Protein AF-A0A5J5AVW0-F1 (afdb_monomer_lite)

pLDDT: mean 71.67, std 26.51, range [20.08, 98.75]

Organism: NCBI:txid561372

Foldseek 3Di:
DVVVVVVVVVVVVVVVVVPPPDPQFFFAEAAEADDLADADDQLLVVLVVCVVQVHQEYEYQALPLRNLLSNAPSNHAYAHHDALVCLVVLLPDALVVLLCVCVVRHVVRHPLLSYQEHAYYAQCVPFDVVSQVRRVSNQVSNLVSCVVVVNLLRYDYEHEHELVQWPDQPQLLVQAGDPVSCVRVLVRLVVLLVRVHAHEYAAELVVVCVVCVPVDPLCQQLLNAPDWDDDDPFTRSHVRLSSVSSVQSRCVVSVRHPHAYANEEYFAACWFDDCRHVVSRLSRVLVLSVCSRSCQHHRVDGSHHHYYYYPHPDDSPSPDDDDDRTDDDDDDDDDDDDDDDDDNDSVVSVDDDGDDDDDDDDDDDDDDDDDDDDDDDDDDDDDDDDDDDDDDDDDDDPVVVVVVVVVVVVPPDPDDDDDDDDDDDDDDDDDDCPDPPPQVLQLVLCVVPVDDDFDQKDWDWADPDQFLIKIKIKGWAQGALLLLLLVVVDCVPCLQNVQWPFWPDWAWPDCPPQKTWIWTWTWGWDRDDPDTHTDIFTWIWIQGNVQSKIWIWGDDADQFPTKIKMKGKDKDFPVQVQQPPDRDPDPVSSCVSVVNSTHIIIIMMMIITGHGPGQDDPPVSVVVSVVVRVSVSSSVVSSNVVSCVSSPVDDPPPVPPDDDDDDDDPDVVVLSPDSHPVVSVVVVVVVVVVVVVPDDPDDDDDDDD

Secondary structure (DSSP, 8-state):
-HHHHHHHHHHHHHHHHHTPPP------EEEEE----SSPPPHHHHHHHHHHTT--EEEESS--HHHHHHHTTSS-EEEEEEPGGGHHHHHHS-HHHHHHHIIIIIITTS-GGGEEEEEESSSHHHH-GGGGGGHHHHHHHHHHHHHHTT-TTTSEEE-EEEGGGEEE-SSGGG-EE-TTTHHHHHHHHHHHHHHTPPEEEE--HHHHHHH-TTTS-HHHHTT--S--EEETTEEESSHHHHHHHHHHHHHHHTT-TT--EEEEEE---SBSSSS-BHHHHHHHHHHHHHHHHTT-B-SSSBT-PPEEEES-SS--TT----SSS--------------------THHHHT--------------------------------------------PPPHHHHHHHHHHGGGS--------------------------HHHHHHHHHH-----PPPPEEEEE--TTSSEEEEEEEEESS-HHHHHHHHT-TT-TTT-TTEEEEEEEEEEEE-SSEEEEEEEEEEEEEETTEEEEEEEEEEEEEETTTTEEEEEE-S-SSEEEEEEEEEEEEEETTGGGGTT----SHHHHHHHTTT---EEEEEEEEEEEEESSPPPTTHHHHHHHHHHHHHHHHHHHHHHHHHHHHT---SS-TTS--------TTSTTTTT-S-HHHHHHHHHHHHHHHTT------------

Sequence (705 aa):
MRIQHTILSVISFLCLFIHLPHSTGAAPIGICYGRVANNHPPPSDVANLLKSNGITRIRLFNVDPNTLRAFSGEGITLMIGVPNEVLPSLASGTVNFSLEWLQSNIFSNIAADQIQYIAVGNEVFLKDPFYTPFLLPTILNLFQALQTLGLAETVKLSSPHAASILSTSYPPSAGTFDPYLRSVIVPLLQFFHDRGSPLMVNVYPFLSYTNNPNDISLDYALFRSTNVEHDQNLAYNNLFDETIDAFVYAMEREGFVGIPVVASETGWPTTGGEVANSENALAYNGNVVKRALSDVGTPKRPGVGVEVFLFDLFDENEKIICQSRATIAHSKFRRRKIPTSQNLDISFWENFKWCEYSLDSMGDKKVITTSINIQKNESNEHSDMTSPVLPSLFVQLPEKLQKCLKSVLKRSTKDDGTSTAISILRKDKTLSPALEVNLDKQLQAWKENPIWADQSPEIKVSVPKGSLCSLNLNVNVGLPPDAVYNIVTDPDNKRVFKNIKEVISRKVLVDEGSRQVVELDQAALWRFLWWSGTFSVHVLVDQNREDHTMKFKQVKTGFMKKFEGCWKVEPLFVDDKSCSPFEPKTWEGYYSCTGGKGRIGSKVSLEQLIQPALVPPPPFSWYLRGITTRTTETLINDLLAEAARIRGVYDSENSNKDLGMSQGISDKDDVDKLCDIKERWALRRRNVKRCHRRLPLNMGLSSSF

Structure (mmCIF, N/CA/C/O backbone):
data_AF-A0A5J5AVW0-F1
#
_entry.id   AF-A0A5J5AVW0-F1
#
loop_
_atom_site.group_PDB
_atom_site.id
_atom_site.type_symbol
_atom_site.label_atom_id
_atom_site.label_alt_id
_atom_site.label_comp_id
_atom_site.label_asym_id
_atom_site.label_entity_id
_atom_site.label_seq_id
_atom_site.pdbx_PDB_ins_code
_atom_site.Cartn_x
_atom_site.Cartn_y
_atom_site.Cartn_z
_atom_site.occupancy
_atom_site.B_iso_or_equiv
_atom_site.auth_seq_id
_atom_site.auth_comp_id
_atom_site.auth_asym_id
_atom_site.auth_atom_id
_atom_site.pdbx_PDB_model_num
ATOM 1 N N . MET A 1 1 ? 10.953 -17.824 63.228 1.00 52.09 1 MET A N 1
ATOM 2 C CA . MET A 1 1 ? 9.500 -18.127 63.265 1.00 52.09 1 MET A CA 1
ATOM 3 C C . MET A 1 1 ? 8.618 -16.918 62.945 1.00 52.09 1 MET A C 1
ATOM 5 O O . MET A 1 1 ? 8.342 -16.769 61.767 1.00 52.09 1 MET A O 1
ATOM 9 N N . ARG A 1 2 ? 8.182 -16.046 63.883 1.00 51.03 2 ARG A N 1
ATOM 10 C CA . ARG A 1 2 ? 7.120 -15.029 63.603 1.00 51.03 2 ARG A CA 1
ATOM 11 C C . ARG A 1 2 ? 7.295 -14.234 62.291 1.00 51.03 2 ARG A C 1
ATOM 13 O O . ARG A 1 2 ? 6.348 -14.179 61.520 1.00 51.03 2 ARG A O 1
ATOM 20 N N . ILE A 1 3 ? 8.495 -13.721 62.000 1.00 52.50 3 ILE A N 1
ATOM 21 C CA . ILE A 1 3 ? 8.790 -12.951 60.769 1.00 52.50 3 ILE A CA 1
ATOM 22 C C . ILE A 1 3 ? 8.644 -13.791 59.480 1.00 52.50 3 ILE A C 1
ATOM 24 O O . ILE A 1 3 ? 8.197 -13.284 58.457 1.00 52.50 3 ILE A O 1
ATOM 28 N N . GLN A 1 4 ? 8.963 -15.090 59.517 1.00 50.94 4 GLN A N 1
ATOM 29 C CA . GLN A 1 4 ? 8.817 -15.974 58.351 1.00 50.94 4 GLN A CA 1
ATOM 30 C C . GLN A 1 4 ? 7.342 -16.219 58.010 1.00 50.94 4 GLN A C 1
ATOM 32 O O . GLN A 1 4 ? 7.002 -16.285 56.834 1.00 50.94 4 GLN A O 1
ATOM 37 N N . HIS A 1 5 ? 6.453 -16.289 59.009 1.00 53.19 5 HIS A N 1
ATOM 38 C CA . HIS A 1 5 ? 5.015 -16.424 58.754 1.00 53.19 5 HIS A CA 1
ATOM 39 C C . HIS A 1 5 ? 4.417 -15.167 58.111 1.00 53.19 5 HIS A C 1
ATOM 41 O O . HIS A 1 5 ? 3.575 -15.298 57.227 1.00 53.19 5 HIS A O 1
ATOM 47 N N . THR A 1 6 ? 4.872 -13.961 58.476 1.00 56.22 6 THR A N 1
ATOM 48 C CA . THR A 1 6 ? 4.452 -12.733 57.779 1.00 56.22 6 THR A CA 1
ATOM 49 C C . THR A 1 6 ? 4.944 -12.706 56.334 1.00 56.22 6 THR A C 1
ATOM 51 O O . THR A 1 6 ? 4.163 -12.382 55.447 1.00 56.22 6 THR A O 1
ATOM 54 N N . ILE A 1 7 ? 6.196 -13.101 56.075 1.00 57.69 7 ILE A N 1
ATOM 55 C CA . ILE A 1 7 ? 6.755 -13.137 54.713 1.00 57.69 7 ILE A CA 1
ATOM 56 C C . ILE A 1 7 ? 6.027 -14.170 53.836 1.00 57.69 7 ILE A C 1
ATOM 58 O O . ILE A 1 7 ? 5.614 -13.828 52.732 1.00 57.69 7 ILE A O 1
ATOM 62 N N . LEU A 1 8 ? 5.784 -15.393 54.328 1.00 52.88 8 LEU A N 1
ATOM 63 C CA . LEU A 1 8 ? 4.994 -16.389 53.586 1.00 52.88 8 LEU A CA 1
ATOM 64 C C . LEU A 1 8 ? 3.548 -15.925 53.348 1.00 52.88 8 LEU A C 1
ATOM 66 O O . LEU A 1 8 ? 3.008 -16.171 52.274 1.00 52.88 8 LEU A O 1
ATOM 70 N N . SER A 1 9 ? 2.931 -15.235 54.314 1.00 51.72 9 SER A N 1
ATOM 71 C CA . SER A 1 9 ? 1.579 -14.682 54.155 1.00 51.72 9 SER A CA 1
ATOM 72 C C . SER A 1 9 ? 1.526 -13.617 53.053 1.00 51.72 9 SER A C 1
ATOM 74 O O . SER A 1 9 ? 0.671 -13.688 52.175 1.00 51.72 9 SER A O 1
ATOM 76 N N . VAL A 1 10 ? 2.485 -12.681 53.035 1.00 56.50 10 VAL A N 1
ATOM 77 C CA . VAL A 1 10 ? 2.578 -11.638 51.997 1.00 56.50 10 VAL A CA 1
ATOM 78 C C . VAL A 1 10 ? 2.856 -12.238 50.617 1.00 56.50 10 VAL A C 1
ATOM 80 O O . VAL A 1 10 ? 2.212 -11.830 49.657 1.00 56.50 10 VAL A O 1
ATOM 83 N N . ILE A 1 11 ? 3.745 -13.233 50.505 1.00 58.66 11 ILE A N 1
ATOM 84 C CA . ILE A 1 11 ? 4.008 -13.925 49.229 1.00 58.66 11 ILE A CA 1
ATOM 85 C C . ILE A 1 11 ? 2.755 -14.669 48.744 1.00 58.66 11 ILE A C 1
ATOM 87 O O . ILE A 1 11 ? 2.398 -14.546 47.577 1.00 58.66 11 ILE A O 1
ATOM 91 N N . SER A 1 12 ? 2.041 -15.367 49.634 1.00 48.59 12 SER A N 1
ATOM 92 C CA . SER A 1 12 ? 0.773 -16.037 49.308 1.00 48.59 12 SER A CA 1
ATOM 93 C C . SER A 1 12 ? -0.284 -15.047 48.794 1.00 48.59 12 SER A C 1
ATOM 95 O O . SER A 1 12 ? -0.928 -15.294 47.775 1.00 48.59 12 SER A O 1
ATOM 97 N N . PHE A 1 13 ? -0.404 -13.879 49.437 1.00 46.41 13 PHE A N 1
ATOM 98 C CA . PHE A 1 13 ? -1.299 -12.810 48.989 1.00 46.41 13 PHE A CA 1
ATOM 99 C C . PHE A 1 13 ? -0.880 -12.217 47.634 1.00 46.41 13 PHE A C 1
ATOM 101 O O . PHE A 1 13 ? -1.739 -11.945 46.800 1.00 46.41 13 PHE A O 1
ATOM 108 N N . LEU A 1 14 ? 0.426 -12.064 47.379 1.00 46.22 14 LEU A N 1
ATOM 109 C CA . LEU A 1 14 ? 0.945 -11.588 46.092 1.00 46.22 14 LEU A CA 1
ATOM 110 C C . LEU A 1 14 ? 0.659 -12.587 44.959 1.00 46.22 14 LEU A C 1
ATOM 112 O O . LEU A 1 14 ? 0.219 -12.185 43.885 1.00 46.22 14 LEU A O 1
ATOM 116 N N . CYS A 1 15 ? 0.837 -13.887 45.211 1.00 45.00 15 CYS A N 1
ATOM 117 C CA . CYS A 1 15 ? 0.492 -14.945 44.259 1.00 45.00 15 CYS A CA 1
ATOM 118 C C . CYS A 1 15 ? -1.013 -14.990 43.948 1.00 45.00 15 CYS A C 1
ATOM 120 O O . CYS A 1 15 ? -1.383 -15.275 42.810 1.00 45.00 15 CYS A O 1
ATOM 122 N N . LEU A 1 16 ? -1.883 -14.648 44.906 1.00 37.00 16 LEU A N 1
ATOM 123 C CA . LEU A 1 16 ? -3.329 -14.574 44.667 1.00 37.00 16 LEU A CA 1
ATOM 124 C C . LEU A 1 16 ? -3.720 -13.471 43.666 1.00 37.00 16 LEU A C 1
ATOM 126 O O . LEU A 1 16 ? -4.672 -13.653 42.913 1.00 37.00 16 LEU A O 1
ATOM 130 N N . PHE A 1 17 ? -2.967 -12.366 43.598 1.00 38.97 17 PHE A N 1
ATOM 131 C CA . PHE A 1 17 ? -3.187 -11.301 42.606 1.00 38.97 17 PHE A CA 1
ATOM 132 C C . PHE A 1 17 ? -2.614 -11.611 41.212 1.00 38.97 17 PHE A C 1
ATOM 134 O O . PHE A 1 17 ? -3.003 -10.964 40.242 1.00 38.97 17 PHE A O 1
ATOM 141 N N . ILE A 1 18 ? -1.740 -12.616 41.083 1.00 42.56 18 ILE A N 1
ATOM 142 C CA . ILE A 1 18 ? -1.226 -13.090 39.783 1.00 42.56 18 ILE A CA 1
ATOM 143 C C . ILE A 1 18 ? -2.252 -14.003 39.079 1.00 42.56 18 ILE A C 1
ATOM 145 O O . ILE A 1 18 ? -2.222 -14.142 37.859 1.00 42.56 18 ILE A O 1
ATOM 149 N N . HIS A 1 19 ? -3.226 -14.544 39.820 1.00 32.94 19 HIS A N 1
ATOM 150 C CA . HIS A 1 19 ? -4.382 -15.266 39.278 1.00 32.94 19 HIS A CA 1
ATOM 151 C C . HIS A 1 19 ? -5.659 -14.412 39.245 1.00 32.94 19 HIS A C 1
ATOM 153 O O . HIS A 1 19 ? -6.750 -14.876 39.581 1.00 32.94 19 HIS A O 1
ATOM 159 N N . LEU A 1 20 ? -5.541 -13.180 38.739 1.00 33.16 20 LEU A N 1
ATOM 160 C CA . LEU A 1 20 ? -6.652 -12.600 37.984 1.00 33.16 20 LEU A CA 1
ATOM 161 C C . LEU A 1 20 ? -6.985 -13.572 36.836 1.00 33.16 20 LEU A C 1
ATOM 163 O O . LEU A 1 20 ? -6.090 -13.863 36.035 1.00 33.16 20 LEU A O 1
ATOM 167 N N . PRO A 1 21 ? -8.220 -14.097 36.724 1.00 34.66 21 PRO A N 1
ATOM 168 C CA . PRO A 1 21 ? -8.600 -14.817 35.520 1.00 34.66 21 PRO A CA 1
ATOM 169 C C . PRO A 1 21 ? -8.466 -13.845 34.347 1.00 34.66 21 PRO A C 1
ATOM 171 O O . PRO A 1 21 ? -9.017 -12.742 34.399 1.00 34.66 21 PRO A O 1
ATOM 174 N N . HIS A 1 22 ? -7.741 -14.238 33.296 1.00 38.09 22 HIS A N 1
ATOM 175 C CA . HIS A 1 22 ? -7.863 -13.532 32.025 1.00 38.09 22 HIS A CA 1
ATOM 176 C C . HIS A 1 22 ? -9.341 -13.571 31.646 1.00 38.09 22 HIS A C 1
ATOM 178 O O . HIS A 1 22 ? -9.934 -14.645 31.531 1.00 38.09 22 HIS A O 1
ATOM 184 N N . SER A 1 23 ? -9.948 -12.391 31.530 1.00 34.41 23 SER A N 1
ATOM 185 C CA . SER A 1 23 ? -11.300 -12.275 31.007 1.00 34.41 23 SER A CA 1
ATOM 186 C C . SER A 1 23 ? -11.262 -12.828 29.592 1.00 34.41 23 SER A C 1
ATOM 188 O O . SER A 1 23 ? -10.652 -12.202 28.732 1.00 34.41 23 SER A O 1
ATOM 190 N N . THR A 1 24 ? -11.915 -13.968 29.361 1.00 40.75 24 THR A N 1
ATOM 191 C CA . THR A 1 24 ? -12.088 -14.588 28.040 1.00 40.75 24 THR A CA 1
ATOM 192 C C . THR A 1 24 ? -13.040 -13.734 27.200 1.00 40.75 24 THR A C 1
ATOM 194 O O . THR A 1 24 ? -14.198 -14.089 26.968 1.00 40.75 24 THR A O 1
ATOM 197 N N . GLY A 1 25 ? -12.579 -12.538 26.847 1.00 54.47 25 GLY A N 1
ATOM 198 C CA . GLY A 1 25 ? -13.248 -11.594 25.974 1.00 54.47 25 GLY A CA 1
ATOM 199 C C . GLY A 1 25 ? -12.738 -11.800 24.560 1.00 54.47 25 GLY A C 1
ATOM 200 O O . GLY A 1 25 ? -11.533 -11.816 24.341 1.00 54.47 25 GLY A O 1
ATOM 201 N N . ALA A 1 26 ? -13.662 -11.947 23.614 1.00 65.88 26 ALA A N 1
ATOM 202 C CA . ALA A 1 26 ? -13.357 -12.080 22.196 1.00 65.88 26 ALA A CA 1
ATOM 203 C C . ALA A 1 26 ? -12.298 -11.067 21.727 1.00 65.88 26 ALA A C 1
ATOM 205 O O . ALA A 1 26 ? -12.436 -9.862 21.971 1.00 65.88 26 ALA A O 1
ATOM 206 N N . ALA A 1 27 ? -11.293 -11.548 20.991 1.00 78.19 27 ALA A N 1
ATOM 207 C CA . ALA A 1 27 ? -10.341 -10.681 20.314 1.00 78.19 27 ALA A CA 1
ATOM 208 C C . ALA A 1 27 ? -11.116 -9.754 19.355 1.00 78.19 27 ALA A C 1
ATOM 210 O O . ALA A 1 27 ? -11.989 -10.240 18.625 1.00 78.19 27 ALA A O 1
ATOM 211 N N . PRO A 1 28 ? -10.856 -8.434 19.344 1.00 83.69 28 PRO A N 1
ATOM 212 C CA . PRO A 1 28 ? -11.684 -7.515 18.577 1.00 83.69 28 PRO A CA 1
ATOM 213 C C . PRO A 1 28 ? -11.655 -7.790 17.072 1.00 83.69 28 PRO A C 1
ATOM 215 O O . PRO A 1 28 ? -10.601 -8.030 16.480 1.00 83.69 28 PRO A O 1
ATOM 218 N N . ILE A 1 29 ? -12.830 -7.693 16.451 1.00 89.00 29 ILE A N 1
ATOM 219 C CA . ILE A 1 29 ? -13.012 -7.822 15.006 1.00 89.00 29 ILE A CA 1
ATOM 220 C C . ILE A 1 29 ? -13.531 -6.495 14.469 1.00 89.00 29 ILE A C 1
ATOM 222 O O . ILE A 1 29 ? -14.538 -5.965 14.944 1.00 89.00 29 ILE A O 1
ATOM 226 N N . GLY A 1 30 ? -12.854 -5.982 13.451 1.00 93.69 30 GLY A N 1
ATOM 227 C CA . GLY A 1 30 ? -13.335 -4.903 12.609 1.00 93.69 30 GLY A CA 1
ATOM 228 C C . GLY A 1 30 ? -13.444 -5.319 11.151 1.00 93.69 30 GLY A C 1
ATOM 229 O O . GLY A 1 30 ? -13.112 -6.439 10.757 1.00 93.69 30 GLY A O 1
ATOM 230 N N . ILE A 1 31 ? -13.883 -4.377 10.326 1.00 93.50 31 ILE A N 1
ATOM 231 C CA . ILE A 1 31 ? -13.891 -4.530 8.873 1.00 93.50 31 ILE A CA 1
ATOM 232 C C . ILE A 1 31 ? -13.258 -3.308 8.211 1.00 93.50 31 ILE A C 1
ATOM 234 O O . ILE A 1 31 ? -13.384 -2.176 8.685 1.00 93.50 31 ILE A O 1
ATOM 238 N N . CYS A 1 32 ? -12.528 -3.528 7.131 1.00 92.69 32 CYS A N 1
ATOM 239 C CA . CYS A 1 32 ? -12.070 -2.468 6.255 1.00 92.69 32 CYS A CA 1
ATOM 240 C C . CYS A 1 32 ? -13.267 -1.896 5.483 1.00 92.69 32 CYS A C 1
ATOM 242 O O . CYS A 1 32 ? -14.182 -2.629 5.112 1.00 92.69 32 CYS A O 1
ATOM 244 N N . TYR A 1 33 ? -13.273 -0.579 5.275 1.00 90.88 33 TYR A N 1
ATOM 245 C CA . TYR A 1 33 ? -14.214 0.096 4.384 1.00 90.88 33 TYR A CA 1
ATOM 246 C C . TYR A 1 33 ? -13.425 0.888 3.345 1.00 90.88 33 TYR A C 1
ATOM 248 O O . TYR A 1 33 ? -13.183 2.097 3.464 1.00 90.88 33 TYR A O 1
ATOM 256 N N . GLY A 1 34 ? -12.988 0.166 2.321 1.00 75.00 34 GLY A N 1
ATOM 257 C CA . GLY A 1 34 ? -12.473 0.729 1.091 1.00 75.00 34 GLY A CA 1
ATOM 258 C C . GLY A 1 34 ? -13.567 1.466 0.313 1.00 75.00 34 GLY A C 1
ATOM 259 O O . GLY A 1 34 ? -14.771 1.277 0.506 1.00 75.00 34 GLY A O 1
ATOM 260 N N . ARG A 1 35 ? -13.148 2.414 -0.530 1.00 69.50 35 ARG A N 1
ATOM 261 C CA . ARG A 1 35 ? -14.043 3.350 -1.236 1.00 69.50 35 ARG A CA 1
ATOM 262 C C . ARG A 1 35 ? -13.674 3.573 -2.708 1.00 69.50 35 ARG A C 1
ATOM 264 O O . ARG A 1 35 ? -14.082 4.568 -3.299 1.00 69.50 35 ARG A O 1
ATOM 271 N N . VAL A 1 36 ? -12.928 2.648 -3.306 1.00 58.25 36 VAL A N 1
ATOM 272 C CA . VAL A 1 36 ? -12.536 2.632 -4.724 1.00 58.25 36 VAL A CA 1
ATOM 273 C C . VAL A 1 36 ? -13.638 1.957 -5.557 1.00 58.25 36 VAL A C 1
ATOM 275 O O . VAL A 1 36 ? -13.442 0.902 -6.161 1.00 58.25 36 VAL A O 1
ATOM 278 N N . ALA A 1 37 ? -14.833 2.553 -5.543 1.00 57.22 37 ALA A N 1
ATOM 279 C CA . ALA A 1 37 ? -16.001 2.073 -6.278 1.00 57.22 37 ALA A CA 1
ATOM 280 C C . ALA A 1 37 ? -16.997 3.199 -6.585 1.00 57.22 37 ALA A C 1
ATOM 282 O O . ALA A 1 37 ? -17.144 4.145 -5.808 1.00 57.22 37 ALA A O 1
ATOM 283 N N . ASN A 1 38 ? -17.761 3.045 -7.667 1.00 60.16 38 ASN A N 1
ATOM 284 C CA . ASN A 1 38 ? -18.783 4.011 -8.098 1.00 60.16 38 ASN A CA 1
ATOM 285 C C . ASN A 1 38 ? -20.223 3.669 -7.658 1.00 60.16 38 ASN A C 1
ATOM 287 O O . ASN A 1 38 ? -21.139 4.455 -7.896 1.00 60.16 38 ASN A O 1
ATOM 291 N N . ASN A 1 39 ? -20.434 2.520 -7.010 1.00 67.06 39 ASN A N 1
ATOM 292 C CA . ASN A 1 39 ? -21.750 1.970 -6.652 1.00 67.06 39 ASN A CA 1
ATOM 293 C C . ASN A 1 39 ? -22.011 1.872 -5.132 1.00 67.06 39 ASN A C 1
ATOM 295 O O . ASN A 1 39 ? -23.013 1.279 -4.727 1.00 67.06 39 ASN A O 1
ATOM 299 N N . HIS A 1 40 ? -21.128 2.416 -4.288 1.00 73.75 40 HIS A N 1
ATOM 300 C CA . HIS A 1 40 ? -21.236 2.292 -2.831 1.00 73.75 40 HIS A CA 1
ATOM 301 C C . HIS A 1 40 ? -22.459 3.013 -2.229 1.00 73.75 40 HIS A C 1
ATOM 303 O O . HIS A 1 40 ? -22.826 4.099 -2.691 1.00 73.75 40 HIS A O 1
ATOM 309 N N . PRO A 1 41 ? -23.057 2.471 -1.145 1.00 80.25 41 PRO A N 1
ATOM 310 C CA . PRO A 1 41 ? -24.045 3.195 -0.350 1.00 80.25 41 PRO A CA 1
ATOM 311 C C . PRO A 1 41 ? -23.468 4.494 0.248 1.00 80.25 41 PRO A C 1
ATOM 313 O O . PRO A 1 41 ? -22.255 4.583 0.477 1.00 80.25 41 PRO A O 1
ATOM 316 N N . PRO A 1 42 ? -24.316 5.492 0.571 1.00 88.38 42 PRO A N 1
ATOM 317 C CA . PRO A 1 42 ? -23.901 6.650 1.360 1.00 88.38 42 PRO A CA 1
ATOM 318 C C . PRO A 1 42 ? -23.250 6.207 2.682 1.00 88.38 42 PRO A C 1
ATOM 320 O O . PRO A 1 42 ? -23.771 5.282 3.306 1.00 88.38 42 PRO A O 1
ATOM 323 N N . PRO A 1 43 ? -22.178 6.862 3.173 1.00 92.12 43 PRO A N 1
ATOM 324 C CA . PRO A 1 43 ? -21.509 6.451 4.411 1.00 92.12 43 PRO A CA 1
ATOM 325 C C . PRO A 1 43 ? -22.430 6.335 5.640 1.00 92.12 43 PRO A C 1
ATOM 327 O O . PRO A 1 43 ? -22.183 5.500 6.501 1.00 92.12 43 PRO A O 1
ATOM 330 N N . SER A 1 44 ? -23.536 7.088 5.692 1.00 92.00 44 SER A N 1
ATOM 331 C CA . SER A 1 44 ? -24.582 6.945 6.717 1.00 92.00 44 SER A CA 1
ATOM 332 C C . SER A 1 44 ? -25.344 5.617 6.630 1.00 92.00 44 SER A C 1
ATOM 334 O O . SER A 1 44 ? -25.649 5.009 7.653 1.00 92.00 44 SER A O 1
ATOM 336 N N . ASP A 1 45 ? -25.653 5.137 5.423 1.00 91.12 45 ASP A N 1
ATOM 337 C CA . ASP A 1 45 ? -26.294 3.832 5.219 1.00 91.12 45 ASP A CA 1
ATOM 338 C C . ASP A 1 45 ? -25.297 2.711 5.589 1.00 91.12 45 ASP A C 1
ATOM 340 O O . ASP A 1 45 ? -25.705 1.689 6.138 1.00 91.12 45 ASP A O 1
ATOM 344 N N . VAL A 1 46 ? -23.988 2.933 5.385 1.00 92.12 46 VAL A N 1
ATOM 345 C CA . VAL A 1 46 ? -22.907 2.019 5.806 1.00 92.12 46 VAL A CA 1
ATOM 346 C C . VAL A 1 46 ? -22.752 1.968 7.331 1.00 92.12 46 VAL A C 1
ATOM 348 O O . VAL A 1 46 ? -22.708 0.878 7.894 1.00 92.12 46 VAL A O 1
ATOM 351 N N . ALA A 1 47 ? -22.740 3.107 8.029 1.00 92.44 47 ALA A N 1
ATOM 352 C CA . ALA A 1 47 ? -22.697 3.132 9.495 1.00 92.44 47 ALA A CA 1
ATOM 353 C C . ALA A 1 47 ? -23.916 2.428 10.118 1.00 92.44 47 ALA A C 1
ATOM 355 O O . ALA A 1 47 ? -23.782 1.650 11.064 1.00 92.44 47 ALA A O 1
ATOM 356 N N . ASN A 1 48 ? -25.107 2.619 9.540 1.00 90.00 48 ASN A N 1
ATOM 357 C CA . ASN A 1 48 ? -26.308 1.894 9.958 1.00 90.00 48 ASN A CA 1
ATOM 358 C C . ASN A 1 48 ? -26.232 0.385 9.671 1.00 90.00 48 ASN A C 1
ATOM 360 O O . ASN A 1 48 ? -26.637 -0.395 10.532 1.00 90.00 48 ASN A O 1
ATOM 364 N N . LEU A 1 49 ? -25.667 -0.030 8.531 1.00 89.25 49 LEU A N 1
ATOM 365 C CA . LEU A 1 49 ? -25.421 -1.440 8.204 1.00 89.25 49 LEU A CA 1
ATOM 366 C C . LEU A 1 49 ? -24.464 -2.109 9.205 1.00 89.25 49 LEU A C 1
ATOM 368 O O . LEU A 1 49 ? -24.714 -3.234 9.637 1.00 89.25 49 LEU A O 1
ATOM 372 N N . LEU A 1 50 ? -23.383 -1.432 9.593 1.00 91.19 50 LEU A N 1
ATOM 373 C CA . LEU A 1 50 ? -22.391 -1.979 10.523 1.00 91.19 50 LEU A CA 1
ATOM 374 C C . LEU A 1 50 ? -22.980 -2.150 11.930 1.00 91.19 50 LEU A C 1
ATOM 376 O O . LEU A 1 50 ? -22.944 -3.258 12.468 1.00 91.19 50 LEU A O 1
ATOM 380 N N . LYS A 1 51 ? -23.658 -1.116 12.456 1.00 89.44 51 LYS A N 1
ATOM 381 C CA . LYS A 1 51 ? -24.432 -1.207 13.709 1.00 89.44 51 LYS A CA 1
ATOM 382 C C . LYS A 1 51 ? -25.462 -2.343 13.674 1.00 89.44 51 LYS A C 1
ATOM 384 O O . LYS A 1 51 ? -25.563 -3.092 14.641 1.00 89.44 51 LYS A O 1
ATOM 389 N N . SER A 1 52 ? -26.218 -2.500 12.578 1.00 88.25 52 SER A N 1
ATOM 390 C CA . SER A 1 52 ? -27.276 -3.522 12.499 1.00 88.25 52 SER A CA 1
ATOM 391 C C . SER A 1 52 ? -26.762 -4.963 12.502 1.00 88.25 52 SER A C 1
ATOM 393 O O . SER A 1 52 ? -27.532 -5.862 12.818 1.00 88.25 52 SER A O 1
ATOM 395 N N . ASN A 1 53 ? -25.482 -5.175 12.182 1.00 81.88 53 ASN A N 1
ATOM 396 C CA . ASN A 1 53 ? -24.829 -6.487 12.193 1.00 81.88 53 ASN A CA 1
ATOM 397 C C . ASN A 1 53 ? -23.800 -6.626 13.335 1.00 81.88 53 ASN A C 1
ATOM 399 O O . ASN A 1 53 ? -22.969 -7.528 13.313 1.00 81.88 53 ASN A O 1
ATOM 403 N N . GLY A 1 54 ? -23.834 -5.730 14.331 1.00 84.81 54 GLY A N 1
ATOM 404 C CA . GLY A 1 54 ? -22.977 -5.799 15.520 1.00 84.81 54 GLY A CA 1
ATOM 405 C C . GLY A 1 54 ? -21.493 -5.488 15.287 1.00 84.81 54 GLY A C 1
ATOM 406 O O . GLY A 1 54 ? -20.681 -5.753 16.170 1.00 84.81 54 GLY A O 1
ATOM 407 N N . ILE A 1 55 ? -21.117 -4.928 14.131 1.00 87.00 55 ILE A N 1
ATOM 408 C CA . ILE A 1 55 ? -19.719 -4.613 13.811 1.00 87.00 55 ILE A CA 1
ATOM 409 C C . ILE A 1 55 ? -19.350 -3.275 14.459 1.00 87.00 55 ILE A C 1
ATOM 411 O O . ILE A 1 55 ? -19.795 -2.212 14.025 1.00 87.00 55 ILE A O 1
ATOM 415 N N . THR A 1 56 ? -18.527 -3.336 15.507 1.00 91.62 56 THR A N 1
ATOM 416 C CA . THR A 1 56 ? -18.154 -2.187 16.350 1.00 91.62 56 THR A CA 1
ATOM 417 C C . THR A 1 56 ? -16.823 -1.537 15.976 1.00 91.62 56 THR A C 1
ATOM 419 O O . THR A 1 56 ? -16.494 -0.494 16.538 1.00 91.62 56 THR A O 1
ATOM 422 N N . ARG A 1 57 ? -16.049 -2.100 15.035 1.00 96.12 57 ARG A N 1
ATOM 423 C CA . ARG A 1 57 ? -14.758 -1.541 14.595 1.00 96.12 57 ARG A CA 1
ATOM 424 C C . ARG A 1 57 ? -14.648 -1.422 13.080 1.00 96.12 57 ARG A C 1
ATOM 426 O O . ARG A 1 57 ? -15.084 -2.308 12.345 1.00 96.12 57 ARG A O 1
ATOM 433 N N . ILE A 1 58 ? -14.024 -0.342 12.611 1.00 96.88 58 ILE A N 1
ATOM 434 C CA . ILE A 1 58 ? -13.836 -0.072 11.180 1.00 96.88 58 ILE A CA 1
ATOM 435 C C . ILE A 1 58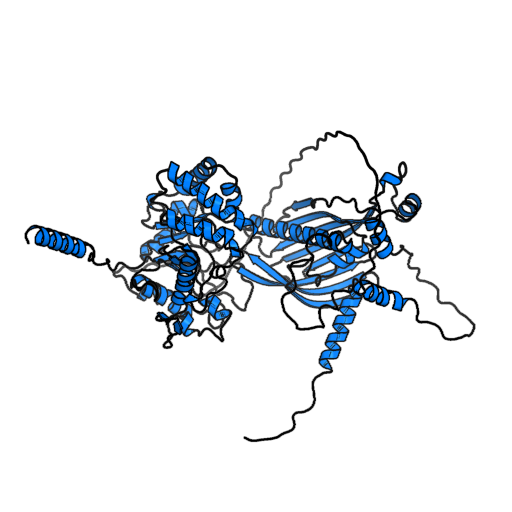 ? -12.433 0.466 10.869 1.00 96.88 58 ILE A C 1
ATOM 437 O O . ILE A 1 58 ? -11.906 1.307 11.600 1.00 96.88 58 ILE A O 1
ATOM 441 N N . ARG A 1 59 ? -11.834 0.011 9.762 1.00 97.56 59 ARG A N 1
ATOM 442 C CA . ARG A 1 59 ? -10.616 0.602 9.183 1.00 97.56 59 ARG A CA 1
ATOM 443 C C . ARG A 1 59 ? -10.979 1.468 7.980 1.00 97.56 59 ARG A C 1
ATOM 445 O O . ARG A 1 59 ? -11.487 0.969 6.978 1.00 97.56 59 ARG A O 1
ATOM 452 N N . LEU A 1 60 ? -10.661 2.757 8.066 1.00 95.06 60 LEU A N 1
ATOM 453 C CA . LEU A 1 60 ? -10.735 3.717 6.967 1.00 95.06 60 LEU A CA 1
ATOM 454 C C . LEU A 1 60 ? -9.344 3.932 6.364 1.00 95.06 60 LEU A C 1
ATOM 456 O O . LEU A 1 60 ? -8.362 4.054 7.089 1.00 95.06 60 LEU A O 1
ATOM 460 N N . PHE A 1 61 ? -9.250 4.038 5.038 1.00 87.94 61 PHE A N 1
ATOM 461 C CA . PHE A 1 61 ? -7.968 4.226 4.337 1.00 87.94 61 PHE A CA 1
ATOM 462 C C . PHE A 1 61 ? -7.564 5.692 4.122 1.00 87.94 61 PHE A C 1
ATOM 464 O O . PHE A 1 61 ? -6.470 5.959 3.628 1.00 87.94 61 PHE A O 1
ATOM 471 N N . ASN A 1 62 ? -8.446 6.641 4.438 1.00 86.12 62 ASN A N 1
ATOM 472 C CA . ASN A 1 62 ? -8.205 8.072 4.290 1.00 86.12 62 ASN A CA 1
ATOM 473 C C . ASN A 1 62 ? -9.084 8.888 5.252 1.00 86.12 62 ASN A C 1
ATOM 475 O O . ASN A 1 62 ? -9.951 8.355 5.943 1.00 86.12 62 ASN A O 1
ATOM 479 N N . VAL A 1 63 ? -8.859 10.201 5.244 1.00 87.56 63 VAL A N 1
ATOM 480 C CA . VAL A 1 63 ? -9.521 11.201 6.090 1.00 87.56 63 VAL A CA 1
ATOM 481 C C . VAL A 1 63 ? -10.688 11.915 5.383 1.00 87.56 63 VAL A C 1
ATOM 483 O O . VAL A 1 63 ? -10.846 13.121 5.544 1.00 87.56 63 VAL A O 1
ATOM 486 N N . ASP A 1 64 ? -11.496 11.223 4.561 1.00 87.00 64 ASP A N 1
ATOM 487 C CA . ASP A 1 64 ? -12.659 11.862 3.910 1.00 87.00 64 ASP A CA 1
ATOM 488 C C . ASP A 1 64 ? -13.647 12.431 4.952 1.00 87.00 64 ASP A C 1
ATOM 490 O O . ASP A 1 64 ? -14.266 11.655 5.692 1.00 87.00 64 ASP A O 1
ATOM 494 N N . PRO A 1 65 ? -13.884 13.759 4.974 1.00 88.81 65 PRO A N 1
ATOM 495 C CA . PRO A 1 65 ? -14.754 14.389 5.963 1.00 88.81 65 PRO A CA 1
ATOM 496 C C . PRO A 1 65 ? -16.197 13.871 5.946 1.00 88.81 65 PRO A C 1
ATOM 498 O O . PRO A 1 65 ? -16.873 13.904 6.971 1.00 88.81 65 PRO A O 1
ATOM 501 N N . ASN A 1 66 ? -16.695 13.393 4.798 1.00 90.25 66 ASN A N 1
ATOM 502 C CA . ASN A 1 66 ? -18.064 12.881 4.695 1.00 90.25 66 ASN A CA 1
ATOM 503 C C . ASN A 1 66 ? -18.204 11.479 5.294 1.00 90.25 66 ASN A C 1
ATOM 505 O O . ASN A 1 66 ? -19.186 11.219 5.985 1.00 90.25 66 ASN A O 1
ATOM 509 N N . THR A 1 67 ? -17.221 10.600 5.087 1.00 91.50 67 THR A N 1
ATOM 510 C CA . THR A 1 67 ? -17.145 9.326 5.809 1.00 91.50 67 THR A CA 1
ATOM 511 C C . THR A 1 67 ? -16.940 9.543 7.305 1.00 91.50 67 THR A C 1
ATOM 513 O O . THR A 1 67 ? -17.705 8.980 8.078 1.00 91.50 67 THR A O 1
ATOM 516 N N . LEU A 1 68 ? -15.981 10.375 7.729 1.00 94.75 68 LEU A N 1
ATOM 517 C CA . LEU A 1 68 ? -15.704 10.588 9.158 1.00 94.75 68 LEU A CA 1
ATOM 518 C C . LEU A 1 68 ? -16.939 11.098 9.919 1.00 94.75 68 LEU A C 1
ATOM 520 O O . LEU A 1 68 ? -17.331 10.498 10.918 1.00 94.75 68 LEU A O 1
ATOM 524 N N . ARG A 1 69 ? -17.628 12.124 9.398 1.00 95.88 69 ARG A N 1
ATOM 525 C CA . ARG A 1 69 ? -18.866 12.635 10.016 1.00 95.88 69 ARG A CA 1
ATOM 526 C C . ARG A 1 69 ? -19.992 11.603 10.073 1.00 95.88 69 ARG A C 1
ATOM 528 O O . ARG A 1 69 ? -20.795 11.654 10.996 1.00 95.88 69 ARG A O 1
ATOM 535 N N . ALA A 1 70 ? -20.056 10.669 9.124 1.00 95.00 70 ALA A N 1
ATOM 536 C CA . ALA A 1 70 ? -21.076 9.620 9.101 1.00 95.00 70 ALA A CA 1
ATOM 537 C C . ALA A 1 70 ? -20.834 8.480 10.108 1.00 95.00 70 ALA A C 1
ATOM 539 O O . ALA A 1 70 ? -21.733 7.671 10.304 1.00 95.00 70 ALA A O 1
ATOM 540 N N . PHE A 1 71 ? -19.658 8.424 10.744 1.00 95.56 71 PHE A N 1
ATOM 541 C CA . PHE A 1 71 ? -19.359 7.530 11.871 1.00 95.56 71 PHE A CA 1
ATOM 542 C C . PHE A 1 71 ? -19.347 8.254 13.229 1.00 95.56 71 PHE A C 1
ATOM 544 O O . PHE A 1 71 ? -19.209 7.612 14.273 1.00 95.56 71 PHE A O 1
ATOM 551 N N . SER A 1 72 ? -19.508 9.579 13.238 1.00 94.62 72 SER A N 1
ATOM 552 C CA . SER A 1 72 ? -19.498 10.391 14.456 1.00 94.62 72 SER A CA 1
ATOM 553 C C . SER A 1 72 ? -20.727 10.104 15.327 1.00 94.62 72 SER A C 1
ATOM 555 O O . SER A 1 72 ? -21.861 10.170 14.855 1.00 94.62 72 SER A O 1
ATOM 557 N N . GLY A 1 73 ? -20.503 9.747 16.593 1.00 91.19 73 GLY A N 1
ATOM 558 C CA . GLY A 1 73 ? -21.542 9.360 17.554 1.00 91.19 73 GLY A CA 1
ATOM 559 C C . GLY A 1 73 ? -22.138 7.956 17.369 1.00 91.19 73 GLY A C 1
ATOM 560 O O . GLY A 1 73 ? -22.973 7.550 18.171 1.00 91.19 73 GLY A O 1
ATOM 561 N N . GLU A 1 74 ? -21.713 7.186 16.361 1.00 90.44 74 GLU A N 1
ATOM 562 C CA . GLU A 1 74 ? -22.371 5.923 15.973 1.00 90.44 74 GLU A CA 1
ATOM 563 C C . GLU A 1 74 ? -21.956 4.687 16.798 1.00 90.44 74 GLU A C 1
ATOM 565 O O . GLU A 1 74 ? -22.319 3.562 16.459 1.00 90.44 74 GLU A O 1
ATOM 570 N N . GLY A 1 75 ? -21.181 4.866 17.874 1.00 90.62 75 GLY A N 1
ATOM 571 C CA . GLY A 1 75 ? -20.711 3.769 18.738 1.00 90.62 75 GLY A CA 1
ATOM 572 C C . GLY A 1 75 ? -19.690 2.824 18.087 1.00 90.62 75 GLY A C 1
ATOM 573 O O . GLY A 1 75 ? -19.332 1.808 18.677 1.00 90.62 75 GLY A O 1
ATOM 574 N N . ILE A 1 76 ? -19.219 3.157 16.882 1.00 94.50 76 ILE A N 1
ATOM 575 C CA . ILE A 1 76 ? -18.174 2.436 16.151 1.00 94.50 76 ILE A CA 1
ATOM 576 C C . ILE A 1 76 ? -16.818 3.084 16.463 1.00 94.50 76 ILE A C 1
ATOM 578 O O . ILE A 1 76 ? -16.688 4.312 16.431 1.00 94.50 76 ILE A O 1
ATOM 582 N N . THR A 1 77 ? -15.815 2.253 16.750 1.00 96.81 77 THR A N 1
ATOM 583 C CA . THR A 1 77 ? -14.412 2.633 16.964 1.00 96.81 77 THR A CA 1
ATOM 584 C C . THR A 1 77 ? -13.630 2.580 15.649 1.00 96.81 77 THR A C 1
ATOM 586 O O . THR A 1 77 ? -13.827 1.675 14.834 1.00 96.81 77 THR A O 1
ATOM 589 N N . LEU A 1 78 ? -12.725 3.536 15.431 1.00 98.00 78 LEU A N 1
ATOM 590 C CA . LEU A 1 78 ? -12.040 3.723 14.153 1.00 98.00 78 LEU A CA 1
ATOM 591 C C . LEU A 1 78 ? -10.526 3.483 14.223 1.00 98.00 78 LEU A C 1
ATOM 593 O O . LEU A 1 78 ? -9.830 3.969 15.120 1.00 98.00 78 LEU A O 1
ATOM 597 N N . MET A 1 79 ? -10.025 2.828 13.175 1.00 98.50 79 MET A N 1
ATOM 598 C CA . MET A 1 79 ? -8.666 2.981 12.664 1.00 98.50 79 MET A CA 1
ATOM 599 C C . MET A 1 79 ? -8.706 3.922 11.453 1.00 98.50 79 MET A C 1
ATOM 601 O O . MET A 1 79 ? -9.411 3.644 10.482 1.00 98.50 79 MET A O 1
ATOM 605 N N . ILE A 1 80 ? -7.951 5.024 11.487 1.00 98.19 80 ILE A N 1
ATOM 606 C CA . ILE A 1 80 ? -7.937 6.041 10.422 1.00 98.19 80 ILE A CA 1
ATOM 607 C C . ILE A 1 80 ? -6.581 6.053 9.709 1.00 98.19 80 ILE A C 1
ATOM 609 O O . ILE A 1 80 ? -5.547 6.314 10.321 1.00 98.19 80 ILE A O 1
ATOM 613 N N . GLY A 1 81 ? -6.592 5.793 8.402 1.00 96.38 81 GLY A N 1
ATOM 614 C CA . GLY A 1 81 ? -5.415 5.821 7.538 1.00 96.38 81 GLY A CA 1
ATOM 615 C C . GLY A 1 81 ? -4.960 7.232 7.157 1.00 96.38 81 GLY A C 1
ATOM 616 O O . GLY A 1 81 ? -5.741 8.029 6.633 1.00 96.38 81 GLY A O 1
ATOM 617 N N . VAL A 1 82 ? -3.669 7.513 7.344 1.00 94.31 82 VAL A N 1
ATOM 618 C CA . VAL A 1 82 ? -2.960 8.641 6.721 1.00 94.31 82 VAL A CA 1
ATOM 619 C C . VAL A 1 82 ? -2.469 8.175 5.343 1.00 94.31 82 VAL A C 1
ATOM 621 O O . VAL A 1 82 ? -1.677 7.233 5.293 1.00 94.31 82 VAL A O 1
ATOM 624 N N . PRO A 1 83 ? -2.894 8.782 4.219 1.00 87.56 83 PRO A N 1
ATOM 625 C CA . PRO A 1 83 ? -2.451 8.347 2.893 1.00 87.56 83 PRO A CA 1
ATOM 626 C C . PRO A 1 83 ? -0.939 8.526 2.688 1.00 87.56 83 PRO A C 1
ATOM 628 O O . PRO A 1 83 ? -0.362 9.517 3.144 1.00 87.56 83 PRO A O 1
ATOM 631 N N . ASN A 1 84 ? -0.307 7.601 1.953 1.00 86.12 84 ASN A N 1
ATOM 632 C CA . ASN A 1 84 ? 1.138 7.620 1.668 1.00 86.12 84 ASN A CA 1
ATOM 633 C C . ASN A 1 84 ? 1.581 8.970 1.075 1.00 86.12 84 ASN A C 1
ATOM 635 O O . ASN A 1 84 ? 2.635 9.502 1.409 1.00 86.12 84 ASN A O 1
ATOM 639 N N . GLU A 1 85 ? 0.730 9.559 0.239 1.00 83.75 85 GLU A N 1
ATOM 640 C CA . GLU A 1 85 ? 0.941 10.815 -0.476 1.00 83.75 85 GLU A CA 1
ATOM 641 C C . GLU A 1 85 ? 1.146 12.023 0.455 1.00 83.75 85 GLU A C 1
ATOM 643 O O . GLU A 1 85 ? 1.751 13.007 0.034 1.00 83.75 85 GLU A O 1
ATOM 648 N N . VAL A 1 86 ? 0.673 11.944 1.704 1.00 82.56 86 VAL A N 1
ATOM 649 C CA . VAL A 1 86 ? 0.739 13.019 2.710 1.00 82.56 86 VAL A CA 1
ATOM 650 C C . VAL A 1 86 ? 2.011 12.930 3.568 1.00 82.56 86 VAL A C 1
ATOM 652 O O . VAL A 1 86 ? 2.454 13.941 4.117 1.00 82.56 86 VAL A O 1
ATOM 655 N N . LEU A 1 87 ? 2.642 11.749 3.648 1.00 91.00 87 LEU A N 1
ATOM 656 C CA . LEU A 1 87 ? 3.814 11.503 4.500 1.00 91.00 87 LEU A CA 1
ATOM 657 C C . LEU A 1 87 ? 4.971 12.497 4.267 1.00 91.00 87 LEU A C 1
ATOM 659 O O . LEU A 1 87 ? 5.488 13.008 5.256 1.00 91.00 87 LEU A O 1
ATOM 663 N N . PRO A 1 88 ? 5.369 12.869 3.028 1.00 90.44 88 PRO A N 1
ATOM 664 C CA . PRO A 1 88 ? 6.468 13.820 2.836 1.00 90.44 88 PRO A CA 1
ATOM 665 C C . PRO A 1 88 ? 6.189 15.195 3.462 1.00 90.44 88 PRO A C 1
ATOM 667 O O . PRO A 1 88 ? 7.079 15.802 4.053 1.00 90.44 88 PRO A O 1
ATOM 670 N N . SER A 1 89 ? 4.942 15.672 3.390 1.00 87.50 89 SER A N 1
ATOM 671 C CA . SER A 1 89 ? 4.546 16.967 3.954 1.00 87.50 89 SER A CA 1
ATOM 672 C C . SER A 1 89 ? 4.494 16.954 5.482 1.00 87.50 89 SER A C 1
ATOM 674 O O . SER A 1 89 ? 4.877 17.940 6.102 1.00 87.50 89 SER A O 1
ATOM 676 N N . LEU A 1 90 ? 4.054 15.853 6.101 1.00 90.81 90 LEU A N 1
ATOM 677 C CA . LEU A 1 90 ? 4.048 15.718 7.564 1.00 90.81 90 LEU A CA 1
ATOM 678 C C . LEU A 1 90 ? 5.452 15.459 8.132 1.00 90.81 90 LEU A C 1
ATOM 680 O O . LEU A 1 90 ? 5.784 15.978 9.194 1.00 90.81 90 LEU A O 1
ATOM 684 N N . ALA A 1 91 ? 6.292 14.711 7.413 1.00 97.19 91 ALA A N 1
ATOM 685 C CA . ALA A 1 91 ? 7.680 14.434 7.776 1.00 97.19 91 ALA A CA 1
ATOM 686 C C . ALA A 1 91 ? 8.579 15.678 7.730 1.00 97.19 91 ALA A C 1
ATOM 688 O O . ALA A 1 91 ? 9.381 15.885 8.637 1.00 97.19 91 ALA A O 1
ATOM 689 N N . SER A 1 92 ? 8.459 16.498 6.680 1.00 93.44 92 SER A N 1
ATOM 690 C CA . SER A 1 92 ? 9.230 17.743 6.527 1.00 93.44 92 SER A CA 1
ATOM 691 C C . SER A 1 92 ? 8.558 18.969 7.161 1.00 93.44 92 SER A C 1
ATOM 693 O O . SER A 1 92 ? 9.169 20.035 7.222 1.00 93.44 92 SER A O 1
ATOM 695 N N . GLY A 1 93 ? 7.310 18.838 7.615 1.00 91.69 93 GLY A N 1
ATOM 696 C CA . GLY A 1 93 ? 6.591 19.869 8.357 1.00 91.69 93 GLY A CA 1
ATOM 697 C C . GLY A 1 93 ? 7.015 19.955 9.826 1.00 91.69 93 GLY A C 1
ATOM 698 O O . GLY A 1 93 ? 7.741 19.113 10.350 1.00 91.69 93 GLY A O 1
ATOM 699 N N . THR A 1 94 ? 6.531 20.984 10.520 1.00 96.06 94 THR A N 1
ATOM 700 C CA . THR A 1 94 ? 6.702 21.112 11.974 1.00 96.06 94 THR A CA 1
ATOM 701 C C . THR A 1 94 ? 5.680 20.255 12.733 1.00 96.06 94 THR A C 1
ATOM 703 O O . THR A 1 94 ? 4.652 19.842 12.189 1.00 96.06 94 THR A O 1
ATOM 706 N N . VAL A 1 95 ? 5.901 20.056 14.037 1.00 97.75 95 VAL A N 1
ATOM 707 C CA . VAL A 1 95 ? 4.884 19.470 14.933 1.00 97.75 95 VAL A CA 1
ATOM 708 C C . VAL A 1 95 ? 3.580 20.282 14.893 1.00 97.75 95 VAL A C 1
ATOM 710 O O . VAL A 1 95 ? 2.503 19.696 14.868 1.00 97.75 95 VAL A O 1
ATOM 713 N N . ASN A 1 96 ? 3.657 21.616 14.786 1.00 97.56 96 ASN A N 1
ATOM 714 C CA . ASN A 1 96 ? 2.475 22.472 14.641 1.00 97.56 96 ASN A CA 1
ATOM 715 C C . ASN A 1 96 ? 1.719 22.218 13.322 1.00 97.56 96 ASN A C 1
ATOM 717 O O . ASN A 1 96 ? 0.498 22.134 13.332 1.00 97.56 96 ASN A O 1
ATOM 721 N N . PHE A 1 97 ? 2.418 22.003 12.203 1.00 96.88 97 PHE A N 1
ATOM 722 C CA . PHE A 1 97 ? 1.770 21.600 10.946 1.00 96.88 97 PHE A CA 1
ATOM 723 C C . PHE A 1 97 ? 1.058 20.239 11.078 1.00 96.88 97 PHE A C 1
ATOM 725 O O . PHE A 1 97 ? -0.036 20.047 10.553 1.00 96.88 97 PHE A O 1
ATOM 732 N N . SER A 1 98 ? 1.638 19.301 11.835 1.00 97.88 98 SER A N 1
ATOM 733 C CA . SER A 1 98 ? 0.998 18.008 12.131 1.00 97.88 98 SER A CA 1
ATOM 734 C C . SER A 1 98 ? -0.213 18.144 13.066 1.00 97.88 98 SER A C 1
ATOM 736 O O . SER A 1 98 ? -1.207 17.442 12.887 1.00 97.88 98 SER A O 1
ATOM 738 N N . LEU A 1 99 ? -0.169 19.080 14.019 1.00 98.06 99 LEU A N 1
ATOM 739 C CA . LEU A 1 99 ? -1.284 19.454 14.896 1.00 98.06 99 LEU A CA 1
ATOM 740 C C . LEU A 1 99 ? -2.451 20.058 14.101 1.00 98.06 99 LEU A C 1
ATOM 742 O O . LEU A 1 99 ? -3.580 19.582 14.215 1.00 98.06 99 LEU A O 1
ATOM 746 N N . GLU A 1 100 ? -2.172 21.040 13.243 1.00 96.94 100 GLU A N 1
ATOM 747 C CA . GLU A 1 100 ? -3.147 21.660 12.338 1.00 96.94 100 GLU A CA 1
ATOM 748 C C . GLU A 1 100 ? -3.750 20.637 11.365 1.00 96.94 100 GLU A C 1
ATOM 750 O O . GLU A 1 100 ? -4.958 20.659 11.113 1.00 96.94 100 GLU A O 1
ATOM 755 N N . TRP A 1 101 ? -2.939 19.701 10.853 1.00 97.06 101 TRP A N 1
ATOM 756 C CA . TRP A 1 101 ? -3.408 18.621 9.985 1.00 97.06 101 TRP A CA 1
ATOM 757 C C . TRP A 1 101 ? -4.363 17.672 10.718 1.00 97.06 101 TRP A C 1
ATOM 759 O O . TRP A 1 101 ? -5.452 17.395 10.208 1.00 97.06 101 TRP A O 1
ATOM 769 N N . LEU A 1 102 ? -3.998 17.217 11.922 1.00 97.94 102 LEU A N 1
ATOM 770 C CA . LEU A 1 102 ? -4.843 16.365 12.763 1.00 97.94 102 LEU A CA 1
ATOM 771 C C . LEU A 1 102 ? -6.174 17.048 13.105 1.00 97.94 102 LEU A C 1
ATOM 773 O O . LEU A 1 102 ? -7.238 16.450 12.936 1.00 97.94 102 LEU A O 1
ATOM 777 N N . GLN A 1 103 ? -6.125 18.311 13.536 1.00 96.38 103 GLN A N 1
ATOM 778 C CA . GLN A 1 103 ? -7.316 19.100 13.850 1.00 96.38 103 GLN A CA 1
ATOM 779 C C . GLN A 1 103 ? -8.212 19.290 12.621 1.00 96.38 103 GLN A C 1
ATOM 781 O O . GLN A 1 103 ? -9.409 19.021 12.688 1.00 96.38 103 GLN A O 1
ATOM 786 N N . SER A 1 104 ? -7.645 19.707 11.486 1.00 93.19 104 SER A N 1
ATOM 787 C CA . SER A 1 104 ? -8.424 20.085 10.299 1.00 93.19 104 SER A CA 1
ATOM 788 C C . SER A 1 104 ? -9.030 18.895 9.560 1.00 93.19 104 SER A C 1
ATOM 790 O O . SER A 1 104 ? -10.137 19.014 9.036 1.00 93.19 104 SER A O 1
ATOM 792 N N . ASN A 1 105 ? -8.332 17.756 9.511 1.00 93.94 105 ASN A N 1
ATOM 793 C CA . ASN A 1 105 ? -8.765 16.593 8.732 1.00 93.94 105 ASN A CA 1
ATOM 794 C C . ASN A 1 105 ? -9.532 15.565 9.576 1.00 93.94 105 ASN A C 1
ATOM 796 O O . ASN A 1 105 ? -10.528 15.016 9.104 1.00 93.94 105 ASN A O 1
ATOM 800 N N . ILE A 1 106 ? -9.094 15.313 10.815 1.00 96.50 106 ILE A N 1
ATOM 801 C CA . ILE A 1 106 ? -9.654 14.261 11.673 1.00 96.50 106 ILE A CA 1
ATOM 802 C C . ILE A 1 106 ? -10.595 14.858 12.725 1.00 96.50 106 ILE A C 1
ATOM 804 O O . ILE A 1 106 ? -11.807 14.656 12.643 1.00 96.50 106 ILE A O 1
ATOM 808 N N . PHE A 1 107 ? -10.065 15.620 13.686 1.00 96.06 107 PHE A N 1
ATOM 809 C CA . PHE A 1 107 ? -10.821 16.012 14.886 1.00 96.06 107 PHE A CA 1
ATOM 810 C C . PHE A 1 107 ? -11.919 17.066 14.635 1.00 96.06 107 PHE A C 1
ATOM 812 O O . PHE A 1 107 ? -12.802 17.252 15.466 1.00 96.06 107 PHE A O 1
ATOM 819 N N . SER A 1 108 ? -11.920 17.717 13.468 1.00 95.50 108 SER A N 1
ATOM 820 C CA . SER A 1 108 ? -13.025 18.556 12.976 1.00 95.50 108 SER A CA 1
ATOM 821 C C . SER A 1 108 ? -14.268 17.761 12.547 1.00 95.50 108 SER A C 1
ATOM 823 O O . SER A 1 108 ? -15.345 18.339 12.397 1.00 95.50 108 SER A O 1
ATOM 825 N N . ASN A 1 109 ? -14.124 16.452 12.311 1.00 95.81 109 ASN A N 1
ATOM 826 C CA . ASN A 1 109 ? -15.150 15.595 11.711 1.00 95.81 109 ASN A CA 1
ATOM 827 C C . ASN A 1 109 ? -15.621 14.458 12.626 1.00 95.81 109 ASN A C 1
ATOM 829 O O . ASN A 1 109 ? -16.727 13.955 12.427 1.00 95.81 109 ASN A O 1
ATOM 833 N N . ILE A 1 110 ? -14.803 14.046 13.597 1.00 95.69 110 ILE A N 1
ATOM 834 C CA . ILE A 1 110 ? -15.117 12.968 14.538 1.00 95.69 110 ILE A CA 1
ATOM 835 C C . ILE A 1 110 ? -14.418 13.189 15.886 1.00 95.69 110 ILE A C 1
ATOM 837 O O . ILE A 1 110 ? -13.340 13.782 15.947 1.00 95.69 110 ILE A O 1
ATOM 841 N N . ALA A 1 111 ? -15.043 12.723 16.968 1.00 94.81 111 ALA A N 1
ATOM 842 C CA . ALA A 1 111 ? -14.503 12.848 18.317 1.00 94.81 111 ALA A CA 1
ATOM 843 C C . ALA A 1 111 ? -13.293 11.916 18.538 1.00 94.81 111 ALA A C 1
ATOM 845 O O . ALA A 1 111 ? -13.204 10.829 17.963 1.00 94.81 111 ALA A O 1
ATOM 846 N N . ALA A 1 112 ? -12.332 12.362 19.352 1.00 93.06 112 ALA A N 1
ATOM 847 C CA . ALA A 1 112 ? -11.051 11.674 19.529 1.00 93.06 112 ALA A CA 1
ATOM 848 C C . ALA A 1 112 ? -11.153 10.353 20.314 1.00 93.06 112 ALA A C 1
ATOM 850 O O . ALA A 1 112 ? -10.333 9.463 20.119 1.00 93.06 112 ALA A O 1
ATOM 851 N N . ASP A 1 113 ? -12.165 10.216 21.168 1.00 92.25 113 ASP A N 1
ATOM 852 C CA . ASP A 1 113 ? -12.491 9.010 21.939 1.00 92.25 113 ASP A CA 1
ATOM 853 C C . ASP A 1 113 ? -13.048 7.866 21.073 1.00 92.25 113 ASP A C 1
ATOM 855 O O . ASP A 1 113 ? -12.938 6.700 21.447 1.00 92.25 113 ASP A O 1
ATOM 859 N N . GLN A 1 114 ? -13.574 8.168 19.882 1.00 95.69 114 GLN A N 1
ATOM 860 C CA . GLN A 1 114 ? -13.934 7.151 18.889 1.00 95.69 114 GLN A CA 1
ATOM 861 C C . GLN A 1 114 ? -12.726 6.576 18.129 1.00 95.69 114 GLN A C 1
ATOM 863 O O . GLN A 1 114 ? -12.881 5.593 17.401 1.00 95.69 114 GLN A O 1
ATOM 868 N N . ILE A 1 115 ? -11.532 7.164 18.250 1.00 97.56 115 ILE A N 1
ATOM 869 C CA . ILE A 1 115 ? -10.347 6.759 17.485 1.00 97.56 115 ILE A CA 1
ATOM 870 C C . ILE A 1 115 ? -9.418 5.943 18.381 1.00 97.56 115 ILE A C 1
ATOM 872 O O . ILE A 1 115 ? -8.811 6.465 19.308 1.00 97.56 115 ILE A O 1
ATOM 876 N N . GLN A 1 116 ? -9.245 4.667 18.048 1.00 97.00 116 GLN A N 1
ATOM 877 C CA . GLN A 1 116 ? -8.262 3.797 18.702 1.00 97.00 116 GLN A CA 1
ATOM 878 C C . GLN A 1 116 ? -6.897 3.896 18.013 1.00 97.00 116 GLN A C 1
ATOM 880 O O . GLN A 1 116 ? -5.856 3.888 18.673 1.00 97.00 116 GLN A O 1
ATOM 885 N N . TYR A 1 117 ? -6.898 4.011 16.680 1.00 98.56 117 TYR A N 1
ATOM 886 C CA . TYR A 1 117 ? -5.682 3.956 15.876 1.00 98.56 117 TYR A CA 1
ATOM 887 C C . TYR A 1 117 ? -5.614 5.026 14.789 1.00 98.56 117 TYR A C 1
ATOM 889 O O . TYR A 1 117 ? -6.567 5.237 14.035 1.00 98.56 117 TYR A O 1
ATOM 897 N N . ILE A 1 118 ? -4.425 5.603 14.620 1.00 98.69 118 ILE A N 1
ATOM 898 C CA . ILE A 1 118 ? -4.028 6.287 13.388 1.00 98.69 118 ILE A CA 1
ATOM 899 C C . ILE A 1 118 ? -2.977 5.418 12.687 1.00 98.69 118 ILE A C 1
ATOM 901 O O . ILE A 1 118 ? -1.887 5.174 13.209 1.00 98.69 118 ILE A O 1
ATOM 905 N N . ALA A 1 119 ? -3.341 4.926 11.505 1.00 98.62 119 ALA A N 1
ATOM 906 C CA . ALA A 1 119 ? -2.529 4.067 10.655 1.00 98.62 119 ALA A CA 1
ATOM 907 C C . ALA A 1 119 ? -1.746 4.941 9.665 1.00 98.62 119 ALA A C 1
ATOM 909 O O . ALA A 1 119 ? -2.298 5.453 8.692 1.00 98.62 119 ALA A O 1
ATOM 910 N N . VAL A 1 120 ? -0.467 5.176 9.942 1.00 98.69 120 VAL A N 1
ATOM 911 C CA . VAL A 1 120 ? 0.379 6.081 9.165 1.00 98.69 120 VAL A CA 1
ATOM 912 C C . VAL A 1 120 ? 0.909 5.364 7.926 1.00 98.69 120 VAL A C 1
ATOM 914 O O . VAL A 1 120 ? 1.800 4.524 8.014 1.00 98.69 120 VAL A O 1
ATOM 917 N N . GLY A 1 121 ? 0.362 5.712 6.762 1.00 95.56 121 GLY A N 1
ATOM 918 C CA . GLY A 1 121 ? 0.623 5.021 5.504 1.00 95.56 121 GLY A CA 1
ATOM 919 C C . GLY A 1 121 ? -0.118 3.684 5.375 1.00 95.56 121 GLY A C 1
ATOM 920 O O . GLY A 1 121 ? -0.887 3.267 6.240 1.00 95.56 121 GLY A O 1
ATOM 921 N N . ASN A 1 122 ? 0.105 2.999 4.254 1.00 92.12 122 ASN A N 1
ATOM 922 C CA . ASN A 1 122 ? -0.304 1.612 4.041 1.00 92.12 122 ASN A CA 1
ATOM 923 C C . ASN A 1 122 ? 0.707 0.905 3.123 1.00 92.12 122 ASN A C 1
ATOM 925 O O . ASN A 1 122 ? 0.838 1.268 1.952 1.00 92.12 122 ASN A O 1
ATOM 929 N N . GLU A 1 123 ? 1.393 -0.120 3.628 1.00 89.56 123 GLU A N 1
ATOM 930 C CA . GLU A 1 123 ? 2.408 -0.945 2.941 1.00 89.56 123 GLU A CA 1
ATOM 931 C C . GLU A 1 123 ? 3.520 -0.124 2.261 1.00 89.56 123 GLU A C 1
ATOM 933 O O . GLU A 1 123 ? 3.964 -0.437 1.155 1.00 89.56 123 GLU A O 1
ATOM 938 N N . VAL A 1 124 ? 3.963 0.946 2.928 1.00 90.19 124 VAL A N 1
ATOM 939 C CA . VAL A 1 124 ? 4.940 1.934 2.430 1.00 90.19 124 VAL A CA 1
ATOM 940 C C . VAL A 1 124 ? 6.133 1.283 1.717 1.00 90.19 124 VAL A C 1
ATOM 942 O O . VAL A 1 124 ? 6.448 1.649 0.587 1.00 90.19 124 VAL A O 1
ATOM 945 N N . PHE A 1 125 ? 6.741 0.271 2.344 1.00 84.38 125 PHE A N 1
ATOM 946 C CA . PHE A 1 125 ? 7.946 -0.403 1.850 1.00 84.38 125 PHE A CA 1
ATOM 947 C C . PHE A 1 125 ? 7.728 -1.251 0.582 1.00 84.38 125 PHE A C 1
ATOM 949 O O . PHE A 1 125 ? 8.676 -1.469 -0.166 1.00 84.38 125 PHE A O 1
ATOM 956 N N . LEU A 1 126 ? 6.496 -1.705 0.317 1.00 73.75 126 LEU A N 1
ATOM 957 C CA . LEU A 1 126 ? 6.143 -2.491 -0.873 1.00 73.75 126 LEU A CA 1
ATOM 958 C C . LEU A 1 126 ? 5.738 -1.593 -2.053 1.00 73.75 126 LEU A C 1
ATOM 960 O O . LEU A 1 126 ? 6.085 -1.866 -3.204 1.00 73.75 126 LEU A O 1
ATOM 964 N N . LYS A 1 127 ? 4.966 -0.533 -1.779 1.00 62.75 127 LYS A N 1
ATOM 965 C CA . LYS A 1 127 ? 4.254 0.220 -2.823 1.00 62.75 127 LYS A CA 1
ATOM 966 C C . LYS A 1 127 ? 5.149 1.169 -3.614 1.00 62.75 127 LYS A C 1
ATOM 968 O O . LYS A 1 127 ? 5.087 1.173 -4.841 1.00 62.75 127 LYS A O 1
ATOM 973 N N . ASP A 1 128 ? 5.950 1.987 -2.937 1.00 69.00 128 ASP A N 1
ATOM 974 C CA . ASP A 1 128 ? 6.877 2.922 -3.583 1.00 69.00 128 ASP A CA 1
ATOM 975 C C . ASP A 1 128 ? 7.971 3.366 -2.587 1.00 69.00 128 ASP A C 1
ATOM 977 O O . ASP A 1 128 ? 7.662 4.110 -1.649 1.00 69.00 128 ASP A O 1
ATOM 981 N N . PRO A 1 129 ? 9.245 2.952 -2.780 1.00 76.12 129 PRO A N 1
ATOM 982 C CA . PRO A 1 129 ? 10.359 3.285 -1.887 1.00 76.12 129 PRO A CA 1
ATOM 983 C C . PRO A 1 129 ? 10.579 4.783 -1.641 1.00 76.12 129 PRO A C 1
ATOM 985 O O . PRO A 1 129 ? 11.209 5.139 -0.647 1.00 76.12 129 PRO A O 1
ATOM 988 N N . PHE A 1 130 ? 10.033 5.663 -2.491 1.00 83.06 130 PHE A N 1
ATOM 989 C CA . PHE A 1 130 ? 10.003 7.108 -2.249 1.00 83.06 130 PHE A CA 1
ATOM 990 C C . PHE A 1 130 ? 9.396 7.478 -0.882 1.00 83.06 130 PHE A C 1
ATOM 992 O O . PHE A 1 130 ? 9.844 8.435 -0.258 1.00 83.06 130 PHE A O 1
ATOM 999 N N . TYR A 1 131 ? 8.400 6.731 -0.390 1.00 84.69 131 TYR A N 1
ATOM 1000 C CA . TYR A 1 131 ? 7.715 7.055 0.869 1.00 84.69 131 TYR A CA 1
ATOM 1001 C C . TYR A 1 131 ? 8.424 6.522 2.126 1.00 84.69 131 TYR A C 1
ATOM 1003 O O . TYR A 1 131 ? 8.203 7.049 3.218 1.00 84.69 131 TYR A O 1
ATOM 1011 N N . THR A 1 132 ? 9.312 5.532 1.983 1.00 89.94 132 THR A N 1
ATOM 1012 C CA . THR A 1 132 ? 10.075 4.897 3.074 1.00 89.94 132 THR A CA 1
ATOM 1013 C C . THR A 1 132 ? 10.757 5.881 4.042 1.00 89.94 132 THR A C 1
ATOM 1015 O O . THR A 1 132 ? 10.514 5.754 5.244 1.00 89.94 132 THR A O 1
ATOM 1018 N N . PRO A 1 133 ? 11.558 6.878 3.600 1.00 93.44 133 PRO A N 1
ATOM 1019 C CA . PRO A 1 133 ? 12.245 7.795 4.520 1.00 93.44 133 PRO A CA 1
ATOM 1020 C C . PRO A 1 133 ? 11.307 8.742 5.287 1.00 93.44 133 PRO A C 1
ATOM 1022 O O . PRO A 1 133 ? 11.710 9.303 6.303 1.00 93.44 133 PRO A O 1
ATOM 1025 N N . PHE A 1 134 ? 10.060 8.924 4.839 1.00 95.94 134 PHE A N 1
ATOM 1026 C CA . PHE A 1 134 ? 9.107 9.856 5.451 1.00 95.94 134 PHE A CA 1
ATOM 1027 C C . PHE A 1 134 ? 8.213 9.210 6.523 1.00 95.94 134 PHE A C 1
ATOM 1029 O O . PHE A 1 134 ? 7.565 9.926 7.288 1.00 95.94 134 PHE A O 1
ATOM 1036 N N . LEU A 1 135 ? 8.181 7.875 6.616 1.00 97.81 135 LEU A N 1
ATOM 1037 C CA . LEU A 1 135 ? 7.269 7.150 7.508 1.00 97.81 135 LEU A CA 1
ATOM 1038 C C . LEU A 1 135 ? 7.528 7.438 8.997 1.00 97.81 135 LEU A C 1
ATOM 1040 O O . LEU A 1 135 ? 6.648 7.955 9.686 1.00 97.81 135 LEU A O 1
ATOM 1044 N N . LEU A 1 136 ? 8.735 7.143 9.491 1.00 98.00 136 LEU A N 1
ATOM 1045 C CA . LEU A 1 136 ? 9.077 7.348 10.903 1.00 98.00 136 LEU A CA 1
ATOM 1046 C C . LEU A 1 136 ? 9.014 8.835 11.319 1.00 98.00 136 LEU A C 1
ATOM 1048 O O . LEU A 1 136 ? 8.387 9.109 12.342 1.00 98.00 136 LEU A O 1
ATOM 1052 N N . PRO A 1 137 ? 9.554 9.812 10.557 1.00 98.44 137 PRO A N 1
ATOM 1053 C CA . PRO A 1 137 ? 9.384 11.228 10.890 1.00 98.44 137 PRO A CA 1
ATOM 1054 C C . PRO A 1 137 ? 7.914 11.666 10.955 1.00 98.44 137 PRO A C 1
ATOM 1056 O O . PRO A 1 137 ? 7.546 12.416 11.855 1.00 98.44 137 PRO A O 1
ATOM 1059 N N . THR A 1 138 ? 7.047 11.149 10.072 1.00 98.75 138 THR A N 1
ATOM 1060 C CA . THR A 1 138 ? 5.599 11.420 10.147 1.00 98.75 138 THR A CA 1
ATOM 1061 C C . THR A 1 138 ? 4.994 10.881 11.442 1.00 98.75 138 THR A C 1
ATOM 1063 O O . THR A 1 138 ? 4.263 11.603 12.116 1.00 98.75 138 THR A O 1
ATOM 1066 N N . ILE A 1 139 ? 5.320 9.642 11.826 1.00 98.75 139 ILE A N 1
ATOM 1067 C CA . ILE A 1 139 ? 4.860 9.039 13.088 1.00 98.75 139 ILE A CA 1
ATOM 1068 C C . ILE A 1 139 ? 5.320 9.876 14.291 1.00 98.75 139 ILE A C 1
ATOM 1070 O O . ILE A 1 139 ? 4.512 10.175 15.166 1.00 98.75 139 ILE A O 1
ATOM 1074 N N . LEU A 1 140 ? 6.582 10.314 14.318 1.00 98.56 140 LEU A N 1
ATOM 1075 C CA . LEU A 1 140 ? 7.132 11.124 15.410 1.00 98.56 140 LEU A CA 1
ATOM 1076 C C . LEU A 1 140 ? 6.508 12.529 15.489 1.00 98.56 140 LEU A C 1
ATOM 1078 O O . LEU A 1 140 ? 6.252 13.018 16.591 1.00 98.56 140 LEU A O 1
ATOM 1082 N N . ASN A 1 141 ? 6.228 13.175 14.354 1.00 98.75 141 ASN A N 1
ATOM 1083 C CA . ASN A 1 141 ? 5.586 14.493 14.323 1.00 98.75 141 ASN A CA 1
ATOM 1084 C C . ASN A 1 141 ? 4.097 14.419 14.709 1.00 98.75 141 ASN A C 1
ATOM 1086 O O . ASN A 1 141 ? 3.631 15.236 15.507 1.00 98.75 141 ASN A O 1
ATOM 1090 N N . LEU A 1 142 ? 3.365 13.409 14.220 1.00 98.75 142 LEU A N 1
ATOM 1091 C CA . LEU A 1 142 ? 1.983 13.140 14.634 1.00 98.75 142 LEU A CA 1
ATOM 1092 C C . LEU A 1 142 ? 1.902 12.770 16.122 1.00 98.75 142 LEU A C 1
ATOM 1094 O O . LEU A 1 142 ? 0.999 13.238 16.810 1.00 98.75 142 LEU A O 1
ATOM 1098 N N . PHE A 1 143 ? 2.852 11.989 16.645 1.00 98.62 143 PHE A N 1
ATOM 1099 C CA . PHE A 1 143 ? 2.894 11.624 18.062 1.00 98.62 143 PHE A CA 1
ATOM 1100 C C . PHE A 1 143 ? 3.061 12.852 18.965 1.00 98.62 143 PHE A C 1
ATOM 1102 O O . PHE A 1 143 ? 2.278 13.037 19.893 1.00 98.62 143 PHE A O 1
ATOM 1109 N N . GLN A 1 144 ? 4.013 13.740 18.661 1.00 98.62 144 GLN A N 1
ATOM 1110 C CA . GLN A 1 144 ? 4.208 14.984 19.420 1.00 98.62 144 GLN A CA 1
ATOM 1111 C C . GLN A 1 144 ? 2.979 15.912 19.346 1.00 98.62 144 GLN A C 1
ATOM 1113 O O . GLN A 1 144 ? 2.607 16.549 20.336 1.00 98.62 144 GLN A O 1
ATOM 1118 N N . ALA A 1 145 ? 2.291 15.951 18.201 1.00 98.56 145 ALA A N 1
ATOM 1119 C CA . ALA A 1 145 ? 1.037 16.684 18.063 1.00 98.56 145 ALA A CA 1
ATOM 1120 C C . ALA A 1 145 ? -0.099 16.066 18.909 1.00 98.56 145 ALA A C 1
ATOM 1122 O O . ALA A 1 145 ? -0.816 16.797 19.592 1.00 98.56 145 ALA A O 1
ATOM 1123 N N . LEU A 1 146 ? -0.216 14.732 18.962 1.00 98.44 146 LEU A N 1
ATOM 1124 C CA . LEU A 1 146 ? -1.133 14.042 19.881 1.00 98.44 146 LEU A CA 1
ATOM 1125 C C . LEU A 1 146 ? -0.762 14.275 21.355 1.00 98.44 146 LEU A C 1
ATOM 1127 O O . LEU A 1 146 ? -1.664 14.385 22.181 1.00 98.44 146 LEU A O 1
ATOM 1131 N N . GLN A 1 147 ? 0.524 14.413 21.703 1.00 98.19 147 GLN A N 1
ATOM 1132 C CA . GLN A 1 147 ? 0.939 14.807 23.058 1.00 98.19 147 GLN A CA 1
ATOM 1133 C C . GLN A 1 147 ? 0.475 16.230 23.398 1.00 98.19 147 GLN A C 1
ATOM 1135 O O . GLN A 1 147 ? -0.035 16.452 24.492 1.00 98.19 147 GLN A O 1
ATOM 1140 N N . THR A 1 148 ? 0.561 17.173 22.453 1.00 97.94 148 THR A N 1
ATOM 1141 C CA . THR A 1 148 ? 0.056 18.552 22.637 1.00 97.94 148 THR A CA 1
ATOM 1142 C C . THR A 1 148 ? -1.466 18.587 22.829 1.00 97.94 148 THR A C 1
ATOM 1144 O O . THR A 1 148 ? -1.978 19.440 23.549 1.00 97.94 148 THR A O 1
ATOM 1147 N N . LEU A 1 149 ? -2.192 17.634 22.236 1.00 96.75 149 LEU A N 1
ATOM 1148 C CA . LEU A 1 149 ? -3.639 17.458 22.418 1.00 96.75 149 LEU A CA 1
ATOM 1149 C C . LEU A 1 149 ? -4.028 16.638 23.665 1.00 96.75 149 LEU A C 1
ATOM 1151 O O . LEU A 1 149 ? -5.216 16.517 23.950 1.00 96.75 149 LEU A O 1
ATOM 1155 N N . GLY A 1 150 ? -3.072 16.039 24.387 1.00 97.38 150 GLY A N 1
ATOM 1156 C CA . GLY A 1 150 ? -3.355 15.105 25.488 1.00 97.38 150 GLY A CA 1
ATOM 1157 C C . GLY A 1 150 ? -3.897 13.733 25.048 1.00 97.38 150 GLY A C 1
ATOM 1158 O O . GLY A 1 150 ? -4.415 12.987 25.872 1.00 97.38 150 GLY A O 1
ATOM 1159 N N . LEU A 1 151 ? -3.777 13.387 23.761 1.00 97.44 151 LEU A N 1
ATOM 1160 C CA . LEU A 1 151 ? -4.362 12.193 23.130 1.00 97.44 151 LEU A CA 1
ATOM 1161 C C . LEU A 1 151 ? -3.368 11.042 22.897 1.00 97.44 151 LEU A C 1
ATOM 1163 O O . LEU A 1 151 ? -3.770 9.967 22.465 1.00 97.44 151 LEU A O 1
ATOM 1167 N N . ALA A 1 152 ? -2.075 11.238 23.169 1.00 95.12 152 ALA A N 1
ATOM 1168 C CA . ALA A 1 152 ? -1.023 10.252 22.877 1.00 95.12 152 ALA A CA 1
ATOM 1169 C C . ALA A 1 152 ? -1.163 8.901 23.619 1.00 95.12 152 ALA A C 1
ATOM 1171 O O . ALA A 1 152 ? -0.587 7.896 23.191 1.00 95.12 152 ALA A O 1
ATOM 1172 N N . GLU A 1 153 ? -1.933 8.859 24.711 1.00 92.88 153 GLU A N 1
ATOM 1173 C CA . GLU A 1 153 ? -2.219 7.612 25.431 1.00 92.88 153 GLU A CA 1
ATOM 1174 C C . GLU A 1 153 ? -3.508 6.910 24.997 1.00 92.88 153 GLU A C 1
ATOM 1176 O O . GLU A 1 153 ? -3.605 5.695 25.155 1.00 92.88 153 GLU A O 1
ATOM 1181 N N . THR A 1 154 ? -4.464 7.627 24.402 1.00 93.75 154 THR A N 1
ATOM 1182 C CA . THR A 1 154 ? -5.730 7.054 23.917 1.00 93.75 154 THR A CA 1
ATOM 1183 C C . THR A 1 154 ? -5.670 6.680 22.438 1.00 93.75 154 THR A C 1
ATOM 1185 O O . THR A 1 154 ? -6.125 5.603 22.061 1.00 93.75 154 THR A O 1
ATOM 1188 N N . VAL A 1 155 ? -5.063 7.530 21.605 1.00 97.62 155 VAL A N 1
ATOM 1189 C CA . VAL A 1 155 ? -4.932 7.337 20.156 1.00 97.62 155 VAL A CA 1
ATOM 1190 C C . VAL A 1 155 ? -3.543 6.781 19.845 1.00 97.62 155 VAL A C 1
ATOM 1192 O O . VAL A 1 155 ? -2.546 7.505 19.896 1.00 97.62 155 VAL A O 1
ATOM 1195 N N . LYS A 1 156 ? -3.453 5.492 19.499 1.00 98.06 156 LYS A N 1
ATOM 1196 C CA . LYS A 1 156 ? -2.166 4.837 19.218 1.00 98.06 156 LYS A CA 1
ATOM 1197 C C . LYS A 1 156 ? -1.779 4.943 17.737 1.00 98.06 156 LYS A C 1
ATOM 1199 O O . LYS A 1 156 ? -2.608 4.812 16.838 1.00 98.06 156 LYS A O 1
ATOM 1204 N N . LEU A 1 157 ? -0.493 5.191 17.483 1.00 98.62 157 LEU A N 1
ATOM 1205 C CA . LEU A 1 157 ? 0.086 5.333 16.142 1.00 98.62 157 LEU A CA 1
ATOM 1206 C C . LEU A 1 157 ? 0.806 4.049 15.726 1.00 98.62 157 LEU A C 1
ATOM 1208 O O . LEU A 1 157 ? 1.641 3.545 16.478 1.00 98.62 157 LEU A O 1
ATOM 1212 N N . SER A 1 158 ? 0.508 3.554 14.525 1.00 98.56 158 SER A N 1
ATOM 1213 C CA . SER A 1 158 ? 1.178 2.405 13.898 1.00 98.56 158 SER A CA 1
ATOM 1214 C C . SER A 1 158 ? 1.215 2.568 12.370 1.00 98.56 158 SER A C 1
ATOM 1216 O O . SER A 1 158 ? 0.761 3.583 11.848 1.00 98.56 158 SER A O 1
ATOM 1218 N N . SER A 1 159 ? 1.760 1.593 11.646 1.00 98.31 159 SER A N 1
ATOM 1219 C CA . SER A 1 159 ? 1.839 1.548 10.183 1.00 98.31 159 SER A CA 1
ATOM 1220 C C . SER A 1 159 ? 1.484 0.140 9.693 1.00 98.31 159 SER A C 1
ATOM 1222 O O . SER A 1 159 ? 2.197 -0.799 10.033 1.00 98.31 159 SER A O 1
ATOM 1224 N N . PRO A 1 160 ? 0.425 -0.041 8.887 1.00 97.88 160 PRO A N 1
ATOM 1225 C CA . PRO A 1 160 ? 0.147 -1.299 8.197 1.00 97.88 160 PRO A CA 1
ATOM 1226 C C . PRO A 1 160 ? 1.254 -1.685 7.208 1.00 97.88 160 PRO A C 1
ATOM 1228 O O . PRO A 1 160 ? 1.592 -0.920 6.300 1.00 97.88 160 PRO A O 1
ATOM 1231 N N . HIS A 1 161 ? 1.799 -2.891 7.355 1.00 94.88 161 HIS A N 1
ATOM 1232 C CA . HIS A 1 161 ? 2.842 -3.451 6.495 1.00 94.88 161 HIS A CA 1
ATOM 1233 C C . HIS A 1 161 ? 2.365 -4.721 5.777 1.00 94.88 161 HIS A C 1
ATOM 1235 O O . HIS A 1 161 ? 1.654 -5.534 6.356 1.00 94.88 161 HIS A O 1
ATOM 1241 N N . ALA A 1 162 ? 2.789 -4.931 4.530 1.00 86.38 162 ALA A N 1
ATOM 1242 C CA . ALA A 1 162 ? 2.542 -6.189 3.824 1.00 86.38 162 ALA A CA 1
ATOM 1243 C C . ALA A 1 162 ? 3.393 -7.326 4.415 1.00 86.38 162 ALA A C 1
ATOM 1245 O O . ALA A 1 162 ? 4.504 -7.078 4.886 1.00 86.38 162 ALA A O 1
ATOM 1246 N N . ALA A 1 163 ? 2.937 -8.577 4.298 1.00 79.94 163 ALA A N 1
ATOM 1247 C CA . ALA A 1 163 ? 3.714 -9.764 4.686 1.00 79.94 163 ALA A CA 1
ATOM 1248 C C . ALA A 1 163 ? 5.145 -9.795 4.093 1.00 79.94 163 ALA A C 1
ATOM 1250 O O . ALA A 1 163 ? 6.077 -10.283 4.727 1.00 79.94 163 ALA A O 1
ATOM 1251 N N . SER A 1 164 ? 5.343 -9.192 2.915 1.00 78.94 164 SER A N 1
ATOM 1252 C CA . SER A 1 164 ? 6.621 -9.113 2.192 1.00 78.94 164 SER A CA 1
ATOM 1253 C C . SER A 1 164 ? 7.702 -8.223 2.828 1.00 78.94 164 SER A C 1
ATOM 1255 O O . SER A 1 164 ? 8.703 -7.953 2.172 1.00 78.94 164 SER A O 1
ATOM 1257 N N . ILE A 1 165 ? 7.512 -7.707 4.050 1.00 88.31 165 ILE A N 1
ATOM 1258 C CA . ILE A 1 165 ? 8.598 -7.049 4.805 1.00 88.31 165 ILE A CA 1
ATOM 1259 C C . ILE A 1 165 ? 9.463 -8.058 5.582 1.00 88.31 165 ILE A C 1
ATOM 1261 O O . ILE A 1 165 ? 10.463 -7.670 6.189 1.00 88.31 165 ILE A O 1
ATOM 1265 N N . LEU A 1 166 ? 9.081 -9.340 5.562 1.00 83.94 166 LEU A N 1
ATOM 1266 C CA . LEU A 1 166 ? 9.897 -10.470 5.993 1.00 83.94 166 LEU A CA 1
ATOM 1267 C C . LEU A 1 166 ? 10.741 -10.993 4.818 1.00 83.94 166 LEU A C 1
ATOM 1269 O O . LEU A 1 166 ? 10.222 -11.214 3.727 1.00 83.94 166 LEU A O 1
ATOM 1273 N N . SER A 1 167 ? 12.034 -11.222 5.058 1.00 81.62 167 SER A N 1
ATOM 1274 C CA . SER A 1 167 ? 12.951 -11.917 4.136 1.00 81.62 167 SER A CA 1
ATOM 1275 C C . SER A 1 167 ? 12.871 -13.439 4.268 1.00 81.62 167 SER A C 1
ATOM 1277 O O . SER A 1 167 ? 13.068 -14.157 3.291 1.00 81.62 167 SER A O 1
ATOM 1279 N N . THR A 1 168 ? 12.558 -13.915 5.473 1.00 83.38 168 THR A N 1
ATOM 1280 C CA . THR A 1 168 ? 12.300 -15.322 5.790 1.00 83.38 168 THR A CA 1
ATOM 1281 C C . THR A 1 168 ? 11.030 -15.376 6.624 1.00 83.38 168 THR A C 1
ATOM 1283 O O . THR A 1 168 ? 10.894 -14.596 7.566 1.00 83.38 168 THR A O 1
ATOM 1286 N N . SER A 1 169 ? 10.110 -16.282 6.295 1.00 86.56 169 SER A N 1
ATOM 1287 C CA . SER A 1 169 ? 8.871 -16.506 7.058 1.00 86.56 169 SER A CA 1
ATOM 1288 C C . SER A 1 169 ? 8.569 -17.980 7.339 1.00 86.56 169 SER A C 1
ATOM 1290 O O . SER A 1 169 ? 7.701 -18.259 8.157 1.00 86.56 169 SER A O 1
ATOM 1292 N N . TYR A 1 170 ? 9.272 -18.911 6.683 1.00 83.69 170 TYR A N 1
ATOM 1293 C CA . TYR A 1 170 ? 9.092 -20.350 6.859 1.00 83.69 170 TYR A CA 1
ATOM 1294 C C . TYR A 1 170 ? 10.420 -21.033 7.246 1.00 83.69 170 TYR A C 1
ATOM 1296 O O . TYR A 1 170 ? 11.429 -20.800 6.571 1.00 83.69 170 TYR A O 1
ATOM 1304 N N . PRO A 1 171 ? 10.436 -21.891 8.285 1.00 93.44 171 PRO A N 1
ATOM 1305 C CA . PRO A 1 171 ? 9.384 -22.018 9.301 1.00 93.44 171 PRO A CA 1
ATOM 1306 C C . PRO A 1 171 ? 9.254 -20.714 10.128 1.00 93.44 171 PRO A C 1
ATOM 1308 O O . PRO A 1 171 ? 10.191 -19.909 10.112 1.00 93.44 171 PRO A O 1
ATOM 1311 N N . PRO A 1 172 ? 8.151 -20.480 10.869 1.00 95.50 172 PRO A N 1
ATOM 1312 C CA . PRO A 1 172 ? 7.936 -19.252 11.648 1.00 95.50 172 PRO A CA 1
ATOM 1313 C C . PRO A 1 172 ? 9.113 -18.850 12.530 1.00 95.50 172 PRO A C 1
ATOM 1315 O O . PRO A 1 172 ? 9.471 -17.675 12.593 1.00 95.50 172 PRO A O 1
ATOM 1318 N N . SER A 1 173 ? 9.774 -19.818 13.166 1.00 97.38 173 SER A N 1
ATOM 1319 C CA . SER A 1 173 ? 10.923 -19.570 14.030 1.00 97.38 173 SER A CA 1
ATOM 1320 C C . SER A 1 173 ? 12.150 -19.031 13.302 1.00 97.38 173 SER A C 1
ATOM 1322 O O . SER A 1 173 ? 12.973 -18.348 13.919 1.00 97.38 173 SER A O 1
ATOM 1324 N N . ALA A 1 174 ? 12.263 -19.252 11.990 1.00 94.19 174 ALA A N 1
ATOM 1325 C CA . ALA A 1 174 ? 13.254 -18.623 11.121 1.00 94.19 174 ALA A CA 1
ATOM 1326 C C . ALA A 1 174 ? 12.855 -17.201 10.672 1.00 94.19 174 ALA A C 1
ATOM 1328 O O . ALA A 1 174 ? 13.635 -16.558 9.974 1.00 94.19 174 ALA A O 1
ATOM 1329 N N . GLY A 1 175 ? 11.687 -16.700 11.092 1.00 94.81 175 GLY A N 1
ATOM 1330 C CA . GLY A 1 175 ? 11.137 -15.391 10.743 1.00 94.81 175 GLY A CA 1
ATOM 1331 C C . GLY A 1 175 ? 12.131 -14.239 10.911 1.00 94.81 175 GLY A C 1
ATOM 1332 O O . GLY A 1 175 ? 12.631 -14.009 12.011 1.00 94.81 175 GLY A O 1
ATOM 1333 N N . THR A 1 176 ? 12.410 -13.493 9.839 1.00 94.50 176 THR A N 1
ATOM 1334 C CA . THR A 1 176 ? 13.306 -12.321 9.843 1.00 94.50 176 THR A CA 1
ATOM 1335 C C . THR A 1 176 ? 12.770 -11.212 8.953 1.00 94.50 176 THR A C 1
ATOM 1337 O O . THR A 1 176 ? 12.327 -11.474 7.837 1.00 94.50 176 THR A O 1
ATOM 1340 N N . PHE A 1 177 ? 12.884 -9.957 9.395 1.00 93.25 177 PHE A N 1
ATOM 1341 C CA . PHE A 1 177 ? 12.651 -8.792 8.537 1.00 93.25 177 PHE A CA 1
ATOM 1342 C C . PHE A 1 177 ? 13.671 -8.719 7.392 1.00 93.25 177 PHE A C 1
ATOM 1344 O O . PHE A 1 177 ? 14.757 -9.296 7.467 1.00 93.25 177 PHE A O 1
ATOM 1351 N N . ASP A 1 178 ? 13.330 -8.019 6.314 1.00 88.06 178 ASP A N 1
ATOM 1352 C CA . ASP A 1 178 ? 14.267 -7.724 5.229 1.00 88.06 178 ASP A CA 1
ATOM 1353 C C . ASP A 1 178 ? 15.471 -6.898 5.747 1.00 88.06 178 ASP A C 1
ATOM 1355 O O . ASP A 1 178 ? 15.271 -5.790 6.264 1.00 88.06 178 ASP A O 1
ATOM 1359 N N . PRO A 1 179 ? 16.726 -7.383 5.600 1.00 87.50 179 PRO A N 1
ATOM 1360 C CA . PRO A 1 179 ? 17.927 -6.639 5.973 1.00 87.50 179 PRO A CA 1
ATOM 1361 C C . PRO A 1 179 ? 18.031 -5.238 5.350 1.00 87.50 179 PRO A C 1
ATOM 1363 O O . PRO A 1 179 ? 18.599 -4.347 5.982 1.00 87.50 179 PRO A O 1
ATOM 1366 N N . TYR A 1 180 ? 17.468 -5.012 4.157 1.00 87.56 180 TYR A N 1
ATOM 1367 C CA . TYR A 1 180 ? 17.429 -3.695 3.511 1.00 87.56 180 TYR A CA 1
ATOM 1368 C C . TYR A 1 180 ? 16.444 -2.726 4.187 1.00 87.56 180 TYR A C 1
ATOM 1370 O O . TYR A 1 180 ? 16.653 -1.514 4.143 1.00 87.56 180 TYR A O 1
ATOM 1378 N N . LEU A 1 181 ? 15.398 -3.240 4.844 1.00 89.19 181 LEU A N 1
ATOM 1379 C CA . LEU A 1 181 ? 14.411 -2.446 5.587 1.00 89.19 181 LEU A CA 1
ATOM 1380 C C . LEU A 1 181 ? 14.786 -2.250 7.065 1.00 89.19 181 LEU A C 1
ATOM 1382 O O . LEU A 1 181 ? 14.223 -1.378 7.731 1.00 89.19 181 LEU A O 1
ATOM 1386 N N . ARG A 1 182 ? 15.746 -3.026 7.587 1.00 91.81 182 ARG A N 1
ATOM 1387 C CA . ARG A 1 182 ? 16.149 -3.050 9.006 1.00 91.81 182 ARG A CA 1
ATOM 1388 C C . ARG A 1 182 ? 16.476 -1.669 9.588 1.00 91.81 182 ARG A C 1
ATOM 1390 O O . ARG A 1 182 ? 16.128 -1.395 10.734 1.00 91.81 182 ARG A O 1
ATOM 1397 N N . SER A 1 183 ? 17.083 -0.784 8.795 1.00 93.00 183 SER A N 1
ATOM 1398 C CA . SER A 1 183 ? 17.422 0.599 9.177 1.00 93.00 183 SER A CA 1
ATOM 1399 C C . SER A 1 183 ? 16.210 1.489 9.484 1.00 93.00 183 SER A C 1
ATOM 1401 O O . SER A 1 183 ? 16.365 2.500 10.165 1.00 93.00 183 SER A O 1
ATOM 1403 N N . VAL A 1 184 ? 15.016 1.116 9.013 1.00 93.69 184 VAL A N 1
ATOM 1404 C CA . VAL A 1 184 ? 13.748 1.824 9.257 1.00 93.69 184 VAL A CA 1
ATOM 1405 C C . VAL A 1 184 ? 12.830 1.010 10.174 1.00 93.69 184 VAL A C 1
ATOM 1407 O O . VAL A 1 184 ? 12.179 1.583 11.045 1.00 93.69 184 VAL A O 1
ATOM 1410 N N . ILE A 1 185 ? 12.814 -0.321 10.037 1.00 96.31 185 ILE A N 1
ATOM 1411 C CA . ILE A 1 185 ? 11.989 -1.212 10.867 1.00 96.31 185 ILE A CA 1
ATOM 1412 C C . ILE A 1 185 ? 12.433 -1.198 12.333 1.00 96.31 185 ILE A C 1
ATOM 1414 O O . ILE A 1 185 ? 11.581 -1.030 13.197 1.00 96.31 185 ILE A O 1
ATOM 1418 N N . VAL A 1 186 ? 13.728 -1.314 12.647 1.00 98.12 186 VAL A N 1
ATOM 1419 C CA . VAL A 1 186 ? 14.188 -1.363 14.052 1.00 98.12 186 VAL A CA 1
ATOM 1420 C C . VAL A 1 186 ? 13.802 -0.090 14.836 1.00 98.12 186 VAL A C 1
ATOM 1422 O O . VAL A 1 186 ? 13.218 -0.220 15.912 1.00 98.12 186 VAL A O 1
ATOM 1425 N N . PRO A 1 187 ? 13.990 1.137 14.304 1.00 98.44 187 PRO A N 1
ATOM 1426 C CA . PRO A 1 187 ? 13.451 2.352 14.924 1.00 98.44 187 PRO A CA 1
ATOM 1427 C C . PRO A 1 187 ? 11.916 2.409 15.048 1.00 98.44 187 PRO A C 1
ATOM 1429 O O . PRO A 1 187 ? 11.409 2.985 16.011 1.00 98.44 187 PRO A O 1
ATOM 1432 N N . LEU A 1 188 ? 11.161 1.820 14.109 1.00 98.25 188 LEU A N 1
ATOM 1433 C CA . LEU A 1 188 ? 9.697 1.726 14.214 1.00 98.25 188 LEU A CA 1
ATOM 1434 C C . LEU A 1 188 ? 9.268 0.763 15.327 1.00 98.25 188 LEU A C 1
ATOM 1436 O O . LEU A 1 188 ? 8.383 1.104 16.106 1.00 98.25 188 LEU A O 1
ATOM 1440 N N . LEU A 1 189 ? 9.924 -0.395 15.454 1.00 98.62 189 LEU A N 1
ATOM 1441 C CA . LEU A 1 189 ? 9.678 -1.343 16.544 1.00 98.62 189 LEU A CA 1
ATOM 1442 C C . LEU A 1 189 ? 9.999 -0.726 17.911 1.00 98.62 189 LEU A C 1
ATOM 1444 O O . LEU A 1 189 ? 9.214 -0.898 18.840 1.00 98.62 189 LEU A O 1
ATOM 1448 N N . GLN A 1 190 ? 11.073 0.067 18.020 1.00 98.62 190 GLN A N 1
ATOM 1449 C CA . GLN A 1 190 ? 11.363 0.837 19.235 1.00 98.62 190 GLN A CA 1
ATOM 1450 C C . GLN A 1 190 ? 10.221 1.804 19.572 1.00 98.62 190 GLN A C 1
ATOM 1452 O O . GLN A 1 190 ? 9.741 1.806 20.701 1.00 98.62 190 GLN A O 1
ATOM 1457 N N . PHE A 1 191 ? 9.722 2.573 18.597 1.00 98.50 191 PHE A N 1
ATOM 1458 C CA . PHE A 1 191 ? 8.574 3.456 18.819 1.00 98.50 191 PHE A CA 1
ATOM 1459 C C . PHE A 1 191 ? 7.307 2.678 19.223 1.00 98.50 191 PHE A C 1
ATOM 1461 O O . PHE A 1 191 ? 6.583 3.113 20.118 1.00 98.50 191 PHE A O 1
ATOM 1468 N N . PHE A 1 192 ? 7.034 1.523 18.607 1.00 98.44 192 PHE A N 1
ATOM 1469 C CA . PHE A 1 192 ? 5.877 0.695 18.958 1.00 98.44 192 PHE A CA 1
ATOM 1470 C C . PHE A 1 192 ? 5.984 0.139 20.387 1.00 98.44 192 PHE A C 1
ATOM 1472 O O . PHE A 1 192 ? 5.016 0.229 21.145 1.00 98.44 192 PHE A O 1
ATOM 1479 N N . HIS A 1 193 ? 7.167 -0.335 20.786 1.00 98.12 193 HIS A N 1
ATOM 1480 C CA . HIS A 1 193 ? 7.467 -0.780 22.148 1.00 98.12 193 HIS A CA 1
ATOM 1481 C C . HIS A 1 193 ? 7.309 0.361 23.171 1.00 98.12 193 HIS A C 1
ATOM 1483 O O . HIS A 1 193 ? 6.505 0.250 24.096 1.00 98.12 193 HIS A O 1
ATOM 1489 N N . ASP A 1 194 ? 7.987 1.495 22.958 1.00 97.19 194 ASP A N 1
ATOM 1490 C CA . ASP A 1 194 ? 8.021 2.650 23.873 1.00 97.19 194 ASP A CA 1
ATOM 1491 C C . ASP A 1 194 ? 6.652 3.314 24.110 1.00 97.19 194 ASP A C 1
ATOM 1493 O O . ASP A 1 194 ? 6.493 4.095 25.056 1.00 97.19 194 ASP A O 1
ATOM 1497 N N . ARG A 1 195 ? 5.680 3.081 23.216 1.00 96.69 195 ARG A N 1
ATOM 1498 C CA . ARG A 1 195 ? 4.348 3.716 23.228 1.00 96.69 195 ARG A CA 1
ATOM 1499 C C . ARG A 1 195 ? 3.187 2.742 23.412 1.00 96.69 195 ARG A C 1
ATOM 1501 O O . ARG A 1 195 ? 2.039 3.191 23.453 1.00 96.69 195 ARG A O 1
ATOM 1508 N N . GLY A 1 196 ? 3.465 1.443 23.542 1.00 96.06 196 GLY A N 1
ATOM 1509 C CA . GLY A 1 196 ? 2.435 0.406 23.633 1.00 96.06 196 GLY A CA 1
ATOM 1510 C C . GLY A 1 196 ? 1.551 0.329 22.383 1.00 96.06 196 GLY A C 1
ATOM 1511 O O . GLY A 1 196 ? 0.359 0.045 22.486 1.00 96.06 196 GLY A O 1
ATOM 1512 N N . SER A 1 197 ? 2.110 0.633 21.209 1.00 97.81 197 SER A N 1
ATOM 1513 C CA . SER A 1 197 ? 1.415 0.520 19.924 1.00 97.81 197 SER A CA 1
ATOM 1514 C C . SER A 1 197 ? 1.640 -0.868 19.305 1.00 97.81 197 SER A C 1
ATOM 1516 O O . SER A 1 197 ? 2.703 -1.458 19.496 1.00 97.81 197 SER A O 1
ATOM 1518 N N . PRO A 1 198 ? 0.681 -1.403 18.530 1.00 97.81 198 PRO A N 1
ATOM 1519 C CA . PRO A 1 198 ? 0.858 -2.675 17.836 1.00 97.81 198 PRO A CA 1
ATOM 1520 C C . PRO A 1 198 ? 1.747 -2.534 16.595 1.00 97.81 198 PRO A C 1
ATOM 1522 O O . PRO A 1 198 ? 1.792 -1.470 15.975 1.00 97.81 198 PRO A O 1
ATOM 1525 N N . LEU A 1 199 ? 2.342 -3.641 16.150 1.00 98.25 199 LEU A N 1
ATOM 1526 C CA . LEU A 1 199 ? 2.722 -3.820 14.749 1.00 98.25 199 LEU A CA 1
ATOM 1527 C C . LEU A 1 199 ? 1.456 -4.159 13.942 1.00 98.25 199 LEU A C 1
ATOM 1529 O O . LEU A 1 199 ? 0.730 -5.093 14.285 1.00 98.25 199 LEU A O 1
ATOM 1533 N N . MET A 1 200 ? 1.188 -3.413 12.869 1.00 98.62 200 MET A N 1
ATOM 1534 C CA . MET A 1 200 ? 0.067 -3.679 11.962 1.00 98.62 200 MET A CA 1
ATOM 1535 C C . MET A 1 200 ? 0.546 -4.427 10.717 1.00 98.62 200 MET A C 1
ATOM 1537 O O . MET A 1 200 ? 1.464 -3.975 10.029 1.00 98.62 200 MET A O 1
ATOM 1541 N N . VAL A 1 201 ? -0.081 -5.564 10.418 1.00 97.06 201 VAL A N 1
ATOM 1542 C CA . VAL A 1 201 ? 0.278 -6.432 9.289 1.00 97.06 201 VAL A CA 1
ATOM 1543 C C . VAL A 1 201 ? -0.934 -6.793 8.437 1.00 97.06 201 VAL A C 1
ATOM 1545 O O . VAL A 1 201 ? -1.980 -7.199 8.936 1.00 97.06 201 VAL A O 1
ATOM 1548 N N . ASN A 1 202 ? -0.777 -6.672 7.124 1.00 93.19 202 ASN A N 1
ATOM 1549 C CA . ASN A 1 202 ? -1.732 -7.121 6.125 1.00 93.19 202 ASN A CA 1
ATOM 1550 C C . ASN A 1 202 ? -1.402 -8.581 5.764 1.00 93.19 202 ASN A C 1
ATOM 1552 O O . ASN A 1 202 ? -0.351 -8.867 5.180 1.00 93.19 202 ASN A O 1
ATOM 1556 N N . VAL A 1 203 ? -2.280 -9.509 6.151 1.00 89.56 203 VAL A N 1
ATOM 1557 C CA . VAL A 1 203 ? -2.032 -10.960 6.154 1.00 89.56 203 VAL A CA 1
ATOM 1558 C C . VAL A 1 203 ? -2.996 -11.640 5.191 1.00 89.56 203 VAL A C 1
ATOM 1560 O O . VAL A 1 203 ? -4.194 -11.712 5.448 1.00 89.56 203 VAL A O 1
ATOM 1563 N N . TYR A 1 204 ? -2.481 -12.166 4.079 1.00 87.88 204 TYR A N 1
ATOM 1564 C CA . TYR A 1 204 ? -3.296 -12.750 3.009 1.00 87.88 204 TYR A CA 1
ATOM 1565 C C . TYR A 1 204 ? -2.838 -14.177 2.642 1.00 87.88 204 TYR A C 1
ATOM 1567 O O . TYR A 1 204 ? -2.135 -14.352 1.643 1.00 87.88 204 TYR A O 1
ATOM 1575 N N . PRO A 1 205 ? -3.277 -15.217 3.381 1.00 89.81 205 PRO A N 1
ATOM 1576 C CA . PRO A 1 205 ? -3.035 -16.627 3.053 1.00 89.81 205 PRO A CA 1
ATOM 1577 C C . PRO A 1 205 ? -3.459 -17.009 1.629 1.00 89.81 205 PRO A C 1
ATOM 1579 O O . PRO A 1 205 ? -2.804 -17.835 1.001 1.00 89.81 205 PRO A O 1
ATOM 1582 N N . PHE A 1 206 ? -4.483 -16.343 1.078 1.00 83.25 206 PHE A N 1
ATOM 1583 C CA . PHE A 1 206 ? -4.851 -16.417 -0.341 1.00 83.25 206 PHE A CA 1
ATOM 1584 C C . PHE A 1 206 ? -3.667 -16.124 -1.281 1.00 83.25 206 PHE A C 1
ATOM 1586 O O . PHE A 1 206 ? -3.395 -16.893 -2.203 1.00 83.25 206 PHE A O 1
ATOM 1593 N N . LEU A 1 207 ? -2.935 -15.027 -1.052 1.00 77.06 207 LEU A N 1
ATOM 1594 C CA . LEU A 1 207 ? -1.796 -14.646 -1.892 1.00 77.06 207 LEU A CA 1
ATOM 1595 C C . LEU A 1 207 ? -0.641 -15.637 -1.725 1.00 77.06 207 LEU A C 1
ATOM 1597 O O . LEU A 1 207 ? -0.074 -16.082 -2.720 1.00 77.06 207 LEU A O 1
ATOM 1601 N N . SER A 1 208 ? -0.334 -16.039 -0.490 1.00 78.31 208 SER A N 1
ATOM 1602 C CA . SER A 1 208 ? 0.688 -17.054 -0.211 1.00 78.31 208 SER A CA 1
ATOM 1603 C C . SER A 1 208 ? 0.389 -18.376 -0.930 1.00 78.31 208 SER A C 1
ATOM 1605 O O . SER A 1 208 ? 1.261 -18.889 -1.632 1.00 78.31 208 SER A O 1
ATOM 1607 N N . TYR A 1 209 ? -0.853 -18.869 -0.840 1.00 82.75 209 TYR A N 1
ATOM 1608 C CA . TYR A 1 209 ? -1.323 -20.062 -1.549 1.00 82.75 209 TYR A CA 1
ATOM 1609 C C . TYR A 1 209 ? -1.232 -19.908 -3.074 1.00 82.75 209 TYR A C 1
ATOM 1611 O O . TYR A 1 209 ? -0.615 -20.734 -3.736 1.00 82.75 209 TYR A O 1
ATOM 1619 N N . THR A 1 210 ? -1.801 -18.844 -3.653 1.00 77.00 210 THR A N 1
ATOM 1620 C CA . THR A 1 210 ? -1.822 -18.673 -5.123 1.00 77.00 210 THR A CA 1
ATOM 1621 C C . THR A 1 210 ? -0.436 -18.510 -5.751 1.00 77.00 210 THR A C 1
ATOM 1623 O O . THR A 1 210 ? -0.271 -18.838 -6.926 1.00 77.00 210 THR A O 1
ATOM 1626 N N . ASN A 1 211 ? 0.558 -18.050 -4.986 1.00 72.06 211 ASN A N 1
ATOM 1627 C CA . ASN A 1 211 ? 1.950 -17.977 -5.428 1.00 72.06 211 ASN A CA 1
ATOM 1628 C C . ASN A 1 211 ? 2.709 -19.310 -5.271 1.00 72.06 211 ASN A C 1
ATOM 1630 O O . ASN A 1 211 ? 3.604 -19.573 -6.071 1.00 72.06 211 ASN A O 1
ATOM 1634 N N . ASN A 1 212 ? 2.355 -20.149 -4.286 1.00 76.00 212 ASN A N 1
ATOM 1635 C CA . ASN A 1 212 ? 3.067 -21.395 -3.952 1.00 76.00 212 ASN A CA 1
ATOM 1636 C C . ASN A 1 212 ? 2.110 -22.608 -3.789 1.00 76.00 212 ASN A C 1
ATOM 1638 O O . ASN A 1 212 ? 2.142 -23.285 -2.760 1.00 76.00 212 ASN A O 1
ATOM 1642 N N . PRO A 1 213 ? 1.235 -22.918 -4.770 1.00 79.44 213 PRO A N 1
ATOM 1643 C CA . PRO A 1 213 ? 0.143 -23.888 -4.596 1.00 79.44 213 PRO A CA 1
ATOM 1644 C C . PRO A 1 213 ? 0.590 -25.362 -4.571 1.00 79.44 213 PRO A C 1
ATOM 1646 O O . PRO A 1 213 ? -0.248 -26.245 -4.398 1.00 79.44 213 PRO A O 1
ATOM 1649 N N . ASN A 1 214 ? 1.883 -25.635 -4.782 1.00 84.56 214 ASN A N 1
ATOM 1650 C CA . ASN A 1 214 ? 2.476 -26.969 -4.638 1.00 84.56 214 ASN A CA 1
ATOM 1651 C C . ASN A 1 214 ? 2.941 -27.235 -3.198 1.00 84.56 214 ASN A C 1
ATOM 1653 O O . ASN A 1 214 ? 2.950 -28.382 -2.759 1.00 84.56 214 ASN A O 1
ATOM 1657 N N . ASP A 1 215 ? 3.347 -26.175 -2.497 1.00 83.12 215 ASP A N 1
ATOM 1658 C CA . ASP A 1 215 ? 4.009 -26.219 -1.191 1.00 83.12 215 ASP A CA 1
ATOM 1659 C C . ASP A 1 215 ? 3.023 -25.880 -0.061 1.00 83.12 215 ASP A C 1
ATOM 1661 O O . ASP A 1 215 ? 3.129 -26.394 1.048 1.00 83.12 215 ASP A O 1
ATOM 1665 N N . ILE A 1 216 ? 2.020 -25.047 -0.360 1.00 85.75 216 ILE A N 1
ATOM 1666 C CA . ILE A 1 216 ? 0.946 -24.651 0.553 1.00 85.75 216 ILE A CA 1
ATOM 1667 C C . ILE A 1 216 ? -0.353 -25.320 0.098 1.00 85.75 216 ILE A C 1
ATOM 1669 O O . ILE A 1 216 ? -0.831 -25.074 -1.010 1.00 85.75 216 ILE A O 1
ATOM 1673 N N . SER A 1 217 ? -0.973 -26.127 0.963 1.00 94.69 217 SER A N 1
ATOM 1674 C CA . SER A 1 217 ? -2.279 -26.722 0.658 1.00 94.69 217 SER A CA 1
ATOM 1675 C C . SER A 1 217 ? -3.420 -25.707 0.812 1.00 94.69 217 SER A C 1
ATOM 1677 O O . SER A 1 217 ? -3.396 -24.827 1.678 1.00 94.69 217 SER A O 1
ATOM 1679 N N . LEU A 1 218 ? -4.459 -25.847 -0.017 1.00 94.88 218 LEU A N 1
ATOM 1680 C CA . LEU A 1 218 ? -5.637 -24.973 0.026 1.00 94.88 218 LEU A CA 1
ATOM 1681 C C . LEU A 1 218 ? -6.346 -25.047 1.389 1.00 94.88 218 LEU A C 1
ATOM 1683 O O . LEU A 1 218 ? -6.786 -24.030 1.916 1.00 94.88 218 LEU A O 1
ATOM 1687 N N . ASP A 1 219 ? -6.416 -26.237 1.986 1.00 96.31 219 ASP A N 1
ATOM 1688 C CA . ASP A 1 219 ? -7.057 -26.445 3.284 1.00 96.31 219 ASP A CA 1
ATOM 1689 C C . ASP A 1 219 ? -6.260 -25.831 4.444 1.00 96.31 219 ASP A C 1
ATOM 1691 O O . ASP A 1 219 ? -6.859 -25.311 5.384 1.00 96.31 219 ASP A O 1
ATOM 1695 N N . TYR A 1 220 ? -4.928 -25.790 4.360 1.00 94.88 220 TYR A N 1
ATOM 1696 C CA . TYR A 1 220 ? -4.083 -25.088 5.334 1.00 94.88 220 TYR A CA 1
ATOM 1697 C C . TYR A 1 220 ? -4.233 -23.562 5.242 1.00 94.88 220 TYR A C 1
ATOM 1699 O O . TYR A 1 220 ? -4.290 -22.865 6.257 1.00 94.88 220 TYR A O 1
ATOM 1707 N N . ALA A 1 221 ? -4.413 -23.034 4.030 1.00 93.75 221 ALA A N 1
ATOM 1708 C CA . ALA A 1 221 ? -4.744 -21.627 3.805 1.00 93.75 221 ALA A CA 1
ATOM 1709 C C . ALA A 1 221 ? -6.178 -21.240 4.250 1.00 93.75 221 ALA A C 1
ATOM 1711 O O . ALA A 1 221 ? -6.448 -20.055 4.438 1.00 93.75 221 ALA A O 1
ATOM 1712 N N . LEU A 1 222 ? -7.083 -22.213 4.439 1.00 95.38 222 LEU A N 1
ATOM 1713 C CA . LEU A 1 222 ? -8.507 -22.012 4.765 1.00 95.38 222 LEU A CA 1
ATOM 1714 C C . LEU A 1 222 ? -8.925 -22.477 6.176 1.00 95.38 222 LEU A C 1
ATOM 1716 O O . LEU A 1 222 ? -10.121 -22.508 6.478 1.00 95.38 222 LEU A O 1
ATOM 1720 N N . PHE A 1 223 ? -7.970 -22.817 7.051 1.00 95.19 223 PHE A N 1
ATOM 1721 C CA . PHE A 1 223 ? -8.213 -23.401 8.386 1.00 95.19 223 PHE A CA 1
ATOM 1722 C C . PHE A 1 223 ? -9.008 -24.731 8.354 1.00 95.19 223 PHE A C 1
ATOM 1724 O O . PHE A 1 223 ? -9.723 -25.062 9.300 1.00 95.19 223 PHE A O 1
ATOM 1731 N N . ARG A 1 224 ? -8.911 -25.494 7.257 1.00 93.88 224 ARG A N 1
ATOM 1732 C CA . ARG A 1 224 ? -9.561 -26.807 7.062 1.00 93.88 224 ARG A CA 1
ATOM 1733 C C . ARG A 1 224 ? -8.590 -27.993 7.178 1.00 93.88 224 ARG A C 1
ATOM 1735 O O . ARG A 1 224 ? -9.032 -29.136 7.118 1.00 93.88 224 ARG A O 1
ATOM 1742 N N . SER A 1 225 ? -7.285 -27.740 7.312 1.00 90.75 225 SER A N 1
ATOM 1743 C CA . SER A 1 225 ? -6.256 -28.788 7.327 1.00 90.75 225 SER A CA 1
ATOM 1744 C C . SER A 1 225 ? -6.393 -29.738 8.519 1.00 90.75 225 SER A C 1
ATOM 1746 O O . SER A 1 225 ? -6.429 -29.313 9.672 1.00 90.75 225 SER A O 1
ATOM 1748 N N . THR A 1 226 ? -6.383 -31.042 8.236 1.00 88.56 226 THR A N 1
ATOM 1749 C CA . THR A 1 226 ? -6.139 -32.098 9.234 1.00 88.56 226 THR A CA 1
ATOM 1750 C C . THR A 1 226 ? -4.651 -32.342 9.478 1.00 88.56 226 THR A C 1
ATOM 1752 O O . THR A 1 226 ? -4.291 -32.968 10.472 1.00 88.56 226 THR A O 1
ATOM 1755 N N . ASN A 1 227 ? -3.791 -31.874 8.570 1.00 87.38 227 ASN A N 1
ATOM 1756 C CA . ASN A 1 227 ? -2.342 -31.945 8.709 1.00 87.38 227 ASN A CA 1
ATOM 1757 C C . ASN A 1 227 ? -1.866 -30.780 9.582 1.00 87.38 227 ASN A C 1
ATOM 1759 O O . ASN A 1 227 ? -2.374 -29.660 9.461 1.00 87.38 227 ASN A O 1
ATOM 1763 N N . VAL A 1 228 ? -0.895 -31.065 10.444 1.00 90.88 228 VAL A N 1
ATOM 1764 C CA . VAL A 1 228 ? -0.292 -30.109 11.372 1.00 90.88 228 VAL A CA 1
ATOM 1765 C C . VAL A 1 228 ? 1.172 -29.954 10.995 1.00 90.88 228 VAL A C 1
ATOM 1767 O O . VAL A 1 228 ? 1.926 -30.925 11.046 1.00 90.88 228 VAL A O 1
ATOM 1770 N N . GLU A 1 229 ? 1.561 -28.737 10.636 1.00 90.69 229 GLU A N 1
ATOM 1771 C CA . GLU A 1 229 ? 2.956 -28.383 10.414 1.00 90.69 229 GLU A CA 1
ATOM 1772 C C . GLU A 1 229 ? 3.636 -28.107 11.758 1.00 90.69 229 GLU A C 1
ATOM 1774 O O . GLU A 1 229 ? 3.048 -27.531 12.682 1.00 90.69 229 GLU A O 1
ATOM 1779 N N . HIS A 1 230 ? 4.886 -28.546 11.884 1.00 94.69 230 HIS A N 1
ATOM 1780 C CA . HIS A 1 230 ? 5.630 -28.510 13.138 1.00 94.69 230 HIS A CA 1
ATOM 1781 C C . HIS A 1 230 ? 6.902 -27.675 13.016 1.00 94.69 230 HIS A C 1
ATOM 1783 O O . HIS A 1 230 ? 7.785 -27.963 12.211 1.00 94.69 230 HIS A O 1
ATOM 1789 N N . ASP A 1 231 ? 7.016 -26.677 13.889 1.00 96.50 231 ASP A N 1
ATOM 1790 C CA . ASP A 1 231 ? 8.186 -25.814 14.019 1.00 96.50 231 ASP A CA 1
ATOM 1791 C C . ASP A 1 231 ? 8.592 -25.747 15.494 1.00 96.50 231 ASP A C 1
ATOM 1793 O O . ASP A 1 231 ? 7.794 -25.395 16.363 1.00 96.50 231 ASP A O 1
ATOM 1797 N N . GLN A 1 232 ? 9.836 -26.131 15.785 1.00 93.50 232 GLN A N 1
ATOM 1798 C CA . GLN A 1 232 ? 10.351 -26.322 17.145 1.00 93.50 232 GLN A CA 1
ATOM 1799 C C . GLN A 1 232 ? 9.454 -27.265 17.974 1.00 93.50 232 GLN A C 1
ATOM 1801 O O . GLN A 1 232 ? 9.401 -28.463 17.707 1.00 93.50 232 GLN A O 1
ATOM 1806 N N . ASN A 1 233 ? 8.771 -26.736 18.990 1.00 94.06 233 ASN A N 1
ATOM 1807 C CA . ASN A 1 233 ? 7.801 -27.435 19.836 1.00 94.06 233 ASN A CA 1
ATOM 1808 C C . ASN A 1 233 ? 6.358 -26.935 19.619 1.00 94.06 233 ASN A C 1
ATOM 1810 O O . ASN A 1 233 ? 5.485 -27.218 20.441 1.00 94.06 233 ASN A O 1
ATOM 1814 N N . LEU A 1 234 ? 6.125 -26.159 18.559 1.00 97.25 234 LEU A N 1
ATOM 1815 C CA . LEU A 1 234 ? 4.834 -25.588 18.193 1.00 97.25 234 LEU A CA 1
ATOM 1816 C C . LEU A 1 234 ? 4.162 -26.414 17.085 1.00 97.25 234 LEU A C 1
ATOM 1818 O O . LEU A 1 234 ? 4.780 -27.246 16.413 1.00 97.25 234 LEU A O 1
ATOM 1822 N N . ALA A 1 235 ? 2.858 -26.204 16.942 1.00 96.00 235 ALA A N 1
ATOM 1823 C CA . ALA A 1 235 ? 1.978 -26.956 16.062 1.00 96.00 235 ALA A CA 1
ATOM 1824 C C . ALA A 1 235 ? 1.033 -25.977 15.360 1.00 96.00 235 ALA A C 1
ATOM 1826 O O . ALA A 1 235 ? 0.223 -25.325 16.019 1.00 96.00 235 ALA A O 1
ATOM 1827 N N . TYR A 1 236 ? 1.141 -25.880 14.038 1.00 96.00 236 TYR A N 1
ATOM 1828 C CA . TYR A 1 236 ? 0.347 -24.982 13.206 1.00 96.00 236 TYR A CA 1
ATOM 1829 C C . TYR A 1 236 ? -0.602 -25.813 12.340 1.00 96.00 236 TYR A C 1
ATOM 1831 O O . TYR A 1 236 ? -0.194 -26.758 11.674 1.00 96.00 236 TYR A O 1
ATOM 1839 N N . ASN A 1 237 ? -1.893 -25.481 12.355 1.00 94.06 237 ASN A N 1
ATOM 1840 C CA . ASN A 1 237 ? -2.920 -26.124 11.519 1.00 94.06 237 ASN A CA 1
ATOM 1841 C C . ASN A 1 237 ? -3.511 -25.164 10.469 1.00 94.06 237 ASN A C 1
ATOM 1843 O O . ASN A 1 237 ? -4.451 -25.519 9.754 1.00 94.06 237 ASN A O 1
ATOM 1847 N N . ASN A 1 238 ? -2.980 -23.941 10.394 1.00 95.31 238 ASN A N 1
ATOM 1848 C CA . ASN A 1 238 ? -3.382 -22.927 9.436 1.00 95.31 238 ASN A CA 1
ATOM 1849 C C . ASN A 1 238 ? -2.253 -21.922 9.158 1.00 95.31 238 ASN A C 1
ATOM 1851 O O . ASN A 1 238 ? -1.463 -21.579 10.039 1.00 95.31 238 ASN A O 1
ATOM 1855 N N . LEU A 1 239 ? -2.248 -21.386 7.938 1.00 94.75 239 LEU A N 1
ATOM 1856 C CA . LEU A 1 239 ? -1.229 -20.450 7.458 1.00 94.75 239 LEU A CA 1
ATOM 1857 C C . LEU A 1 239 ? -1.326 -19.037 8.072 1.00 94.75 239 LEU A C 1
ATOM 1859 O O . LEU A 1 239 ? -0.365 -18.268 8.013 1.00 94.75 239 LEU A O 1
ATOM 1863 N N . PHE A 1 240 ? -2.473 -18.658 8.642 1.00 95.81 240 PHE A N 1
ATOM 1864 C CA . PHE A 1 240 ? -2.644 -17.339 9.261 1.00 95.81 240 PHE A CA 1
ATOM 1865 C C . PHE A 1 240 ? -1.819 -17.233 10.549 1.00 95.81 240 PHE A C 1
ATOM 1867 O O . PHE A 1 240 ? -1.038 -16.295 10.692 1.00 95.81 240 PHE A O 1
ATOM 1874 N N . ASP A 1 241 ? -1.933 -18.220 11.440 1.00 95.56 241 ASP A N 1
ATOM 1875 C CA . ASP A 1 241 ? -1.147 -18.292 12.674 1.00 95.56 241 ASP A CA 1
ATOM 1876 C C . ASP A 1 241 ? 0.352 -18.424 12.388 1.00 95.56 241 ASP A C 1
ATOM 1878 O O . ASP A 1 241 ? 1.153 -17.731 13.013 1.00 95.56 241 ASP A O 1
ATOM 1882 N N . GLU A 1 242 ? 0.721 -19.228 11.386 1.00 94.75 242 GLU A N 1
ATOM 1883 C CA . GLU A 1 242 ? 2.098 -19.343 10.892 1.00 94.75 242 GLU A CA 1
ATOM 1884 C C . GLU A 1 242 ? 2.661 -17.974 10.459 1.00 94.75 242 GLU A C 1
ATOM 1886 O O . GLU A 1 242 ? 3.751 -17.575 10.874 1.00 94.75 242 GLU A O 1
ATOM 1891 N N . THR A 1 243 ? 1.882 -17.206 9.685 1.00 94.56 243 THR A N 1
ATOM 1892 C CA . THR A 1 243 ? 2.287 -15.875 9.204 1.00 94.56 243 THR A CA 1
ATOM 1893 C C . THR A 1 243 ? 2.402 -14.859 10.346 1.00 94.56 243 THR A C 1
ATOM 1895 O O . THR A 1 243 ? 3.335 -14.056 10.354 1.00 94.56 243 THR A O 1
ATOM 1898 N N . ILE A 1 244 ? 1.481 -14.875 11.319 1.00 97.19 244 ILE A N 1
ATOM 1899 C CA . ILE A 1 244 ? 1.550 -13.985 12.490 1.00 97.19 244 ILE A CA 1
ATOM 1900 C C . ILE A 1 244 ? 2.776 -14.324 13.348 1.00 97.19 244 ILE A C 1
ATOM 1902 O O . ILE A 1 244 ? 3.517 -13.417 13.732 1.00 97.19 244 ILE A O 1
ATOM 1906 N N . ASP A 1 245 ? 3.042 -15.602 13.620 1.00 97.75 245 ASP A N 1
ATOM 1907 C CA . ASP A 1 245 ? 4.165 -15.987 14.477 1.00 97.75 245 ASP A CA 1
ATOM 1908 C C . ASP A 1 245 ? 5.527 -15.770 13.810 1.00 97.75 245 ASP A C 1
ATOM 1910 O O . ASP A 1 245 ? 6.478 -15.408 14.506 1.00 97.75 245 ASP A O 1
ATOM 1914 N N . ALA A 1 246 ? 5.622 -15.839 12.477 1.00 97.75 246 ALA A N 1
ATOM 1915 C CA . ALA A 1 246 ? 6.811 -15.398 11.743 1.00 97.75 246 ALA A CA 1
ATOM 1916 C C . ALA A 1 246 ? 7.150 -13.915 12.013 1.00 97.75 246 ALA A C 1
ATOM 1918 O O . ALA A 1 246 ? 8.316 -13.570 12.225 1.00 97.75 246 ALA A O 1
ATOM 1919 N N . PHE A 1 247 ? 6.139 -13.038 12.096 1.00 98.06 247 PHE A N 1
ATOM 1920 C CA . PHE A 1 247 ? 6.323 -11.645 12.523 1.00 98.06 247 PHE A CA 1
ATOM 1921 C C . PHE A 1 247 ? 6.728 -11.524 13.994 1.00 98.06 247 PHE A C 1
ATOM 1923 O O . PHE A 1 247 ? 7.579 -10.699 14.330 1.00 98.06 247 PHE A O 1
ATOM 1930 N N . VAL A 1 248 ? 6.155 -12.344 14.879 1.00 98.19 248 VAL A N 1
ATOM 1931 C CA . VAL A 1 248 ? 6.520 -12.347 16.302 1.00 98.19 248 VAL A CA 1
ATOM 1932 C C . VAL A 1 248 ? 7.987 -12.751 16.492 1.00 98.19 248 VAL A C 1
ATOM 1934 O O . VAL A 1 248 ? 8.726 -12.041 17.174 1.00 98.19 248 VAL A O 1
ATOM 1937 N N . TYR A 1 249 ? 8.436 -13.844 15.867 1.00 98.38 249 TYR A N 1
ATOM 1938 C CA . TYR A 1 249 ? 9.838 -14.270 15.907 1.00 98.38 249 TYR A CA 1
ATOM 1939 C C . TYR A 1 249 ? 10.780 -13.221 15.288 1.00 98.38 249 TYR A C 1
ATOM 1941 O O . TYR A 1 249 ? 11.857 -12.984 15.838 1.00 98.38 249 TYR A O 1
ATOM 1949 N N . ALA A 1 250 ? 10.376 -12.543 14.207 1.00 98.31 250 ALA A N 1
ATOM 1950 C CA . ALA A 1 250 ? 11.164 -11.465 13.608 1.00 98.31 250 ALA A CA 1
ATOM 1951 C C . ALA A 1 250 ? 11.351 -10.267 14.561 1.00 98.31 250 ALA A C 1
ATOM 1953 O O . ALA A 1 250 ? 12.458 -9.738 14.665 1.00 98.31 250 ALA A O 1
ATOM 1954 N N . MET A 1 251 ? 10.309 -9.865 15.302 1.00 98.44 251 MET A N 1
ATOM 1955 C CA . MET A 1 251 ? 10.414 -8.816 16.329 1.00 98.44 251 MET A CA 1
ATOM 1956 C C . MET A 1 251 ? 11.311 -9.239 17.496 1.00 98.44 251 MET A C 1
ATOM 1958 O O . MET A 1 251 ? 12.189 -8.479 17.899 1.00 98.44 251 MET A O 1
ATOM 1962 N N . GLU A 1 252 ? 11.146 -10.463 18.005 1.00 98.00 252 GLU A N 1
ATOM 1963 C CA . GLU A 1 252 ? 11.963 -10.994 19.105 1.00 98.00 252 GLU A CA 1
ATOM 1964 C C . GLU A 1 252 ? 13.453 -11.090 18.737 1.00 98.00 252 GLU A C 1
ATOM 1966 O O . GLU A 1 252 ? 14.308 -10.793 19.571 1.00 98.00 252 GLU A O 1
ATOM 1971 N N . ARG A 1 253 ? 13.783 -11.425 17.481 1.00 97.25 253 ARG A N 1
ATOM 1972 C CA . ARG A 1 253 ? 15.168 -11.450 16.968 1.00 97.25 253 ARG A CA 1
ATOM 1973 C C . ARG A 1 253 ? 15.824 -10.071 16.892 1.00 97.25 253 ARG A C 1
ATOM 1975 O O . ARG A 1 253 ? 17.040 -9.986 17.040 1.00 97.25 253 ARG A O 1
ATOM 1982 N N . GLU A 1 254 ? 15.043 -9.012 16.699 1.00 97.88 254 GLU A N 1
ATOM 1983 C CA . GLU A 1 254 ? 15.510 -7.620 16.797 1.00 97.88 254 GLU A CA 1
ATOM 1984 C C . GLU A 1 254 ? 15.495 -7.086 18.248 1.00 97.88 254 GLU A C 1
ATOM 1986 O O . GLU A 1 254 ? 15.838 -5.930 18.483 1.00 97.88 254 GLU A O 1
ATOM 1991 N N . GLY A 1 255 ? 15.131 -7.923 19.230 1.00 97.81 255 GLY A N 1
ATOM 1992 C CA . GLY A 1 255 ? 15.098 -7.603 20.663 1.00 97.81 255 GLY A CA 1
ATOM 1993 C C . GLY A 1 255 ? 13.726 -7.186 21.207 1.00 97.81 255 GLY A C 1
ATOM 1994 O O . GLY A 1 255 ? 13.577 -6.990 22.413 1.00 97.81 255 GLY A O 1
ATOM 1995 N N . PHE A 1 256 ? 12.703 -7.084 20.357 1.00 98.00 256 PHE A N 1
ATOM 1996 C CA . PHE A 1 256 ? 11.400 -6.513 20.702 1.00 98.00 256 PHE A CA 1
ATOM 1997 C C . PHE A 1 256 ? 10.371 -7.569 21.115 1.00 98.00 256 PHE A C 1
ATOM 1999 O O . PHE A 1 256 ? 9.431 -7.900 20.388 1.00 98.00 256 PHE A O 1
ATOM 2006 N N . VAL A 1 257 ? 10.529 -8.082 22.333 1.00 95.56 257 VAL A N 1
ATOM 2007 C CA . VAL A 1 257 ? 9.529 -8.952 22.967 1.00 95.56 257 VAL A CA 1
ATOM 2008 C C . VAL A 1 257 ? 8.264 -8.144 23.307 1.00 95.56 257 VAL A C 1
ATOM 2010 O O . VAL A 1 257 ? 8.332 -6.978 23.695 1.00 95.56 257 VAL A O 1
ATOM 2013 N N . GLY A 1 258 ? 7.091 -8.770 23.180 1.00 91.94 258 GLY A N 1
ATOM 2014 C CA . GLY A 1 258 ? 5.829 -8.248 23.723 1.00 91.94 258 GLY A CA 1
ATOM 2015 C C . GLY A 1 258 ? 5.069 -7.210 22.885 1.00 91.94 258 GLY A C 1
ATOM 2016 O O . GLY A 1 258 ? 3.924 -6.931 23.225 1.00 91.94 258 GLY A O 1
ATOM 2017 N N . ILE A 1 259 ? 5.618 -6.686 21.778 1.00 97.19 259 ILE A N 1
ATOM 2018 C CA . ILE A 1 259 ? 4.850 -5.809 20.864 1.00 97.19 259 ILE A CA 1
ATOM 2019 C C . ILE A 1 259 ? 3.607 -6.573 20.353 1.00 97.19 259 ILE A C 1
ATOM 2021 O O . ILE A 1 259 ? 3.779 -7.671 19.803 1.00 97.19 259 ILE A O 1
ATOM 2025 N N . PRO A 1 260 ? 2.369 -6.055 20.518 1.00 95.94 260 PRO A N 1
ATOM 2026 C CA . PRO A 1 260 ? 1.155 -6.695 20.004 1.00 95.94 260 PRO A CA 1
ATOM 2027 C C . PRO A 1 260 ? 1.114 -6.716 18.471 1.00 95.94 260 PRO A C 1
ATOM 2029 O O . PRO A 1 260 ? 1.700 -5.852 17.823 1.00 95.94 260 PRO A O 1
ATOM 2032 N N . VAL A 1 261 ? 0.385 -7.667 17.882 1.00 96.75 261 VAL A N 1
ATOM 2033 C CA . VAL A 1 261 ? 0.193 -7.752 16.424 1.00 96.75 261 VAL A CA 1
ATOM 2034 C C . VAL A 1 261 ? -1.286 -7.570 16.096 1.00 96.75 261 VAL A C 1
ATOM 2036 O O . VAL A 1 261 ? -2.136 -8.231 16.688 1.00 96.75 261 VAL A O 1
ATOM 2039 N N . VAL A 1 262 ? -1.581 -6.685 15.144 1.00 97.50 262 VAL A N 1
ATOM 2040 C CA . VAL A 1 262 ? -2.921 -6.470 14.581 1.00 97.50 262 VAL A CA 1
ATOM 2041 C C . VAL A 1 262 ? -2.903 -6.914 13.123 1.00 97.50 262 VAL A C 1
ATOM 2043 O O . VAL A 1 262 ? -2.114 -6.395 12.330 1.00 97.50 262 VAL A O 1
ATOM 2046 N N . ALA A 1 263 ? -3.792 -7.836 12.753 1.00 96.81 263 ALA A N 1
ATOM 2047 C CA . ALA A 1 263 ? -4.024 -8.210 11.362 1.00 96.81 263 ALA A CA 1
ATOM 2048 C C . ALA A 1 263 ? -4.879 -7.116 10.698 1.00 96.81 263 ALA A C 1
ATOM 2050 O O . ALA A 1 263 ? -6.108 -7.179 10.680 1.00 96.81 263 ALA A O 1
ATOM 2051 N N . SER A 1 264 ? -4.222 -6.054 10.232 1.00 96.88 264 SER A N 1
ATOM 2052 C CA . SER A 1 264 ? -4.845 -4.792 9.819 1.00 96.88 264 SER A CA 1
ATOM 2053 C C . SER A 1 264 ? -5.590 -4.863 8.485 1.00 96.88 264 SER A C 1
ATOM 2055 O O . SER A 1 264 ? -6.400 -3.981 8.205 1.00 96.88 264 SER A O 1
ATOM 2057 N N . GLU A 1 265 ? -5.317 -5.880 7.674 1.00 94.38 265 GLU A N 1
ATOM 2058 C CA . GLU A 1 265 ? -6.145 -6.361 6.562 1.00 94.38 265 GLU A CA 1
ATOM 2059 C C . GLU A 1 265 ? -6.004 -7.891 6.513 1.00 94.38 265 GLU A C 1
ATOM 2061 O O . GLU A 1 265 ? -4.886 -8.408 6.592 1.00 94.38 265 GLU A O 1
ATOM 2066 N N . THR A 1 266 ? -7.101 -8.626 6.333 1.00 93.06 266 THR A N 1
ATOM 2067 C CA . THR A 1 266 ? -7.069 -10.039 5.918 1.00 93.06 266 THR A CA 1
ATOM 2068 C C . THR A 1 266 ? -8.364 -10.431 5.216 1.00 93.06 266 THR A C 1
ATOM 2070 O O . THR A 1 266 ? -9.430 -9.947 5.581 1.00 93.06 266 THR A O 1
ATOM 2073 N N . GLY A 1 267 ? -8.315 -11.307 4.216 1.00 89.56 267 GLY A N 1
ATOM 2074 C CA . GLY A 1 267 ? -9.524 -11.736 3.513 1.00 89.56 267 GLY A CA 1
ATOM 2075 C C . GLY A 1 267 ? -9.253 -12.684 2.353 1.00 89.56 267 GLY A C 1
ATOM 2076 O O . GLY A 1 267 ? -8.102 -12.971 2.014 1.00 89.56 267 GLY A O 1
ATOM 2077 N N . TRP A 1 268 ? -10.336 -13.153 1.734 1.00 86.75 268 TRP A N 1
ATOM 2078 C CA . TRP A 1 268 ? -10.310 -14.091 0.613 1.00 86.75 268 TRP A CA 1
ATOM 2079 C C . TRP A 1 268 ? -11.359 -13.704 -0.446 1.00 86.75 268 TRP A C 1
ATOM 2081 O O . TRP A 1 268 ? -12.512 -13.450 -0.088 1.00 86.75 268 TRP A O 1
ATOM 2091 N N . PRO A 1 269 ? -11.003 -13.639 -1.743 1.00 79.25 269 PRO A N 1
ATOM 2092 C CA . PRO A 1 269 ? -11.901 -13.142 -2.785 1.00 79.25 269 PRO A CA 1
ATOM 2093 C C . PRO A 1 269 ? -13.032 -14.121 -3.134 1.00 79.25 269 PRO A C 1
ATOM 2095 O O . PRO A 1 269 ? -12.813 -15.313 -3.350 1.00 79.25 269 PRO A O 1
ATOM 2098 N N . THR A 1 270 ? -14.244 -13.577 -3.262 1.00 77.38 270 THR A N 1
ATOM 2099 C CA . THR A 1 270 ? -15.495 -14.285 -3.599 1.00 77.38 270 THR A CA 1
ATOM 2100 C C . THR A 1 270 ? -15.613 -14.675 -5.072 1.00 77.38 270 THR A C 1
ATOM 2102 O O . THR A 1 270 ? -16.389 -15.569 -5.405 1.00 77.38 270 THR A O 1
ATOM 2105 N N . THR A 1 271 ? -14.870 -14.007 -5.955 1.00 71.19 271 THR A N 1
ATOM 2106 C CA . THR A 1 271 ? -14.750 -14.329 -7.381 1.00 71.19 271 THR A CA 1
ATOM 2107 C C . THR A 1 271 ? -13.323 -14.063 -7.847 1.00 71.19 271 THR A C 1
ATOM 2109 O O . THR A 1 271 ? -12.677 -13.127 -7.375 1.00 71.19 271 THR A O 1
ATOM 2112 N N . GLY A 1 272 ? -12.839 -14.841 -8.816 1.00 61.78 272 GLY A N 1
ATOM 2113 C CA . GLY A 1 272 ? -11.630 -14.483 -9.557 1.00 61.78 272 GLY A CA 1
ATOM 2114 C C . GLY A 1 272 ? -10.645 -15.613 -9.847 1.00 61.78 272 GLY A C 1
ATOM 2115 O O . GLY A 1 272 ? -9.441 -15.404 -9.766 1.00 61.78 272 GLY A O 1
ATOM 2116 N N . GLY A 1 273 ? -11.132 -16.810 -10.151 1.00 64.31 273 GLY A N 1
ATOM 2117 C CA . GLY A 1 273 ? -10.302 -17.993 -10.361 1.00 64.31 273 GLY A CA 1
ATOM 2118 C C . GLY A 1 273 ? -10.948 -19.210 -9.715 1.00 64.31 273 GLY A C 1
ATOM 2119 O O . GLY A 1 273 ? -12.042 -19.118 -9.169 1.00 64.31 273 GLY A O 1
ATOM 2120 N N . GLU A 1 274 ? -10.269 -20.349 -9.770 1.00 75.38 274 GLU A N 1
ATOM 2121 C CA . GLU A 1 274 ? -10.794 -21.622 -9.263 1.00 75.38 274 GLU A CA 1
ATOM 2122 C C . GLU A 1 274 ? -10.986 -21.603 -7.737 1.00 75.38 274 GLU A C 1
ATOM 2124 O O . GLU A 1 274 ? -12.064 -21.907 -7.230 1.00 75.38 274 GLU A O 1
ATOM 2129 N N . VAL A 1 275 ? -9.971 -21.138 -7.000 1.00 82.12 275 VAL A N 1
ATOM 2130 C CA . VAL A 1 275 ? -10.009 -21.042 -5.529 1.00 82.12 275 VAL A CA 1
ATOM 2131 C C . VAL A 1 275 ? -10.612 -19.736 -4.998 1.00 82.12 275 VAL A C 1
ATOM 2133 O O . VAL A 1 275 ? -10.949 -19.655 -3.817 1.00 82.12 275 VAL A O 1
ATOM 2136 N N . ALA A 1 276 ? -10.759 -18.723 -5.855 1.00 79.75 276 ALA A N 1
ATOM 2137 C CA . ALA A 1 276 ? -11.366 -17.430 -5.547 1.00 79.75 276 ALA A CA 1
ATOM 2138 C C . ALA A 1 276 ? -12.876 -17.502 -5.820 1.00 79.75 276 ALA A C 1
ATOM 2140 O O . ALA A 1 276 ? -13.358 -17.105 -6.883 1.00 79.75 276 ALA A O 1
ATOM 2141 N N . ASN A 1 277 ? -13.600 -18.095 -4.873 1.00 81.69 277 ASN A N 1
ATOM 2142 C CA . ASN A 1 277 ? -15.022 -18.409 -4.963 1.00 81.69 277 ASN A CA 1
ATOM 2143 C C . ASN A 1 277 ? -15.719 -18.149 -3.610 1.00 81.69 277 ASN A C 1
ATOM 2145 O O . ASN A 1 277 ? -15.065 -18.074 -2.567 1.00 81.69 277 ASN A O 1
ATOM 2149 N N . SER A 1 278 ? -17.050 -18.020 -3.612 1.00 83.56 278 SER A N 1
ATOM 2150 C CA . SER A 1 278 ? -17.838 -17.706 -2.408 1.00 83.56 278 SER A CA 1
ATOM 2151 C C . SER A 1 278 ? -17.699 -18.726 -1.272 1.00 83.56 278 SER A C 1
ATOM 2153 O O . SER A 1 278 ? -17.813 -18.342 -0.114 1.00 83.56 278 SER A O 1
ATOM 2155 N N . GLU A 1 279 ? -17.455 -20.002 -1.576 1.00 88.88 279 GLU A N 1
ATOM 2156 C CA . GLU A 1 279 ? -17.358 -21.075 -0.578 1.00 88.88 279 GLU A CA 1
ATOM 2157 C C . GLU A 1 279 ? -16.042 -20.995 0.205 1.00 88.88 279 GLU A C 1
ATOM 2159 O O . GLU A 1 279 ? -16.047 -20.966 1.435 1.00 88.88 279 GLU A O 1
ATOM 2164 N N . ASN A 1 280 ? -14.915 -20.857 -0.497 1.00 91.00 280 ASN A N 1
ATOM 2165 C CA . ASN A 1 280 ? -13.614 -20.630 0.127 1.00 91.00 280 ASN A CA 1
ATOM 2166 C C . ASN A 1 280 ? -13.556 -19.263 0.829 1.00 91.00 280 ASN A C 1
ATOM 2168 O O . ASN A 1 280 ? -12.973 -19.162 1.905 1.00 91.00 280 ASN A O 1
ATOM 2172 N N . ALA A 1 281 ? -14.201 -18.229 0.273 1.00 84.38 281 ALA A N 1
ATOM 2173 C CA . ALA A 1 281 ? -14.286 -16.917 0.916 1.00 84.38 281 ALA A CA 1
ATOM 2174 C C . ALA A 1 281 ? -15.076 -16.956 2.237 1.00 84.38 281 ALA A C 1
ATOM 2176 O O . ALA A 1 281 ? -14.637 -16.382 3.236 1.00 84.38 281 ALA A O 1
ATOM 2177 N N . LEU A 1 282 ? -16.202 -17.678 2.261 1.00 82.94 282 LEU A N 1
ATOM 2178 C CA . LEU A 1 282 ? -16.978 -17.941 3.473 1.00 82.94 282 LEU A CA 1
ATOM 2179 C C . LEU A 1 282 ? -16.165 -18.750 4.492 1.00 82.94 282 LEU A C 1
ATOM 2181 O O . LEU A 1 282 ? -16.089 -18.355 5.654 1.00 82.94 282 LEU A O 1
ATOM 2185 N N . ALA A 1 283 ? -15.518 -19.837 4.059 1.00 90.56 283 ALA A N 1
ATOM 2186 C CA . ALA A 1 283 ? -14.687 -20.667 4.927 1.00 90.56 283 ALA A CA 1
ATOM 2187 C C . ALA A 1 283 ? -13.545 -19.861 5.569 1.00 90.56 283 ALA A C 1
ATOM 2189 O O . ALA A 1 283 ? -13.370 -19.918 6.784 1.00 90.56 283 ALA A O 1
ATOM 2190 N N . TYR A 1 284 ? -12.814 -19.064 4.781 1.00 94.19 284 TYR A N 1
ATOM 2191 C CA . TYR A 1 284 ? -11.724 -18.231 5.287 1.00 94.19 284 TYR A CA 1
ATOM 2192 C C . TYR A 1 284 ? -12.221 -17.193 6.301 1.00 94.19 284 TYR A C 1
ATOM 2194 O O . TYR A 1 284 ? -11.814 -17.214 7.462 1.00 94.19 284 TYR A O 1
ATOM 2202 N N . ASN A 1 285 ? -13.133 -16.309 5.881 1.00 90.12 285 ASN A N 1
ATOM 2203 C CA . ASN A 1 285 ? -13.591 -15.197 6.714 1.00 90.12 285 ASN A CA 1
ATOM 2204 C C . ASN A 1 285 ? -14.313 -15.706 7.974 1.00 90.12 285 ASN A C 1
ATOM 2206 O O . ASN A 1 285 ? -14.072 -15.198 9.068 1.00 90.12 285 ASN A O 1
ATOM 2210 N N . GLY A 1 286 ? -15.140 -16.750 7.848 1.00 87.19 286 GLY A N 1
ATOM 2211 C CA . GLY A 1 286 ? -15.837 -17.376 8.972 1.00 87.19 286 GLY A CA 1
ATOM 2212 C C . GLY A 1 286 ? -14.890 -18.025 9.985 1.00 87.19 286 GLY A C 1
ATOM 2213 O O . GLY A 1 286 ? -15.081 -17.856 11.190 1.00 87.19 286 GLY A O 1
ATOM 2214 N N . ASN A 1 287 ? -13.831 -18.705 9.531 1.00 93.62 287 ASN A N 1
ATOM 2215 C CA . ASN A 1 287 ? -12.834 -19.294 10.429 1.00 93.62 287 ASN A CA 1
ATOM 2216 C C . ASN A 1 287 ? -11.964 -18.229 11.118 1.00 93.62 287 ASN A C 1
ATOM 2218 O O . ASN A 1 287 ? -11.718 -18.347 12.320 1.00 93.62 287 ASN A O 1
ATOM 2222 N N . VAL A 1 288 ? -11.583 -17.151 10.419 1.00 91.06 288 VAL A N 1
ATOM 2223 C CA . VAL A 1 288 ? -10.909 -15.982 11.022 1.00 91.06 288 VAL A CA 1
ATOM 2224 C C . VAL A 1 288 ? -11.771 -15.358 12.126 1.00 91.06 288 VAL A C 1
ATOM 2226 O O . VAL A 1 288 ? -11.291 -15.166 13.245 1.00 91.06 288 VAL A O 1
ATOM 2229 N N . VAL A 1 289 ? -13.056 -15.103 11.846 1.00 88.31 289 VAL A N 1
ATOM 2230 C CA . VAL A 1 289 ? -14.019 -14.568 12.825 1.00 88.31 289 VAL A CA 1
ATOM 2231 C C . VAL A 1 289 ? -14.144 -15.500 14.027 1.00 88.31 289 VAL A C 1
ATOM 2233 O O . VAL A 1 289 ? -13.981 -15.066 15.165 1.00 88.31 289 VAL A O 1
ATOM 2236 N N . LYS A 1 290 ? -14.366 -16.797 13.792 1.00 88.56 290 LYS A N 1
ATOM 2237 C CA . LYS A 1 290 ? -14.493 -17.808 14.848 1.00 88.56 290 LYS A CA 1
ATOM 2238 C C . LYS A 1 290 ? -13.248 -17.875 15.738 1.00 88.56 290 LYS A C 1
ATOM 2240 O O . LYS A 1 290 ? -13.386 -17.952 16.958 1.00 88.56 290 LYS A O 1
ATOM 2245 N N . ARG A 1 291 ? -12.045 -17.817 15.155 1.00 88.69 291 ARG A N 1
ATOM 2246 C CA . ARG A 1 291 ? -10.767 -17.823 15.885 1.00 88.69 291 ARG A CA 1
ATOM 2247 C C . ARG A 1 291 ? -10.612 -16.580 16.766 1.00 88.69 291 ARG A C 1
ATOM 2249 O O . ARG A 1 291 ? -10.236 -16.718 17.925 1.00 88.69 291 ARG A O 1
ATOM 2256 N N . ALA A 1 292 ? -10.915 -15.391 16.242 1.00 83.88 292 ALA A N 1
ATOM 2257 C CA . ALA A 1 292 ? -10.853 -14.147 17.010 1.00 83.88 292 ALA A CA 1
ATOM 2258 C C . ALA A 1 292 ? -11.894 -14.123 18.148 1.00 83.88 292 ALA A C 1
ATOM 2260 O O . ALA A 1 292 ? -11.537 -13.882 19.300 1.00 83.88 292 ALA A O 1
ATOM 2261 N N . LEU A 1 293 ? -13.151 -14.500 17.874 1.00 82.69 293 LEU A N 1
ATOM 2262 C CA . LEU A 1 293 ? -14.198 -14.602 18.902 1.00 82.69 293 LEU A CA 1
ATOM 2263 C C . LEU A 1 293 ? -13.888 -15.624 20.010 1.00 82.69 293 LEU A C 1
ATOM 2265 O O . LEU A 1 293 ? -14.398 -15.478 21.118 1.00 82.69 293 LEU A O 1
ATOM 2269 N N . SER A 1 294 ? -13.060 -16.634 19.725 1.00 83.88 294 SER A N 1
ATOM 2270 C CA . SER A 1 294 ? -12.668 -17.680 20.684 1.00 83.88 294 SER A CA 1
ATOM 2271 C C . SER A 1 294 ? -11.373 -17.370 21.455 1.00 83.88 294 SER A C 1
ATOM 2273 O O . SER A 1 294 ? -10.914 -18.232 22.197 1.00 83.88 294 SER A O 1
ATOM 2275 N N . ASP A 1 295 ? -10.770 -16.190 21.250 1.00 78.94 295 ASP A N 1
ATOM 2276 C CA . ASP A 1 295 ? -9.543 -15.705 21.917 1.00 78.94 295 ASP A CA 1
ATOM 2277 C C . ASP A 1 295 ? -8.373 -16.718 21.946 1.00 78.94 295 ASP A C 1
ATOM 2279 O O . ASP A 1 295 ? -7.628 -16.848 22.914 1.00 78.94 295 ASP A O 1
ATOM 2283 N N . VAL A 1 296 ? -8.207 -17.476 20.854 1.00 81.69 296 VAL A N 1
ATOM 2284 C CA . VAL A 1 296 ? -7.230 -18.585 20.771 1.00 81.69 296 VAL A CA 1
ATOM 2285 C C . VAL A 1 296 ? -5.782 -18.099 20.932 1.00 81.69 296 VAL A C 1
ATOM 2287 O O . VAL A 1 296 ? -4.931 -18.805 21.477 1.00 81.69 296 VAL A O 1
ATOM 2290 N N . GLY A 1 297 ? -5.494 -16.888 20.449 1.00 90.12 297 GLY A N 1
ATOM 2291 C CA . GLY A 1 297 ? -4.132 -16.448 20.160 1.00 90.12 297 GLY A CA 1
ATOM 2292 C C . GLY A 1 297 ? -3.492 -17.265 19.034 1.00 90.12 297 GLY A C 1
ATOM 2293 O O . GLY A 1 297 ? -4.195 -17.821 18.190 1.00 90.12 297 GLY A O 1
ATOM 2294 N N . THR A 1 298 ? -2.163 -17.311 19.007 1.00 94.81 298 THR A N 1
ATOM 2295 C CA . THR A 1 298 ? -1.360 -18.135 18.082 1.00 94.81 298 THR A CA 1
ATOM 2296 C C . THR A 1 298 ? -0.620 -19.243 18.849 1.00 94.81 298 THR A C 1
ATOM 2298 O O . THR A 1 298 ? -0.523 -19.154 20.075 1.00 94.81 298 THR A O 1
ATOM 2301 N N . PRO A 1 299 ? -0.043 -20.271 18.196 1.00 96.12 299 PRO A N 1
ATOM 2302 C CA . PRO A 1 299 ? 0.766 -21.284 18.879 1.00 96.12 299 PRO A CA 1
ATOM 2303 C C . PRO A 1 299 ? 1.915 -20.712 19.725 1.00 96.12 299 PRO A C 1
ATOM 2305 O O . PRO A 1 299 ? 2.177 -21.226 20.813 1.00 96.12 299 PRO A O 1
ATOM 2308 N N . LYS A 1 300 ? 2.575 -19.631 19.284 1.00 95.94 300 LYS A N 1
ATOM 2309 C CA . LYS A 1 300 ? 3.627 -18.946 20.057 1.00 95.94 300 LYS A CA 1
ATOM 2310 C C . LYS A 1 300 ? 3.084 -17.994 21.126 1.00 95.94 300 LYS A C 1
ATOM 2312 O O . LYS A 1 300 ? 3.757 -17.770 22.133 1.00 95.94 300 LYS A O 1
ATOM 2317 N N . ARG A 1 301 ? 1.900 -17.410 20.917 1.00 94.06 301 ARG A N 1
ATOM 2318 C CA . ARG A 1 301 ? 1.223 -16.496 21.855 1.00 94.06 301 ARG A CA 1
ATOM 2319 C C . ARG A 1 301 ? -0.202 -16.991 22.171 1.00 94.06 301 ARG A C 1
ATOM 2321 O O . ARG A 1 301 ? -1.175 -16.337 21.780 1.00 94.06 301 ARG A O 1
ATOM 2328 N N . PRO A 1 302 ? -0.348 -18.143 22.852 1.00 91.94 302 PRO A N 1
ATOM 2329 C CA . PRO A 1 302 ? -1.653 -18.729 23.145 1.00 91.94 302 PRO A CA 1
ATOM 2330 C C . PRO A 1 302 ? -2.411 -17.880 24.169 1.00 91.94 302 PRO A C 1
ATOM 2332 O O . PRO A 1 302 ? -1.816 -17.380 25.123 1.00 91.94 302 PRO A O 1
ATOM 2335 N N . GLY A 1 303 ? -3.723 -17.715 23.978 1.00 84.69 303 GLY A N 1
ATOM 2336 C CA . GLY A 1 303 ? -4.557 -16.874 24.848 1.00 84.69 303 GLY A CA 1
ATOM 2337 C C . GLY A 1 303 ? -4.247 -15.373 24.773 1.00 84.69 303 GLY A C 1
ATOM 2338 O O . GLY A 1 303 ? -4.588 -14.630 25.689 1.00 84.69 303 GLY A O 1
ATOM 2339 N N . VAL A 1 304 ? -3.566 -14.924 23.711 1.00 85.56 304 VAL A N 1
ATOM 2340 C CA . VAL A 1 304 ? -3.379 -13.503 23.388 1.00 85.56 304 VAL A CA 1
ATOM 2341 C C . VAL A 1 304 ? -4.029 -13.234 22.036 1.00 85.56 304 VAL A C 1
ATOM 2343 O O . VAL A 1 304 ? -3.401 -13.385 20.985 1.00 85.56 304 VAL A O 1
ATOM 2346 N N . GLY A 1 305 ? -5.308 -12.866 22.063 1.00 85.06 305 GLY A N 1
ATOM 2347 C CA . GLY A 1 305 ? -6.107 -12.568 20.883 1.00 85.06 305 GLY A CA 1
ATOM 2348 C C . GLY A 1 305 ? -5.433 -11.628 19.884 1.00 85.06 305 GLY A C 1
ATOM 2349 O O . GLY A 1 305 ? -4.984 -10.533 20.220 1.00 85.06 305 GLY A O 1
ATOM 2350 N N . VAL A 1 306 ? -5.411 -12.047 18.618 1.00 92.44 306 VAL A N 1
ATOM 2351 C CA . VAL A 1 306 ? -5.034 -11.183 17.491 1.00 92.44 306 VAL A CA 1
ATOM 2352 C C . VAL A 1 306 ? -6.268 -10.373 17.102 1.00 92.44 306 VAL A C 1
ATOM 2354 O O . VAL A 1 306 ? -7.274 -10.964 16.713 1.00 92.44 306 VAL A O 1
ATOM 2357 N N . GLU A 1 307 ? -6.196 -9.045 17.195 1.00 94.31 307 GLU A N 1
ATOM 2358 C CA . GLU A 1 307 ? -7.221 -8.149 16.644 1.00 94.31 307 GLU A CA 1
ATOM 2359 C C . GLU A 1 307 ? -7.144 -8.156 15.109 1.00 94.31 307 GLU A C 1
ATOM 2361 O O . GLU A 1 307 ? -6.053 -8.075 14.533 1.00 94.31 307 GLU A O 1
ATOM 2366 N N . VAL A 1 308 ? -8.299 -8.272 14.444 1.00 94.31 308 VAL A N 1
ATOM 2367 C CA . VAL A 1 308 ? -8.385 -8.504 12.992 1.00 94.31 308 VAL A CA 1
ATOM 2368 C C . VAL A 1 308 ? -9.329 -7.519 12.311 1.00 94.31 308 VAL A C 1
ATOM 2370 O O . VAL A 1 308 ? -10.447 -7.305 12.771 1.00 94.31 308 VAL A O 1
ATOM 2373 N N . PHE A 1 309 ? -8.916 -6.991 11.158 1.00 96.06 309 PHE A N 1
ATOM 2374 C CA . PHE A 1 309 ? -9.764 -6.231 10.243 1.00 96.06 309 PHE A CA 1
ATOM 2375 C C . PHE A 1 309 ? -9.945 -7.001 8.931 1.00 96.06 309 PHE A C 1
ATOM 2377 O O . PHE A 1 309 ? -8.995 -7.193 8.170 1.00 96.06 309 PHE A O 1
ATOM 2384 N N . LEU A 1 310 ? -11.174 -7.452 8.667 1.00 93.00 310 LEU A N 1
ATOM 2385 C CA . LEU A 1 310 ? -11.506 -8.172 7.435 1.00 93.00 310 LEU A CA 1
ATOM 2386 C C . LEU A 1 310 ? -11.491 -7.229 6.219 1.00 93.00 310 LEU A C 1
ATOM 2388 O O . LEU A 1 310 ? -12.037 -6.132 6.287 1.00 93.00 310 LEU A O 1
ATOM 2392 N N . PHE A 1 311 ? -10.914 -7.661 5.100 1.00 88.50 311 PHE A N 1
ATOM 2393 C CA . PHE A 1 311 ? -10.824 -6.903 3.850 1.00 88.50 311 PHE A CA 1
ATOM 2394 C C . PHE A 1 311 ? -11.707 -7.545 2.765 1.00 88.50 311 PHE A C 1
ATOM 2396 O O . PHE A 1 311 ? -11.441 -8.668 2.341 1.00 88.50 311 PHE A O 1
ATOM 2403 N N . ASP A 1 312 ? -12.766 -6.901 2.270 1.00 82.62 312 ASP A N 1
ATOM 2404 C CA . ASP A 1 312 ? -13.326 -5.583 2.629 1.00 82.62 312 ASP A CA 1
ATOM 2405 C C . ASP A 1 312 ? -14.860 -5.685 2.753 1.00 82.62 312 ASP A C 1
ATOM 2407 O O . ASP A 1 312 ? -15.453 -6.709 2.411 1.00 82.62 312 ASP A O 1
ATOM 2411 N N . LEU A 1 313 ? -15.513 -4.633 3.248 1.00 86.00 313 LEU A N 1
ATOM 2412 C CA . LEU A 1 313 ? -16.964 -4.561 3.421 1.00 86.00 313 LEU A CA 1
ATOM 2413 C C . LEU A 1 313 ? -17.743 -4.592 2.090 1.00 86.00 313 LEU A C 1
ATOM 2415 O O . LEU A 1 313 ? -18.910 -4.989 2.082 1.00 86.00 313 LEU A O 1
ATOM 2419 N N . PHE A 1 314 ? -17.126 -4.178 0.975 1.00 79.75 314 PHE A N 1
ATOM 2420 C CA . PHE A 1 314 ? -17.769 -4.132 -0.344 1.00 79.75 314 PHE A CA 1
ATOM 2421 C C . PHE A 1 314 ? -16.849 -4.568 -1.500 1.00 79.75 314 PHE A C 1
ATOM 2423 O O . PHE A 1 314 ? -15.633 -4.369 -1.477 1.00 79.75 314 PHE A O 1
ATOM 2430 N N . ASP A 1 315 ? -17.458 -5.095 -2.569 1.00 71.75 315 ASP A N 1
ATOM 2431 C CA . ASP A 1 315 ? -16.791 -5.359 -3.850 1.00 71.75 315 ASP A CA 1
ATOM 2432 C C . ASP A 1 315 ? -16.434 -4.039 -4.560 1.00 71.75 315 ASP A C 1
ATOM 2434 O O . ASP A 1 315 ? -17.239 -3.440 -5.280 1.00 71.75 315 ASP A O 1
ATOM 2438 N N . GLU A 1 316 ? -15.204 -3.571 -4.351 1.00 60.62 316 GLU A N 1
ATOM 2439 C CA . GLU A 1 316 ? -14.727 -2.281 -4.856 1.00 60.62 316 GLU A CA 1
ATOM 2440 C C . GLU A 1 316 ? -14.451 -2.280 -6.372 1.00 60.62 316 GLU A C 1
ATOM 2442 O O . GLU A 1 316 ? -13.341 -2.550 -6.841 1.00 60.62 316 GLU A O 1
ATOM 2447 N N . ASN A 1 317 ? -15.490 -1.958 -7.148 1.00 58.94 317 ASN A N 1
ATOM 2448 C CA . ASN A 1 317 ? -15.535 -2.136 -8.601 1.00 58.94 317 ASN A CA 1
ATOM 2449 C C . ASN A 1 317 ? -14.636 -1.204 -9.445 1.00 58.94 317 ASN A C 1
ATOM 2451 O O . ASN A 1 317 ? -14.551 -1.403 -10.657 1.00 58.94 317 ASN A O 1
ATOM 2455 N N . GLU A 1 318 ? -13.954 -0.221 -8.845 1.00 40.88 318 GLU A N 1
ATOM 2456 C CA . GLU A 1 318 ? -12.953 0.621 -9.522 1.00 40.88 318 GLU A CA 1
ATOM 2457 C C . GLU A 1 318 ? -11.501 0.249 -9.150 1.00 40.88 318 GLU A C 1
ATOM 2459 O O . GLU A 1 318 ? -10.558 0.884 -9.633 1.00 40.88 318 GLU A O 1
ATOM 2464 N N . LYS A 1 319 ? -11.276 -0.817 -8.358 1.00 45.88 319 LYS A N 1
ATOM 2465 C CA . LYS A 1 319 ? -9.943 -1.431 -8.205 1.00 45.88 319 LYS A CA 1
ATOM 2466 C C . LYS A 1 319 ? -9.463 -1.954 -9.567 1.00 45.88 319 LYS A C 1
ATOM 2468 O O . LYS A 1 319 ? -10.021 -2.896 -10.124 1.00 45.88 319 LYS A O 1
ATOM 2473 N N . ILE A 1 320 ? -8.399 -1.359 -10.108 1.00 33.34 320 ILE A N 1
ATOM 2474 C CA . ILE A 1 320 ? -7.826 -1.739 -11.409 1.00 33.34 320 ILE A CA 1
ATOM 2475 C C . ILE A 1 320 ? -7.009 -3.036 -11.261 1.00 33.34 320 ILE A C 1
ATOM 2477 O O . ILE A 1 320 ? -5.844 -3.012 -10.859 1.00 33.34 320 ILE A O 1
ATOM 2481 N N . ILE A 1 321 ? -7.626 -4.169 -11.609 1.00 36.44 321 ILE A N 1
ATOM 2482 C CA . ILE A 1 321 ? -7.017 -5.508 -11.553 1.00 36.44 321 ILE A CA 1
ATOM 2483 C C . ILE A 1 321 ? -6.236 -5.815 -12.840 1.00 36.44 321 ILE A C 1
ATOM 2485 O O . ILE A 1 321 ? -6.785 -5.774 -13.940 1.00 36.44 321 ILE A O 1
ATOM 2489 N N . CYS A 1 322 ? -4.972 -6.212 -12.689 1.00 25.20 322 CYS A N 1
ATOM 2490 C CA . CYS A 1 322 ? -4.145 -6.908 -13.683 1.00 25.20 322 CYS A CA 1
ATOM 2491 C C . CYS A 1 322 ? -2.939 -7.507 -12.941 1.00 25.20 322 CYS A C 1
ATOM 2493 O O . CYS A 1 322 ? -2.219 -6.737 -12.315 1.00 25.20 322 CYS A O 1
ATOM 2495 N N . GLN A 1 323 ? -2.637 -8.811 -12.949 1.00 25.39 323 GLN A N 1
ATOM 2496 C CA . GLN A 1 323 ? -3.264 -10.000 -13.569 1.00 25.39 323 GLN A CA 1
ATOM 2497 C C . GLN A 1 323 ? -3.144 -11.173 -12.565 1.00 25.39 323 GLN A C 1
ATOM 2499 O O . GLN A 1 323 ? -2.166 -11.217 -11.831 1.00 25.39 323 GLN A O 1
ATOM 2504 N N . SER A 1 324 ? -4.087 -12.117 -12.466 1.00 22.45 324 SER A N 1
ATOM 2505 C CA . SER A 1 324 ? -4.324 -13.201 -13.438 1.00 22.45 324 SER A CA 1
ATOM 2506 C C . SER A 1 324 ? -5.771 -13.733 -13.377 1.00 22.45 324 SER A C 1
ATOM 2508 O O . SER A 1 324 ? -6.320 -13.884 -12.299 1.00 22.45 324 SER A O 1
ATOM 2510 N N . ARG A 1 325 ? -6.396 -14.005 -14.540 1.00 26.03 325 ARG A N 1
ATOM 2511 C CA . ARG A 1 325 ? -7.708 -14.690 -14.741 1.00 26.03 325 ARG A CA 1
ATOM 2512 C C . ARG A 1 325 ? -8.818 -14.484 -13.672 1.00 26.03 325 ARG A C 1
ATOM 2514 O O . ARG A 1 325 ? -9.636 -15.373 -13.448 1.00 26.03 325 ARG A O 1
ATOM 2521 N N . ALA A 1 326 ? -8.906 -13.279 -13.107 1.00 26.75 326 ALA A N 1
ATOM 2522 C CA . ALA A 1 326 ? -9.805 -12.932 -12.012 1.00 26.75 326 ALA A CA 1
ATOM 2523 C C . ALA A 1 326 ? -10.783 -11.818 -12.415 1.00 26.75 326 ALA A C 1
ATOM 2525 O O . ALA A 1 326 ? -10.355 -10.675 -12.591 1.00 26.75 326 ALA A O 1
ATOM 2526 N N . THR A 1 327 ? -12.076 -12.111 -12.636 1.00 33.94 327 THR A N 1
ATOM 2527 C CA . THR A 1 327 ? -13.025 -11.082 -13.122 1.00 33.94 327 THR A CA 1
ATOM 2528 C C . THR A 1 327 ? -14.509 -11.342 -12.785 1.00 33.94 327 THR A C 1
ATOM 2530 O O . THR A 1 327 ? -15.167 -12.105 -13.479 1.00 33.94 327 THR A O 1
ATOM 2533 N N . ILE A 1 328 ? -15.004 -10.630 -11.760 1.00 31.09 328 ILE A N 1
ATOM 2534 C CA . ILE A 1 328 ? -16.260 -9.834 -11.678 1.00 31.09 328 ILE A CA 1
ATOM 2535 C C . ILE A 1 328 ? -17.593 -10.447 -12.174 1.00 31.09 328 ILE A C 1
ATOM 2537 O O . ILE A 1 328 ? -17.748 -10.764 -13.351 1.00 31.09 328 ILE A O 1
ATOM 2541 N N . ALA A 1 329 ? -18.637 -10.357 -11.334 1.00 27.62 329 ALA A N 1
ATOM 2542 C CA . ALA A 1 329 ? -20.045 -10.311 -11.763 1.00 27.62 329 ALA A CA 1
ATOM 2543 C C . ALA A 1 329 ? -20.864 -9.257 -10.976 1.00 27.62 329 ALA A C 1
ATOM 2545 O O . ALA A 1 329 ? -20.520 -8.892 -9.857 1.00 27.62 329 ALA A O 1
ATOM 2546 N N . HIS A 1 330 ? -21.930 -8.732 -11.589 1.00 26.88 330 HIS A N 1
ATOM 2547 C CA . HIS A 1 330 ? -22.699 -7.566 -11.121 1.00 26.88 330 HIS A CA 1
ATOM 2548 C C . HIS A 1 330 ? -23.720 -7.866 -10.008 1.00 26.88 330 HIS A C 1
ATOM 2550 O O . HIS A 1 330 ? -24.370 -8.909 -10.025 1.00 26.88 330 HIS A O 1
ATOM 2556 N N . SER A 1 331 ? -24.065 -6.843 -9.216 1.00 25.27 331 SER A N 1
ATOM 2557 C CA . SER A 1 331 ? -25.420 -6.700 -8.658 1.00 25.27 331 SER A CA 1
ATOM 2558 C C . SER A 1 331 ? -25.896 -5.235 -8.662 1.00 25.27 331 SER A C 1
ATOM 2560 O O . SER A 1 331 ? -25.100 -4.294 -8.637 1.00 25.27 331 SER A O 1
ATOM 2562 N N . LYS A 1 332 ? -27.219 -5.029 -8.735 1.00 23.38 332 LYS A N 1
ATOM 2563 C CA . LYS A 1 332 ? -27.881 -3.727 -8.532 1.00 23.38 332 LYS A CA 1
ATOM 2564 C C . LYS A 1 332 ? -28.616 -3.754 -7.197 1.00 23.38 332 LYS A C 1
ATOM 2566 O O . LYS A 1 332 ? -29.475 -4.609 -6.995 1.00 23.38 332 LYS A O 1
ATOM 2571 N N . PHE A 1 333 ? -28.375 -2.776 -6.329 1.00 25.39 333 PHE A N 1
ATOM 2572 C CA . PHE A 1 333 ? -29.120 -2.663 -5.075 1.00 25.39 333 PHE A CA 1
ATOM 2573 C C . PHE A 1 333 ? -30.591 -2.269 -5.321 1.00 25.39 333 PHE A C 1
ATOM 2575 O O . PHE A 1 333 ? -30.882 -1.228 -5.913 1.00 25.39 333 PHE A O 1
ATOM 2582 N N . ARG A 1 334 ? -31.539 -3.060 -4.799 1.00 21.91 334 ARG A N 1
ATOM 2583 C CA . ARG A 1 334 ? -32.947 -2.661 -4.613 1.00 21.91 334 ARG A CA 1
ATOM 2584 C C . ARG A 1 334 ? -33.394 -2.997 -3.191 1.00 21.91 334 ARG A C 1
ATOM 2586 O O . ARG A 1 334 ? -33.232 -4.119 -2.730 1.00 21.91 334 ARG A O 1
ATOM 2593 N N . ARG A 1 335 ? -33.965 -2.008 -2.496 1.00 29.30 335 ARG A N 1
ATOM 2594 C CA . ARG A 1 335 ? -34.380 -2.108 -1.085 1.00 29.30 335 ARG A CA 1
ATOM 2595 C C . ARG A 1 335 ? -35.622 -2.995 -0.901 1.00 29.30 335 ARG A C 1
ATOM 2597 O O . ARG A 1 335 ? -36.628 -2.773 -1.572 1.00 29.30 335 ARG A O 1
ATOM 2604 N N . ARG A 1 336 ? -35.615 -3.852 0.128 1.00 24.53 336 ARG A N 1
ATOM 2605 C CA . ARG A 1 336 ? -36.804 -4.243 0.915 1.00 24.53 336 ARG A CA 1
ATOM 2606 C C . ARG A 1 336 ? -36.416 -4.460 2.388 1.00 24.53 336 ARG A C 1
ATOM 2608 O O . ARG A 1 336 ? -35.256 -4.707 2.685 1.00 24.53 336 ARG A O 1
ATOM 2615 N N . LYS A 1 337 ? -37.386 -4.282 3.293 1.00 32.56 337 LYS A N 1
ATOM 2616 C CA . LYS A 1 337 ? -37.292 -4.551 4.746 1.00 32.56 337 LYS A CA 1
ATOM 2617 C C . LYS A 1 337 ? -37.766 -5.987 5.061 1.00 32.56 337 LYS A C 1
ATOM 2619 O O . LYS A 1 337 ? -38.309 -6.615 4.156 1.00 32.56 337 LYS A O 1
ATOM 2624 N N . ILE A 1 338 ? -37.733 -6.343 6.362 1.00 24.81 338 ILE A N 1
ATOM 2625 C CA . ILE A 1 338 ? -38.476 -7.402 7.107 1.00 24.81 338 ILE A CA 1
ATOM 2626 C C . ILE A 1 338 ? -37.564 -8.567 7.557 1.00 24.81 338 ILE A C 1
ATOM 2628 O O . ILE A 1 338 ? -36.933 -9.153 6.684 1.00 24.81 338 ILE A O 1
ATOM 2632 N N . PRO A 1 339 ? -37.578 -9.000 8.844 1.00 26.73 339 PRO A N 1
ATOM 2633 C CA . PRO A 1 339 ? -37.939 -8.311 10.098 1.00 26.73 339 PRO A CA 1
ATOM 2634 C C . PRO A 1 339 ? -36.826 -8.406 11.183 1.00 26.73 339 PRO A C 1
ATOM 2636 O O . PRO A 1 339 ? -35.728 -8.883 10.928 1.00 26.73 339 PRO A O 1
ATOM 2639 N N . THR A 1 340 ? -37.108 -7.949 12.408 1.00 37.25 340 THR A N 1
ATOM 2640 C CA . THR A 1 340 ? -36.213 -8.029 13.582 1.00 37.25 340 THR A CA 1
ATOM 2641 C C . THR A 1 340 ? -36.492 -9.240 14.481 1.00 37.25 340 THR A C 1
ATOM 2643 O O . THR A 1 340 ? -37.633 -9.416 14.910 1.00 37.25 340 THR A O 1
ATOM 2646 N N . SER A 1 341 ? -35.448 -9.957 14.904 1.00 23.70 341 SER A N 1
ATOM 2647 C CA . SER A 1 341 ? -35.431 -10.781 16.128 1.00 23.70 341 SER A CA 1
ATOM 2648 C C . SER A 1 341 ? -34.000 -10.906 16.667 1.00 23.70 341 SER A C 1
ATOM 2650 O O . SER A 1 341 ? -33.047 -10.814 15.901 1.00 23.70 341 SER A O 1
ATOM 2652 N N . GLN A 1 342 ? -33.841 -11.065 17.983 1.00 29.73 342 GLN A N 1
ATOM 2653 C CA . GLN A 1 342 ? -32.545 -10.984 18.668 1.00 29.73 342 GLN A CA 1
ATOM 2654 C C . GLN A 1 342 ? -31.856 -12.349 18.791 1.00 29.73 342 GLN A C 1
ATOM 2656 O O . GLN A 1 342 ? -32.459 -13.275 19.328 1.00 29.73 342 GLN A O 1
ATOM 2661 N N . ASN A 1 343 ? -30.591 -12.432 18.370 1.00 23.95 343 ASN A N 1
ATOM 2662 C CA . ASN A 1 343 ? -29.458 -13.048 19.085 1.00 23.95 343 ASN A CA 1
ATOM 2663 C C . ASN A 1 343 ? -28.176 -12.895 18.239 1.00 23.95 343 ASN A C 1
ATOM 2665 O O . ASN A 1 343 ? -28.258 -12.595 17.049 1.00 23.95 343 ASN A O 1
ATOM 2669 N N . LEU A 1 344 ? -26.997 -13.082 18.844 1.00 31.36 344 LEU A N 1
ATOM 2670 C CA . LEU A 1 344 ? -25.741 -13.231 18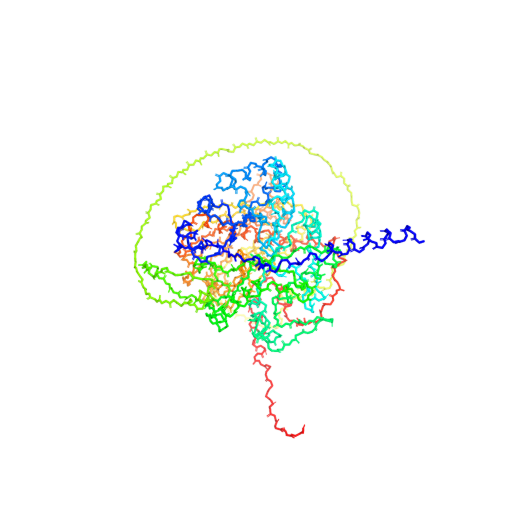.095 1.00 31.36 344 LEU A CA 1
ATOM 2671 C C . LEU A 1 344 ? -25.742 -14.603 17.413 1.00 31.36 344 LEU A C 1
ATOM 2673 O O . LEU A 1 344 ? -25.426 -15.610 18.042 1.00 31.36 344 LEU A O 1
ATOM 2677 N N . ASP A 1 345 ? -26.146 -14.625 16.147 1.00 27.69 345 ASP A N 1
ATOM 2678 C CA . ASP A 1 345 ? -26.264 -15.839 15.345 1.00 27.69 345 ASP A CA 1
ATOM 2679 C C . ASP A 1 345 ? -25.194 -15.882 14.242 1.00 27.69 345 ASP A C 1
ATOM 2681 O O . ASP A 1 345 ? -24.933 -14.900 13.542 1.00 27.69 345 ASP A O 1
ATOM 2685 N N . ILE A 1 346 ? -24.573 -17.051 14.093 1.00 28.75 346 ILE A N 1
ATOM 2686 C CA . ILE A 1 346 ? -23.509 -17.336 13.122 1.00 28.75 346 ILE A CA 1
ATOM 2687 C C . ILE A 1 346 ? -24.060 -17.260 11.686 1.00 28.75 346 ILE A C 1
ATOM 2689 O O . ILE A 1 346 ? -23.321 -16.919 10.758 1.00 28.75 346 ILE A O 1
ATOM 2693 N N . SER A 1 347 ? -25.373 -17.458 11.524 1.00 25.95 347 SER A N 1
ATOM 2694 C CA . SER A 1 347 ? -26.099 -17.402 10.250 1.00 25.95 347 SER A CA 1
ATOM 2695 C C . SER A 1 347 ? -25.943 -16.093 9.459 1.00 25.95 347 SER A C 1
ATOM 2697 O O . SER A 1 347 ? -26.154 -16.104 8.243 1.00 25.95 347 SER A O 1
ATOM 2699 N N . PHE A 1 348 ? -25.520 -14.976 10.074 1.00 29.53 348 PHE A N 1
ATOM 2700 C CA . PHE A 1 348 ? -25.180 -13.754 9.327 1.00 29.53 348 PHE A CA 1
ATOM 2701 C C . PHE A 1 348 ? -24.075 -14.002 8.286 1.00 29.53 348 PHE A C 1
ATOM 2703 O O . PHE A 1 348 ? -24.180 -13.544 7.148 1.00 29.53 348 PHE A O 1
ATOM 2710 N N . TRP A 1 349 ? -23.041 -14.765 8.652 1.00 29.36 349 TRP A N 1
ATOM 2711 C CA . TRP A 1 349 ? -21.915 -15.054 7.762 1.00 29.36 349 TRP A CA 1
ATOM 2712 C C . TRP A 1 349 ? -22.301 -16.052 6.663 1.00 29.36 349 TRP A C 1
ATOM 2714 O O . TRP A 1 349 ? -21.875 -15.909 5.521 1.00 29.36 349 TRP A O 1
ATOM 2724 N N . GLU A 1 350 ? -23.164 -17.020 6.974 1.00 25.95 350 GLU A N 1
ATOM 2725 C CA . GLU A 1 350 ? -23.523 -18.136 6.085 1.00 25.95 350 GLU A CA 1
ATOM 2726 C C . GLU A 1 350 ? -24.378 -17.740 4.861 1.00 25.95 350 GLU A C 1
ATOM 2728 O O . GLU A 1 350 ? -24.464 -18.500 3.895 1.00 25.95 350 GLU A O 1
ATOM 2733 N N . ASN A 1 351 ? -25.021 -16.564 4.872 1.00 25.53 351 ASN A N 1
ATOM 2734 C CA . ASN A 1 351 ? -26.119 -16.234 3.948 1.00 25.53 351 ASN A CA 1
ATOM 2735 C C . ASN A 1 351 ? -25.767 -15.326 2.744 1.00 25.53 351 ASN A C 1
ATOM 2737 O O . ASN A 1 351 ? -26.662 -14.926 1.995 1.00 25.53 351 ASN A O 1
ATOM 2741 N N . PHE A 1 352 ? -24.493 -15.008 2.493 1.00 26.73 352 PHE A N 1
ATOM 2742 C CA . PHE A 1 352 ? -24.105 -14.135 1.371 1.00 26.73 352 PHE A CA 1
ATOM 2743 C C . PHE A 1 352 ? -24.150 -14.840 -0.006 1.00 26.73 352 PHE A C 1
ATOM 2745 O O . PHE A 1 352 ? -23.202 -15.508 -0.420 1.00 26.73 352 PHE A O 1
ATOM 2752 N N . LYS A 1 353 ? -25.239 -14.637 -0.767 1.00 23.00 353 LYS A N 1
ATOM 2753 C CA . LYS A 1 353 ? -25.358 -14.993 -2.201 1.00 23.00 353 LYS A CA 1
ATOM 2754 C C . LYS A 1 353 ? -25.965 -13.845 -3.021 1.00 23.00 353 LYS A C 1
ATOM 2756 O O . LYS A 1 353 ? -26.944 -13.231 -2.605 1.00 23.00 353 LYS A O 1
ATOM 2761 N N . TRP A 1 354 ? -25.412 -13.589 -4.210 1.00 26.33 354 TRP A N 1
ATOM 2762 C CA . TRP A 1 354 ? -25.815 -12.502 -5.121 1.00 26.33 354 TRP A CA 1
ATOM 2763 C C . TRP A 1 354 ? -26.493 -13.007 -6.409 1.00 26.33 354 TRP A C 1
ATOM 2765 O O . TRP A 1 354 ? -26.332 -14.165 -6.789 1.00 26.33 354 TRP A O 1
ATOM 2775 N N . CYS A 1 355 ? -27.255 -12.133 -7.084 1.00 20.28 355 CYS A N 1
ATOM 2776 C CA . CYS A 1 355 ? -27.984 -12.397 -8.338 1.00 20.28 355 CYS A CA 1
ATOM 2777 C C . CYS A 1 355 ? -28.054 -11.144 -9.250 1.00 20.28 355 CYS A C 1
ATOM 2779 O O . CYS A 1 355 ? -27.908 -10.010 -8.787 1.00 20.28 355 CYS A O 1
ATOM 2781 N N . GLU A 1 356 ? -28.289 -11.357 -10.549 1.00 22.52 356 GLU A N 1
ATOM 2782 C CA . GLU A 1 356 ? -28.088 -10.395 -11.654 1.00 22.52 356 GLU A CA 1
ATOM 2783 C C . GLU A 1 356 ? -29.338 -9.572 -12.085 1.00 22.52 356 GLU A C 1
ATOM 2785 O O . GLU A 1 356 ? -30.457 -10.065 -11.967 1.00 22.52 356 GLU A O 1
ATOM 2790 N N . TYR A 1 357 ? -29.163 -8.359 -12.666 1.00 20.72 357 TYR A N 1
ATOM 2791 C CA . TYR A 1 357 ? -29.384 -8.065 -14.119 1.00 20.72 357 TYR A CA 1
ATOM 2792 C C . TYR A 1 357 ? -29.267 -6.561 -14.549 1.00 20.72 357 TYR A C 1
ATOM 2794 O O . TYR A 1 357 ? -29.913 -5.670 -13.997 1.00 20.72 357 TYR A O 1
ATOM 2802 N N . SER A 1 358 ? -28.471 -6.330 -15.609 1.00 20.08 358 SER A N 1
ATOM 2803 C CA . SER A 1 358 ? -28.547 -5.364 -16.750 1.00 20.08 358 SER A CA 1
ATOM 2804 C C . SER A 1 358 ? -28.987 -3.870 -16.637 1.00 20.08 358 SER A C 1
ATOM 2806 O O . SER A 1 358 ? -30.080 -3.580 -16.158 1.00 20.08 358 SER A O 1
ATOM 2808 N N . LEU A 1 359 ? -28.149 -2.965 -17.208 1.00 21.39 359 LEU A N 1
ATOM 2809 C CA . LEU A 1 359 ? -28.375 -1.698 -17.996 1.00 21.39 359 LEU A CA 1
ATOM 2810 C C . LEU A 1 359 ? -29.300 -0.553 -17.456 1.00 21.39 359 LEU A C 1
ATOM 2812 O O . LEU A 1 359 ? -30.076 -0.763 -16.535 1.00 21.39 359 LEU A O 1
ATOM 2816 N N . ASP A 1 360 ? -29.229 0.727 -17.875 1.00 20.70 360 ASP A N 1
ATOM 2817 C CA . ASP A 1 360 ? -28.905 1.287 -19.205 1.00 20.70 360 ASP A CA 1
ATOM 2818 C C . ASP A 1 360 ? -28.405 2.775 -19.211 1.00 20.70 360 ASP A C 1
ATOM 2820 O O . ASP A 1 360 ? -28.567 3.486 -18.226 1.00 20.70 360 ASP A O 1
ATOM 2824 N N . SER A 1 361 ? -27.804 3.174 -20.347 1.00 21.39 361 SER A N 1
ATOM 2825 C CA . SER A 1 361 ? -27.441 4.469 -21.003 1.00 21.39 361 SER A CA 1
ATOM 2826 C C . SER A 1 361 ? -27.404 5.886 -20.342 1.00 21.39 361 SER A C 1
ATOM 2828 O O . SER A 1 361 ? -28.185 6.224 -19.465 1.00 21.39 361 SER A O 1
ATOM 2830 N N . MET A 1 362 ? -26.577 6.764 -20.968 1.00 21.00 362 MET A N 1
ATOM 2831 C CA . MET A 1 362 ? -26.520 8.263 -20.965 1.00 21.00 362 MET A CA 1
ATOM 2832 C C . MET A 1 362 ? -26.256 9.032 -19.637 1.00 21.00 362 MET A C 1
ATOM 2834 O O . MET A 1 362 ? -26.829 8.727 -18.605 1.00 21.00 362 MET A O 1
ATOM 2838 N N . GLY A 1 363 ? -25.467 10.123 -19.559 1.00 21.69 363 GLY A N 1
ATOM 2839 C CA . GLY A 1 363 ? -24.381 10.633 -20.422 1.00 21.69 363 GLY A CA 1
ATOM 2840 C C . GLY A 1 363 ? -24.556 12.037 -21.044 1.00 21.69 363 GLY A C 1
ATOM 2841 O O . GLY A 1 363 ? -25.235 12.135 -22.056 1.00 21.69 363 GLY A O 1
ATOM 2842 N N . ASP A 1 364 ? -23.831 13.069 -20.558 1.00 22.73 364 ASP A N 1
ATOM 2843 C CA . ASP A 1 364 ? -23.279 14.163 -21.405 1.00 22.73 364 ASP A CA 1
ATOM 2844 C C . ASP A 1 364 ? -22.144 14.993 -20.725 1.00 22.73 364 ASP A C 1
ATOM 2846 O O . ASP A 1 364 ? -21.762 14.728 -19.585 1.00 22.73 364 ASP A O 1
ATOM 2850 N N . LYS A 1 365 ? -21.550 15.975 -21.434 1.00 22.17 365 LYS A N 1
ATOM 2851 C CA . LYS A 1 365 ? -20.323 16.720 -21.074 1.00 22.17 365 LYS A CA 1
ATOM 2852 C C . LYS A 1 365 ? -20.449 18.246 -21.209 1.00 22.17 365 LYS A C 1
ATOM 2854 O O . LYS A 1 365 ? -20.643 18.756 -22.314 1.00 22.17 365 LYS A O 1
ATOM 2859 N N . LYS A 1 366 ? -20.018 19.001 -20.191 1.00 21.72 366 LYS A N 1
ATOM 2860 C CA . LYS A 1 366 ? -19.556 20.399 -20.359 1.00 21.72 366 LYS A CA 1
ATOM 2861 C C . LYS A 1 366 ? -18.144 20.611 -19.805 1.00 21.72 366 LYS A C 1
ATOM 2863 O O . LYS A 1 366 ? -17.670 19.840 -18.983 1.00 21.72 366 LYS A O 1
ATOM 2868 N N . VAL A 1 367 ? -17.452 21.607 -20.355 1.00 21.45 367 VAL A N 1
ATOM 2869 C CA . VAL A 1 367 ? -16.100 22.058 -19.981 1.00 21.45 367 VAL A CA 1
ATOM 2870 C C . VAL A 1 367 ? -16.089 23.576 -20.108 1.00 21.45 367 VAL A C 1
ATOM 2872 O O . VAL A 1 367 ? -16.720 24.108 -21.022 1.00 21.45 367 VAL A O 1
ATOM 2875 N N . ILE A 1 368 ? -15.368 24.238 -19.209 1.00 20.75 368 ILE A N 1
ATOM 2876 C CA . ILE A 1 368 ? -15.043 25.664 -19.257 1.00 20.75 368 ILE A CA 1
ATOM 2877 C C . ILE A 1 368 ? -13.518 25.765 -19.144 1.00 20.75 368 ILE A C 1
ATOM 2879 O O . ILE A 1 368 ? -12.903 24.979 -18.422 1.00 20.75 368 ILE A O 1
ATOM 2883 N N . THR A 1 369 ? -12.920 26.699 -19.880 1.00 21.22 369 THR A N 1
ATOM 2884 C CA . THR A 1 369 ? -11.472 26.935 -19.920 1.00 21.22 369 THR A CA 1
ATOM 2885 C C . THR A 1 369 ? -11.193 28.357 -19.460 1.00 21.22 369 THR A C 1
ATOM 2887 O O . THR A 1 369 ? -11.814 29.284 -19.975 1.00 21.22 369 THR A O 1
ATOM 2890 N N . THR A 1 370 ? -10.212 28.532 -18.576 1.00 20.09 370 THR A N 1
ATOM 2891 C CA . THR A 1 370 ? -9.645 29.846 -18.243 1.00 20.09 370 THR A CA 1
ATOM 2892 C C . THR A 1 370 ? -8.125 29.734 -18.242 1.00 20.09 370 THR A C 1
ATOM 2894 O O . THR A 1 370 ? -7.574 28.773 -17.708 1.00 20.09 370 THR A O 1
ATOM 2897 N N . SER A 1 371 ? -7.450 30.701 -18.856 1.00 21.89 371 SER A N 1
ATOM 2898 C CA . SER A 1 371 ? -5.994 30.761 -19.002 1.00 21.89 371 SER A CA 1
ATOM 2899 C C . SER A 1 371 ? -5.442 32.009 -18.321 1.00 21.89 371 SER A C 1
ATOM 2901 O O . SER A 1 371 ? -5.988 33.093 -18.520 1.00 21.89 371 SER A O 1
ATOM 2903 N N . ILE A 1 372 ? -4.338 31.876 -17.584 1.00 22.36 372 ILE A N 1
ATOM 2904 C CA . ILE A 1 372 ? -3.568 33.002 -17.035 1.00 22.36 372 ILE A CA 1
ATOM 2905 C C . ILE A 1 372 ? -2.100 32.826 -17.444 1.00 22.36 372 ILE A C 1
ATOM 2907 O O . ILE A 1 372 ? -1.617 31.705 -17.591 1.00 22.36 372 ILE A O 1
ATOM 2911 N N . ASN A 1 373 ? -1.429 33.949 -17.686 1.00 21.72 373 ASN A N 1
ATOM 2912 C CA . ASN A 1 373 ? -0.093 34.066 -18.260 1.00 21.72 373 ASN A CA 1
ATOM 2913 C C . ASN A 1 373 ? 0.760 34.943 -17.327 1.00 21.72 373 ASN A C 1
ATOM 2915 O O . ASN A 1 373 ? 0.284 36.003 -16.927 1.00 21.72 373 ASN A O 1
ATOM 2919 N N . ILE A 1 374 ? 1.978 34.522 -16.968 1.00 22.58 374 ILE A N 1
ATOM 2920 C CA . ILE A 1 374 ? 2.889 35.281 -16.088 1.00 22.58 374 ILE A CA 1
ATOM 2921 C C . ILE A 1 374 ? 4.310 35.247 -16.667 1.00 22.58 374 ILE A C 1
ATOM 2923 O O . ILE A 1 374 ? 4.733 34.260 -17.266 1.00 22.58 374 ILE A O 1
ATOM 2927 N N . GLN A 1 375 ? 5.017 36.369 -16.529 1.00 22.50 375 GLN A N 1
ATOM 2928 C CA . GLN A 1 375 ? 6.288 36.651 -17.193 1.00 22.50 375 GLN A CA 1
ATOM 2929 C C . GLN A 1 375 ? 7.513 36.039 -16.496 1.00 22.50 375 GLN A C 1
ATOM 2931 O O . GLN A 1 375 ? 7.530 35.790 -15.293 1.00 22.50 375 GLN A O 1
ATOM 2936 N N . LYS A 1 376 ? 8.566 35.869 -17.299 1.00 22.70 376 LYS A N 1
ATOM 2937 C CA . LYS A 1 376 ? 9.947 35.583 -16.895 1.00 22.70 376 LYS A CA 1
ATOM 2938 C C . LYS A 1 376 ? 10.597 36.836 -16.284 1.00 22.70 376 LYS A C 1
ATOM 2940 O O . LYS A 1 376 ? 10.238 37.945 -16.672 1.00 22.70 376 LYS A O 1
ATOM 2945 N N . ASN A 1 377 ? 11.609 36.658 -15.437 1.00 22.36 377 ASN A N 1
ATOM 2946 C CA . ASN A 1 377 ? 12.669 37.649 -15.229 1.00 22.36 377 ASN A CA 1
ATOM 2947 C C . ASN A 1 377 ? 13.999 36.932 -14.936 1.00 22.36 377 ASN A C 1
ATOM 2949 O O . ASN A 1 377 ? 13.993 35.769 -14.534 1.00 22.36 377 ASN A O 1
ATOM 2953 N N . GLU A 1 378 ? 15.121 37.606 -15.183 1.00 23.77 378 GLU A N 1
ATOM 2954 C CA . GLU A 1 378 ? 16.480 37.045 -15.140 1.00 23.77 378 GLU A CA 1
ATOM 2955 C C . GLU A 1 378 ? 17.429 37.949 -14.339 1.00 23.77 378 GLU A C 1
ATOM 2957 O O . GLU A 1 378 ? 17.223 39.160 -14.271 1.00 23.77 378 GLU A O 1
ATOM 2962 N N . SER A 1 379 ? 18.507 37.373 -13.802 1.00 22.97 379 SER A N 1
ATOM 2963 C CA . SER A 1 379 ? 19.682 38.109 -13.312 1.00 22.97 379 SER A CA 1
ATOM 2964 C C . SER A 1 379 ? 20.926 37.212 -13.362 1.00 22.97 379 SER A C 1
ATOM 2966 O O . SER A 1 379 ? 20.913 36.120 -12.794 1.00 22.97 379 SER A O 1
ATOM 2968 N N . ASN A 1 380 ? 21.983 37.667 -14.040 1.00 21.73 380 ASN A N 1
ATOM 2969 C CA . ASN A 1 380 ? 23.302 37.015 -14.098 1.00 21.73 380 ASN A CA 1
ATOM 2970 C C . ASN A 1 380 ? 24.210 37.490 -12.953 1.00 21.73 380 ASN A C 1
ATOM 2972 O O . ASN A 1 380 ? 23.986 38.582 -12.443 1.00 21.73 380 ASN A O 1
ATOM 2976 N N . GLU A 1 381 ? 25.320 36.779 -12.708 1.00 22.28 381 GLU A N 1
ATOM 2977 C CA . GLU A 1 381 ? 26.647 37.418 -12.588 1.00 22.28 381 GLU A CA 1
ATOM 2978 C C . GLU A 1 381 ? 27.814 36.433 -12.870 1.00 22.28 381 GLU A C 1
ATOM 2980 O O . GLU A 1 381 ? 27.582 35.246 -13.110 1.00 22.28 381 GLU A O 1
ATOM 2985 N N . HIS A 1 382 ? 29.049 36.947 -12.976 1.00 23.03 382 HIS A N 1
ATOM 2986 C CA . HIS A 1 382 ? 30.293 36.225 -13.347 1.00 23.03 382 HIS A CA 1
ATOM 2987 C C . HIS A 1 382 ? 31.180 35.932 -12.095 1.00 23.03 382 HIS A C 1
ATOM 2989 O O . HIS A 1 382 ? 30.688 36.107 -10.986 1.00 23.03 382 HIS A O 1
ATOM 2995 N N . SER A 1 383 ? 32.446 35.464 -12.107 1.00 22.45 383 SER A N 1
ATOM 2996 C CA . SER A 1 383 ? 33.526 35.273 -13.117 1.00 22.45 383 SER A CA 1
ATOM 2997 C C . SER A 1 383 ? 34.652 34.368 -12.560 1.00 22.45 383 SER A C 1
ATOM 2999 O O . SER A 1 383 ? 34.906 34.505 -11.370 1.00 22.45 383 SER A O 1
ATOM 3001 N N . ASP A 1 384 ? 35.389 33.625 -13.417 1.00 22.17 384 ASP A N 1
ATOM 3002 C CA . ASP A 1 384 ? 36.814 33.179 -13.271 1.00 22.17 384 ASP A CA 1
ATOM 3003 C C . ASP A 1 384 ? 37.252 32.449 -11.954 1.00 22.17 384 ASP A C 1
ATOM 3005 O O . ASP A 1 384 ? 36.529 32.429 -10.971 1.00 22.17 384 ASP A O 1
ATOM 3009 N N . MET A 1 385 ? 38.384 31.747 -11.764 1.00 20.67 385 MET A N 1
ATOM 3010 C CA . MET A 1 385 ? 39.507 31.166 -12.545 1.00 20.67 385 MET A CA 1
ATOM 3011 C C . MET A 1 385 ? 40.063 29.970 -11.684 1.00 20.67 385 MET A C 1
ATOM 3013 O O . MET A 1 385 ? 39.561 29.762 -10.583 1.00 20.67 385 MET A O 1
ATOM 3017 N N . THR A 1 386 ? 41.029 29.091 -12.010 1.00 22.02 386 THR A N 1
ATOM 3018 C CA . THR A 1 386 ? 42.058 28.938 -13.071 1.00 22.02 386 THR A CA 1
ATOM 3019 C C . THR A 1 386 ? 42.355 27.425 -13.299 1.00 22.02 386 THR A C 1
ATOM 3021 O O . THR A 1 386 ? 41.697 26.559 -12.730 1.00 22.02 386 THR A O 1
ATOM 3024 N N . SER A 1 387 ? 43.391 27.083 -14.079 1.00 22.88 387 SER A N 1
ATOM 3025 C CA . SER A 1 387 ? 44.110 25.782 -14.097 1.00 22.88 387 SER A CA 1
ATOM 3026 C C . SER A 1 387 ? 45.628 26.042 -13.828 1.00 22.88 387 SER A C 1
ATOM 3028 O O . SER A 1 387 ? 45.938 27.234 -13.694 1.00 22.88 387 SER A O 1
ATOM 3030 N N . PRO A 1 388 ? 46.597 25.078 -13.712 1.00 31.38 388 PRO A N 1
ATOM 3031 C CA . PRO A 1 388 ? 46.810 23.916 -14.610 1.00 31.38 388 PRO A CA 1
ATOM 3032 C C . PRO A 1 388 ? 47.487 22.634 -14.004 1.00 31.38 388 PRO A C 1
ATOM 3034 O O . PRO A 1 388 ? 47.698 22.517 -12.802 1.00 31.38 388 PRO A O 1
ATOM 3037 N N . VAL A 1 389 ? 47.929 21.736 -14.910 1.00 23.17 389 VAL A N 1
ATOM 3038 C CA . VAL A 1 389 ? 48.952 20.652 -14.797 1.00 23.17 389 VAL A CA 1
ATOM 3039 C C . VAL A 1 389 ? 48.476 19.210 -14.502 1.00 23.17 389 VAL A C 1
ATOM 3041 O O . VAL A 1 389 ? 47.861 18.910 -13.487 1.00 23.17 389 VAL A O 1
ATOM 3044 N N . LEU A 1 390 ? 48.861 18.301 -15.413 1.00 23.48 390 LEU A N 1
ATOM 3045 C CA . LEU A 1 390 ? 48.800 16.828 -15.337 1.00 23.48 390 LEU A CA 1
ATOM 3046 C C . LEU A 1 390 ? 50.193 16.249 -15.010 1.00 23.48 390 LEU A C 1
ATOM 3048 O O . LEU A 1 390 ? 51.199 16.916 -15.263 1.00 23.48 390 LEU A O 1
ATOM 3052 N N . PRO A 1 391 ? 50.284 14.968 -14.600 1.00 27.23 391 PRO A N 1
ATOM 3053 C CA . PRO A 1 391 ? 50.907 14.035 -15.549 1.00 27.23 391 PRO A CA 1
ATOM 3054 C C . PRO A 1 391 ? 50.270 12.629 -15.632 1.00 27.23 391 PRO A C 1
ATOM 3056 O O . PRO A 1 391 ? 49.931 12.011 -14.632 1.00 27.23 391 PRO A O 1
ATOM 3059 N N . SER A 1 392 ? 50.216 12.120 -16.870 1.00 26.33 392 SER A N 1
ATOM 3060 C CA . SER A 1 392 ? 50.333 10.710 -17.304 1.00 26.33 392 SER A CA 1
ATOM 3061 C C . SER A 1 392 ? 49.715 9.556 -16.490 1.00 26.33 392 SER A C 1
ATOM 3063 O O . SER A 1 392 ? 50.200 9.223 -15.413 1.00 26.33 392 SER A O 1
ATOM 3065 N N . LEU A 1 393 ? 48.905 8.733 -17.173 1.00 22.98 393 LEU A N 1
ATOM 3066 C CA . LEU A 1 393 ? 49.213 7.299 -17.337 1.00 22.98 393 LEU A CA 1
ATOM 3067 C C . LEU A 1 393 ? 48.450 6.676 -18.521 1.00 22.98 393 LEU A C 1
ATOM 3069 O O . LEU A 1 393 ? 47.303 7.023 -18.789 1.00 22.98 393 LEU A O 1
ATOM 3073 N N . PHE A 1 394 ? 49.089 5.741 -19.230 1.00 27.70 394 PHE A N 1
ATOM 3074 C CA . PHE A 1 394 ? 48.416 4.865 -20.195 1.00 27.70 394 PHE A CA 1
ATOM 3075 C C . PHE A 1 394 ? 47.728 3.715 -19.448 1.00 27.70 394 PHE A C 1
ATOM 3077 O O . PHE A 1 394 ? 48.360 3.057 -18.624 1.00 27.70 394 PHE A O 1
ATOM 3084 N N . VAL A 1 395 ? 46.484 3.397 -19.815 1.00 28.45 395 VAL A N 1
ATOM 3085 C CA . VAL A 1 395 ? 45.817 2.139 -19.440 1.00 28.45 395 VAL A CA 1
ATOM 3086 C C . VAL A 1 395 ? 45.374 1.428 -20.719 1.00 28.45 395 VAL A C 1
ATOM 3088 O O . VAL A 1 395 ? 44.815 2.042 -21.627 1.00 28.45 395 VAL A O 1
ATOM 3091 N N . GLN A 1 396 ? 45.677 0.135 -20.823 1.00 32.31 396 GLN A N 1
ATOM 3092 C CA . GLN A 1 396 ? 45.380 -0.669 -22.011 1.00 32.31 396 GLN A CA 1
ATOM 3093 C C . GLN A 1 396 ? 43.881 -0.991 -22.109 1.00 32.31 396 GLN A C 1
ATOM 3095 O O . GLN A 1 396 ? 43.231 -1.263 -21.101 1.00 32.31 396 GLN A O 1
ATOM 3100 N N . LEU A 1 397 ? 43.333 -1.016 -23.331 1.00 29.22 397 LEU A N 1
ATOM 3101 C CA . LEU A 1 397 ? 41.941 -1.420 -23.566 1.00 29.22 397 LEU A CA 1
ATOM 3102 C C . LEU A 1 397 ? 41.706 -2.880 -23.123 1.00 29.22 397 LEU A C 1
ATOM 3104 O O . LEU A 1 397 ? 42.375 -3.773 -23.653 1.00 29.22 397 LEU A O 1
ATOM 3108 N N . PRO A 1 398 ? 40.706 -3.159 -22.263 1.00 37.28 398 PRO A N 1
ATOM 3109 C CA . PRO A 1 398 ? 40.303 -4.523 -21.933 1.00 37.28 398 PRO A CA 1
ATOM 3110 C C . PRO A 1 398 ? 39.936 -5.349 -23.175 1.00 37.28 398 PRO A C 1
ATOM 3112 O O . PRO A 1 398 ? 39.260 -4.862 -24.086 1.00 37.28 398 PRO A O 1
ATOM 3115 N N . GLU A 1 399 ? 40.288 -6.639 -23.189 1.00 34.34 399 GLU A N 1
ATOM 3116 C CA . GLU A 1 399 ? 40.046 -7.543 -24.331 1.00 34.34 399 GLU A CA 1
ATOM 3117 C C . GLU A 1 399 ? 38.574 -7.603 -24.781 1.00 34.34 399 GLU A C 1
ATOM 3119 O O . GLU A 1 399 ? 38.280 -7.823 -25.960 1.00 34.34 399 GLU A O 1
ATOM 3124 N N . LYS A 1 400 ? 37.637 -7.361 -23.853 1.00 35.91 400 LYS A N 1
ATOM 3125 C CA . LYS A 1 400 ? 36.194 -7.265 -24.126 1.00 35.91 400 LYS A CA 1
ATOM 3126 C C . LYS A 1 400 ? 35.880 -6.193 -25.185 1.00 35.91 400 LYS A C 1
ATOM 3128 O O . LYS A 1 400 ? 35.087 -6.457 -26.088 1.00 35.91 400 LYS A O 1
ATOM 3133 N N . LEU A 1 401 ? 36.550 -5.034 -25.142 1.00 36.12 401 LEU A N 1
ATOM 3134 C CA . LEU A 1 401 ? 36.405 -3.975 -26.150 1.00 36.12 401 LEU A CA 1
ATOM 3135 C C . LEU A 1 401 ? 37.037 -4.370 -27.489 1.00 36.12 401 LEU A C 1
ATOM 3137 O O . LEU A 1 401 ? 36.418 -4.160 -28.532 1.00 36.12 401 LEU A O 1
ATOM 3141 N N . GLN A 1 402 ? 38.205 -5.028 -27.486 1.00 37.41 402 GLN A N 1
ATOM 3142 C CA . GLN A 1 402 ? 38.787 -5.555 -28.728 1.00 37.41 402 GLN A CA 1
ATOM 3143 C C . GLN A 1 402 ? 37.858 -6.555 -29.429 1.00 37.41 402 GLN A C 1
ATOM 3145 O O . GLN A 1 402 ? 37.774 -6.545 -30.656 1.00 37.41 402 GLN A O 1
ATOM 3150 N N . LYS A 1 403 ? 37.161 -7.421 -28.679 1.00 34.69 403 LYS A N 1
ATOM 3151 C CA . LYS A 1 403 ? 36.189 -8.374 -29.244 1.00 34.69 403 LYS A CA 1
ATOM 3152 C C . LYS A 1 403 ? 35.004 -7.671 -29.910 1.00 34.69 403 LYS A C 1
ATOM 3154 O O . LYS A 1 403 ? 34.569 -8.127 -30.964 1.00 34.69 403 LYS A O 1
ATOM 3159 N N . CYS A 1 404 ? 34.529 -6.564 -29.337 1.00 34.09 404 CYS A N 1
ATOM 3160 C CA . CYS A 1 404 ? 33.461 -5.754 -29.923 1.00 34.09 404 CYS A CA 1
ATOM 3161 C C . CYS A 1 404 ? 33.933 -5.053 -31.212 1.00 34.09 404 CYS A C 1
ATOM 3163 O O . CYS A 1 404 ? 33.359 -5.256 -32.278 1.00 34.09 404 CYS A O 1
ATOM 3165 N N . LEU A 1 405 ? 35.063 -4.340 -31.164 1.00 36.88 405 LEU A N 1
ATOM 3166 C CA . LEU A 1 405 ? 35.640 -3.658 -32.334 1.00 36.88 405 LEU A CA 1
ATOM 3167 C C . LEU A 1 405 ? 35.954 -4.628 -33.492 1.00 36.88 405 LEU A C 1
ATOM 3169 O O . LEU A 1 405 ? 35.717 -4.316 -34.660 1.00 36.88 405 LEU A O 1
ATOM 3173 N N . LYS A 1 406 ? 36.426 -5.844 -33.180 1.00 34.75 406 LYS A N 1
ATOM 3174 C CA . LYS A 1 406 ? 36.704 -6.901 -34.169 1.00 34.75 406 LYS A CA 1
ATOM 3175 C C . LYS A 1 406 ? 35.451 -7.472 -34.849 1.00 34.75 406 LYS A C 1
ATOM 3177 O O . LYS A 1 406 ? 35.615 -8.105 -35.889 1.00 34.75 406 LYS A O 1
ATOM 3182 N N . SER A 1 407 ? 34.234 -7.282 -34.323 1.00 38.47 407 SER A N 1
ATOM 3183 C CA . SER A 1 407 ? 33.003 -7.688 -35.027 1.00 38.47 407 SER A CA 1
ATOM 3184 C C . SER A 1 407 ? 32.565 -6.630 -36.046 1.00 38.47 407 SER A C 1
ATOM 3186 O O . SER A 1 407 ? 32.246 -6.985 -37.180 1.00 38.47 407 SER A O 1
ATOM 3188 N N . VAL A 1 408 ? 32.664 -5.345 -35.684 1.00 34.66 408 VAL A N 1
ATOM 3189 C CA . VAL A 1 408 ? 32.375 -4.191 -36.555 1.00 34.66 408 VAL A CA 1
ATOM 3190 C C . VAL A 1 408 ? 33.346 -4.143 -37.740 1.00 34.66 408 VAL A C 1
ATOM 3192 O O . VAL A 1 408 ? 32.920 -4.111 -38.895 1.00 34.66 408 VAL A O 1
ATOM 3195 N N . LEU A 1 409 ? 34.655 -4.243 -37.476 1.00 33.00 409 LEU A N 1
ATOM 3196 C CA . LEU A 1 409 ? 35.698 -4.236 -38.513 1.00 33.00 409 LEU A CA 1
ATOM 3197 C C . LEU A 1 409 ? 35.572 -5.393 -39.516 1.00 33.00 409 LEU A C 1
ATOM 3199 O O . LEU A 1 409 ? 35.959 -5.249 -40.672 1.00 33.00 409 LEU A O 1
ATOM 3203 N N . LYS A 1 410 ? 34.989 -6.533 -39.120 1.00 31.56 410 LYS A N 1
ATOM 3204 C CA . LYS A 1 410 ? 34.850 -7.711 -39.995 1.00 31.56 410 LYS A CA 1
ATOM 3205 C C . LYS A 1 410 ? 33.799 -7.559 -41.100 1.00 31.56 410 LYS A C 1
ATOM 3207 O O . LYS A 1 410 ? 33.523 -8.527 -41.808 1.00 31.56 410 LYS A O 1
ATOM 3212 N N . ARG A 1 411 ? 33.205 -6.369 -41.235 1.00 34.66 411 ARG A N 1
ATOM 3213 C CA . ARG A 1 411 ? 32.206 -6.038 -42.255 1.00 34.66 411 ARG A CA 1
ATOM 3214 C C . ARG A 1 411 ? 32.728 -5.173 -43.406 1.00 34.66 411 ARG A C 1
ATOM 3216 O O . ARG A 1 411 ? 32.026 -5.076 -44.404 1.00 34.66 411 ARG A O 1
ATOM 3223 N N . SER A 1 412 ? 33.922 -4.576 -43.301 1.00 29.16 412 SER A N 1
ATOM 3224 C CA . SER A 1 412 ? 34.511 -3.760 -44.383 1.00 29.16 412 SER A CA 1
ATOM 3225 C C . SER A 1 412 ? 35.530 -4.502 -45.256 1.00 29.16 412 SER A C 1
ATOM 3227 O O . SER A 1 412 ? 36.011 -3.942 -46.235 1.00 29.16 412 SER A O 1
ATOM 3229 N N . THR A 1 413 ? 35.854 -5.760 -44.939 1.00 28.89 413 THR A N 1
ATOM 3230 C CA . THR A 1 413 ? 36.824 -6.581 -45.684 1.00 28.89 413 THR A CA 1
ATOM 3231 C C . THR A 1 413 ? 36.242 -7.944 -46.043 1.00 28.89 413 THR A C 1
ATOM 3233 O O . THR A 1 413 ? 36.545 -8.968 -45.424 1.00 28.89 413 THR A O 1
ATOM 3236 N N . LYS A 1 414 ? 35.380 -7.969 -47.068 1.00 28.34 414 LYS A N 1
ATOM 3237 C CA . LYS A 1 414 ? 35.026 -9.228 -47.733 1.00 28.34 414 LYS A CA 1
ATOM 3238 C C . LYS A 1 414 ? 34.631 -9.087 -49.206 1.00 28.34 414 LYS A C 1
ATOM 3240 O O . LYS A 1 414 ? 33.559 -9.535 -49.600 1.00 28.34 414 LYS A O 1
ATOM 3245 N N . ASP A 1 415 ? 35.544 -8.539 -49.997 1.00 30.28 415 ASP A N 1
ATOM 3246 C CA . ASP A 1 415 ? 35.605 -8.822 -51.430 1.00 30.28 415 ASP A CA 1
ATOM 3247 C C . ASP A 1 415 ? 37.075 -8.844 -51.871 1.00 30.28 415 ASP A C 1
ATOM 3249 O O . ASP A 1 415 ? 37.825 -7.939 -51.513 1.00 30.28 415 ASP A O 1
ATOM 3253 N N . ASP A 1 416 ? 37.486 -9.909 -52.563 1.00 27.81 416 ASP A N 1
ATOM 3254 C CA . ASP A 1 416 ? 38.792 -10.052 -53.227 1.00 27.81 416 ASP A CA 1
ATOM 3255 C C . ASP A 1 416 ? 38.737 -11.321 -54.103 1.00 27.81 416 ASP A C 1
ATOM 3257 O O . ASP A 1 416 ? 38.528 -12.420 -53.579 1.00 27.81 416 ASP A O 1
ATOM 3261 N N . GLY A 1 417 ? 38.816 -11.195 -55.437 1.00 25.42 417 GLY A N 1
ATOM 3262 C CA . GLY A 1 417 ? 38.379 -12.306 -56.307 1.00 25.42 417 GLY A CA 1
ATOM 3263 C C . GLY A 1 417 ? 38.441 -12.152 -57.834 1.00 25.42 417 GLY A C 1
ATOM 3264 O O . GLY A 1 417 ? 37.682 -12.823 -58.523 1.00 25.42 417 GLY A O 1
ATOM 3265 N N . THR A 1 418 ? 39.357 -11.340 -58.377 1.00 23.81 418 THR A N 1
ATOM 3266 C CA . THR A 1 418 ? 39.748 -11.282 -59.816 1.00 23.81 418 THR A CA 1
ATOM 3267 C C . THR A 1 418 ? 38.697 -10.955 -60.904 1.00 23.81 418 THR A C 1
ATOM 3269 O O . THR A 1 418 ? 37.873 -11.774 -61.280 1.00 23.81 418 THR A O 1
ATOM 3272 N N . SER A 1 419 ? 38.905 -9.798 -61.552 1.00 24.75 419 SER A N 1
ATOM 3273 C CA . SER A 1 419 ? 38.836 -9.546 -63.012 1.00 24.75 419 SER A CA 1
ATOM 3274 C C . SER A 1 419 ? 37.685 -10.135 -63.859 1.00 24.75 419 SER A C 1
ATOM 3276 O O . SER A 1 419 ? 37.702 -11.315 -64.203 1.00 24.75 419 SER A O 1
ATOM 3278 N N . THR A 1 420 ? 36.870 -9.266 -64.481 1.00 21.69 420 THR A N 1
ATOM 3279 C CA . THR A 1 420 ? 37.101 -8.782 -65.875 1.00 21.69 420 THR A CA 1
ATOM 3280 C C . THR A 1 420 ? 35.982 -7.827 -66.352 1.00 21.69 420 THR A C 1
ATOM 3282 O O . THR A 1 420 ? 34.808 -8.117 -66.195 1.00 21.69 420 THR A O 1
ATOM 3285 N N . ALA A 1 421 ? 36.396 -6.695 -66.937 1.00 23.92 421 ALA A N 1
ATOM 3286 C CA . ALA A 1 421 ? 35.740 -5.758 -67.874 1.00 23.92 421 ALA A CA 1
ATOM 3287 C C . ALA A 1 421 ? 34.201 -5.740 -68.166 1.00 23.92 421 ALA A C 1
ATOM 3289 O O . ALA A 1 421 ? 33.562 -6.753 -68.413 1.00 23.92 421 ALA A O 1
ATOM 3290 N N . ILE A 1 422 ? 33.707 -4.510 -68.422 1.00 24.31 422 ILE A N 1
ATOM 3291 C CA . ILE A 1 422 ? 32.619 -4.145 -69.373 1.00 24.31 422 ILE A CA 1
ATOM 3292 C C . ILE A 1 422 ? 31.137 -4.275 -68.901 1.00 24.31 422 ILE A C 1
ATOM 3294 O O . ILE A 1 422 ? 30.374 -5.143 -69.308 1.00 24.31 422 ILE A O 1
ATOM 3298 N N . SER A 1 423 ? 30.673 -3.183 -68.266 1.00 22.05 423 SER A N 1
ATOM 3299 C CA . SER A 1 423 ? 29.657 -2.249 -68.834 1.00 22.05 423 SER A CA 1
ATOM 3300 C C . SER A 1 423 ? 28.181 -2.229 -68.362 1.00 22.05 423 SER A C 1
ATOM 3302 O O . SER A 1 423 ? 27.651 -3.155 -67.765 1.00 22.05 423 SER A O 1
ATOM 3304 N N . ILE A 1 424 ? 27.540 -1.102 -68.721 1.00 23.86 424 ILE A N 1
ATOM 3305 C CA . ILE A 1 424 ? 26.093 -0.807 -68.817 1.00 23.86 424 ILE A CA 1
ATOM 3306 C C . ILE A 1 424 ? 25.300 -0.675 -67.496 1.00 23.86 424 ILE A C 1
ATOM 3308 O O . ILE A 1 424 ? 24.624 -1.571 -67.008 1.00 23.86 424 ILE A O 1
ATOM 3312 N N . LEU A 1 425 ? 25.289 0.572 -67.012 1.00 25.62 425 LEU A N 1
ATOM 3313 C CA . LEU A 1 425 ? 24.073 1.383 -66.838 1.00 25.62 425 LEU A CA 1
ATOM 3314 C C . LEU A 1 425 ? 22.841 0.720 -66.174 1.00 25.62 425 LEU A C 1
ATOM 3316 O O . LEU A 1 425 ? 21.917 0.249 -66.838 1.00 25.62 425 LEU A O 1
ATOM 3320 N N . ARG A 1 426 ? 22.701 0.937 -64.861 1.00 24.44 426 ARG A N 1
ATOM 3321 C CA . ARG A 1 426 ? 21.396 1.318 -64.301 1.00 24.44 426 ARG A CA 1
ATOM 3322 C C . ARG A 1 426 ? 21.564 2.449 -63.292 1.00 24.44 426 ARG A C 1
ATOM 3324 O O . ARG A 1 426 ? 22.136 2.268 -62.224 1.00 24.44 426 ARG A O 1
ATOM 3331 N N . LYS A 1 427 ? 21.125 3.638 -63.700 1.00 25.78 427 LYS A N 1
ATOM 3332 C CA . LYS A 1 427 ? 21.142 4.860 -62.893 1.00 25.78 427 LYS A CA 1
ATOM 3333 C C . LYS A 1 427 ? 19.879 4.933 -62.022 1.00 25.78 427 LYS A C 1
ATOM 3335 O O . LYS A 1 427 ? 18.947 4.156 -62.212 1.00 25.78 427 LYS A O 1
ATOM 3340 N N . ASP A 1 428 ? 19.868 5.913 -61.127 1.00 23.73 428 ASP A N 1
ATOM 3341 C CA . ASP A 1 428 ? 18.689 6.467 -60.455 1.00 23.73 428 ASP A CA 1
ATOM 3342 C C . ASP A 1 428 ? 17.947 5.548 -59.462 1.00 23.73 428 ASP A C 1
ATOM 3344 O O . ASP A 1 428 ? 16.892 4.979 -59.738 1.00 23.73 428 ASP A O 1
ATOM 3348 N N . LYS A 1 429 ? 18.403 5.588 -58.205 1.00 27.08 429 LYS A N 1
ATOM 3349 C CA . LYS A 1 429 ? 17.818 6.562 -57.264 1.00 27.08 429 LYS A CA 1
ATOM 3350 C C . LYS A 1 429 ? 18.853 7.033 -56.242 1.00 27.08 429 LYS A C 1
ATOM 3352 O O . LYS A 1 429 ? 19.495 6.230 -55.574 1.00 27.08 429 LYS A O 1
ATOM 3357 N N . THR A 1 430 ? 19.025 8.348 -56.158 1.00 24.16 430 THR A N 1
ATOM 3358 C CA . THR A 1 430 ? 20.055 8.993 -55.340 1.00 24.16 430 THR A CA 1
ATOM 3359 C C . THR A 1 430 ? 19.594 9.096 -53.891 1.00 24.16 430 THR A C 1
ATOM 3361 O O . THR A 1 430 ? 18.716 9.900 -53.589 1.00 24.16 430 THR A O 1
ATOM 3364 N N . LEU A 1 431 ? 20.201 8.323 -52.991 1.00 25.34 431 LEU A N 1
ATOM 3365 C CA . LEU A 1 431 ? 20.141 8.625 -51.563 1.00 25.34 431 LEU A CA 1
ATOM 3366 C C . LEU A 1 431 ? 21.142 9.757 -51.288 1.00 25.34 431 LEU A C 1
ATOM 3368 O O . LEU A 1 431 ? 22.319 9.632 -51.630 1.00 25.34 431 LEU A O 1
ATOM 3372 N N . SER A 1 432 ? 20.690 10.874 -50.722 1.00 26.41 432 SER A N 1
ATOM 3373 C CA . SER A 1 432 ? 21.587 11.959 -50.314 1.00 26.41 432 SER A CA 1
ATOM 3374 C C . SER A 1 432 ? 22.447 11.500 -49.130 1.00 26.41 432 SER A C 1
ATOM 3376 O O . SER A 1 432 ? 21.874 11.027 -48.146 1.00 26.41 432 SER A O 1
ATOM 3378 N N . PRO A 1 433 ? 23.786 11.641 -49.174 1.00 34.12 433 PRO A N 1
ATOM 3379 C CA . PRO A 1 433 ? 24.665 11.187 -48.102 1.00 34.12 433 PRO A CA 1
ATOM 3380 C C . PRO A 1 433 ? 24.639 12.164 -46.916 1.00 34.12 433 PRO A C 1
ATOM 3382 O O . PRO A 1 433 ? 25.597 12.897 -46.679 1.00 34.12 433 PRO A O 1
ATOM 3385 N N . ALA A 1 434 ? 23.538 12.160 -46.160 1.00 37.19 434 ALA A N 1
ATOM 3386 C CA . ALA A 1 434 ? 23.533 12.662 -44.791 1.00 37.19 434 ALA A CA 1
ATOM 3387 C C . ALA A 1 434 ? 24.556 11.827 -44.006 1.00 37.19 434 ALA A C 1
ATOM 3389 O O . ALA A 1 434 ? 24.402 10.611 -43.873 1.00 37.19 434 ALA A O 1
ATOM 3390 N N . LEU A 1 435 ? 25.666 12.453 -43.615 1.00 46.44 435 LEU A N 1
ATOM 3391 C CA . LEU A 1 435 ? 26.865 11.722 -43.222 1.00 46.44 435 LEU A CA 1
ATOM 3392 C C . LEU A 1 435 ? 26.643 11.000 -41.886 1.00 46.44 435 LEU A C 1
ATOM 3394 O O . LEU A 1 435 ? 26.407 11.655 -40.872 1.00 46.44 435 LEU A O 1
ATOM 3398 N N . GLU A 1 436 ? 26.747 9.664 -41.871 1.00 53.84 436 GLU A N 1
ATOM 3399 C CA . GLU A 1 436 ? 26.631 8.886 -40.632 1.00 53.84 436 GLU A CA 1
ATOM 3400 C C . GLU A 1 436 ? 27.639 9.403 -39.596 1.00 53.84 436 GLU A C 1
ATOM 3402 O O . GLU A 1 436 ? 28.860 9.308 -39.772 1.00 53.84 436 GLU A O 1
ATOM 3407 N N . VAL A 1 437 ? 27.122 9.960 -38.497 1.00 62.50 437 VAL A N 1
ATOM 3408 C CA . VAL A 1 437 ? 27.939 10.502 -37.412 1.00 62.50 437 VAL A CA 1
ATOM 3409 C C . VAL A 1 437 ? 28.623 9.333 -36.709 1.00 62.50 437 VAL A C 1
ATOM 3411 O O . VAL A 1 437 ? 28.036 8.664 -35.860 1.00 62.50 437 VAL A O 1
ATOM 3414 N N . ASN A 1 438 ? 29.873 9.067 -37.096 1.00 74.81 438 ASN A N 1
ATOM 3415 C CA . ASN A 1 438 ? 30.639 7.935 -36.591 1.00 74.81 438 ASN A CA 1
ATOM 3416 C C . ASN A 1 438 ? 30.720 7.976 -35.054 1.00 74.81 438 ASN A C 1
ATOM 3418 O O . ASN A 1 438 ? 31.346 8.865 -34.468 1.00 74.81 438 ASN A O 1
ATOM 3422 N N . LEU A 1 439 ? 30.071 6.995 -34.422 1.00 76.44 439 LEU A N 1
ATOM 3423 C CA . LEU A 1 439 ? 29.876 6.960 -32.977 1.00 76.44 439 LEU A CA 1
ATOM 3424 C C . LEU A 1 439 ? 31.207 6.890 -32.221 1.00 76.44 439 LEU A C 1
ATOM 3426 O O . LEU A 1 439 ? 31.361 7.595 -31.232 1.00 76.44 439 LEU A O 1
ATOM 3430 N N . ASP A 1 440 ? 32.187 6.124 -32.707 1.00 78.81 440 ASP A N 1
ATOM 3431 C CA . ASP A 1 440 ? 33.500 6.008 -32.060 1.00 78.81 440 ASP A CA 1
ATOM 3432 C C . ASP A 1 440 ? 34.250 7.351 -32.034 1.00 78.81 440 ASP A C 1
ATOM 3434 O O . ASP A 1 440 ? 34.796 7.730 -30.998 1.00 78.81 440 ASP A O 1
ATOM 3438 N N . LYS A 1 441 ? 34.218 8.121 -33.134 1.00 82.69 441 LYS A N 1
ATOM 3439 C CA . LYS A 1 441 ? 34.775 9.487 -33.184 1.00 82.69 441 LYS A CA 1
ATOM 3440 C C . LYS A 1 441 ? 34.071 10.433 -32.214 1.00 82.69 441 LYS A C 1
ATOM 3442 O O . LYS A 1 441 ? 34.739 11.220 -31.549 1.00 82.69 441 LYS A O 1
ATOM 3447 N N . GLN A 1 442 ? 32.744 10.359 -32.107 1.00 85.38 442 GLN A N 1
ATOM 3448 C CA . GLN A 1 442 ? 32.005 11.179 -31.144 1.00 85.38 442 GLN A CA 1
ATOM 3449 C C . GLN A 1 442 ? 32.306 10.770 -29.700 1.00 85.38 442 GLN A C 1
ATOM 3451 O O . GLN A 1 442 ? 32.615 11.631 -28.884 1.00 85.38 442 GLN A O 1
ATOM 3456 N N . LEU A 1 443 ? 32.312 9.475 -29.375 1.00 84.12 443 LEU A N 1
ATOM 3457 C CA . LEU A 1 443 ? 32.692 8.984 -28.046 1.00 84.12 443 LEU A CA 1
ATOM 3458 C C . LEU A 1 443 ? 34.148 9.325 -27.689 1.00 84.12 443 LEU A C 1
ATOM 3460 O O . LEU A 1 443 ? 34.453 9.489 -26.512 1.00 84.12 443 LEU A O 1
ATOM 3464 N N . GLN A 1 444 ? 35.036 9.471 -28.674 1.00 83.50 444 GLN A N 1
ATOM 3465 C CA . GLN A 1 444 ? 36.382 10.007 -28.470 1.00 83.50 444 GLN A CA 1
ATOM 3466 C C . GLN A 1 444 ? 36.362 11.517 -28.166 1.00 83.50 444 GLN A C 1
ATOM 3468 O O . GLN A 1 444 ? 36.992 11.940 -27.200 1.00 83.50 444 GLN A O 1
ATOM 3473 N N . ALA A 1 445 ? 35.587 12.326 -28.898 1.00 85.31 445 ALA A N 1
ATOM 3474 C CA . ALA A 1 445 ? 35.417 13.756 -28.601 1.00 85.31 445 ALA A CA 1
ATOM 3475 C C . ALA A 1 445 ? 34.799 14.004 -27.206 1.00 85.31 445 ALA A C 1
ATOM 3477 O O . ALA A 1 445 ? 35.263 14.868 -26.463 1.00 85.31 445 ALA A O 1
ATOM 3478 N N . TRP A 1 446 ? 33.816 13.191 -26.802 1.00 84.75 446 TRP A N 1
ATOM 3479 C CA . TRP A 1 446 ? 33.233 13.199 -25.451 1.00 84.75 446 TRP A CA 1
ATOM 3480 C C . TRP A 1 446 ? 34.221 12.776 -24.345 1.00 84.75 446 TRP A C 1
ATOM 3482 O O . TRP A 1 446 ? 33.988 13.104 -23.186 1.00 84.75 446 TRP A O 1
ATOM 3492 N N . LYS A 1 447 ? 35.323 12.084 -24.671 1.00 84.69 447 LYS A N 1
ATOM 3493 C CA . LYS A 1 447 ? 36.416 11.769 -23.726 1.00 84.69 447 LYS A CA 1
ATOM 3494 C C . LYS A 1 447 ? 37.496 12.847 -23.693 1.00 84.69 447 LYS A C 1
ATOM 3496 O O . LYS A 1 447 ? 38.032 13.124 -22.628 1.00 84.69 447 LYS A O 1
ATOM 3501 N N . GLU A 1 448 ? 37.807 13.457 -24.838 1.00 83.38 448 GLU A N 1
ATOM 3502 C CA . GLU A 1 448 ? 38.737 14.594 -24.924 1.00 83.38 448 GLU A CA 1
ATOM 3503 C C . GLU A 1 448 ? 38.174 15.847 -24.231 1.00 83.38 448 GLU A C 1
ATOM 3505 O O . GLU A 1 448 ? 38.938 16.621 -23.661 1.00 83.38 448 GLU A O 1
ATOM 3510 N N . ASN A 1 449 ? 36.847 16.017 -24.214 1.00 81.44 449 ASN A N 1
ATOM 3511 C CA . ASN A 1 449 ? 36.158 17.007 -23.389 1.00 81.44 449 ASN A CA 1
ATOM 3512 C C . ASN A 1 449 ? 34.925 16.380 -22.694 1.00 81.44 449 ASN A C 1
ATOM 3514 O O . ASN A 1 449 ? 33.834 16.359 -23.277 1.00 81.44 449 ASN A O 1
ATOM 3518 N N . PRO A 1 450 ? 35.061 15.896 -21.443 1.00 78.38 450 PRO A N 1
ATOM 3519 C CA . PRO A 1 450 ? 33.967 15.274 -20.697 1.00 78.38 450 PRO A CA 1
ATOM 3520 C C . PRO A 1 450 ? 33.013 16.280 -20.032 1.00 78.38 450 PRO A C 1
ATOM 3522 O O . PRO A 1 450 ? 32.028 15.863 -19.427 1.00 78.38 450 PRO A O 1
ATOM 3525 N N . ILE A 1 451 ? 33.273 17.594 -20.118 1.00 79.19 451 ILE A N 1
ATOM 3526 C CA . ILE A 1 451 ? 32.506 18.613 -19.385 1.00 79.19 451 ILE A CA 1
ATOM 3527 C C . ILE A 1 451 ? 31.088 18.712 -19.954 1.00 79.19 451 ILE A C 1
ATOM 3529 O O . ILE A 1 451 ? 30.874 19.222 -21.059 1.00 79.19 451 ILE A O 1
ATOM 3533 N N . TRP A 1 452 ? 30.117 18.225 -19.186 1.00 82.44 452 TRP A N 1
ATOM 3534 C CA . TRP A 1 452 ? 28.698 18.225 -19.516 1.00 82.44 452 TRP A CA 1
ATOM 3535 C C . TRP A 1 452 ? 27.869 18.256 -18.234 1.00 82.44 452 TRP A C 1
ATOM 3537 O O . TRP A 1 452 ? 28.131 17.487 -17.313 1.00 82.44 452 TRP A O 1
ATOM 3547 N N . ALA A 1 453 ? 26.855 19.117 -18.199 1.00 75.56 453 ALA A N 1
ATOM 3548 C CA . ALA A 1 453 ? 25.841 19.116 -17.156 1.00 75.56 453 ALA A CA 1
ATOM 3549 C C . ALA A 1 453 ? 24.561 18.504 -17.734 1.00 75.56 453 ALA A C 1
ATOM 3551 O O . ALA A 1 453 ? 23.929 19.103 -18.605 1.00 75.56 453 ALA A O 1
ATOM 3552 N N . ASP A 1 454 ? 24.190 17.312 -17.265 1.00 75.44 454 ASP A N 1
ATOM 3553 C CA . ASP A 1 454 ? 22.895 16.716 -17.588 1.00 75.44 454 ASP A CA 1
ATOM 3554 C C . ASP A 1 454 ? 21.781 17.585 -16.970 1.00 75.44 454 ASP A C 1
ATOM 3556 O O . ASP A 1 454 ? 21.782 17.877 -15.774 1.00 75.44 454 ASP A O 1
ATOM 3560 N N . GLN A 1 455 ? 20.868 18.072 -17.814 1.00 76.31 455 GLN A N 1
ATOM 3561 C CA . GLN A 1 455 ? 19.817 19.017 -17.429 1.00 76.31 455 GLN A CA 1
ATOM 3562 C C . GLN A 1 455 ? 18.539 18.274 -17.033 1.00 76.31 455 GLN A C 1
ATOM 3564 O O . GLN A 1 455 ? 18.119 17.351 -17.733 1.00 76.31 455 GLN A O 1
ATOM 3569 N N . SER A 1 456 ? 17.880 18.718 -15.958 1.00 76.88 456 SER A N 1
ATOM 3570 C CA . SER A 1 456 ? 16.575 18.186 -15.550 1.00 76.88 456 SER A CA 1
ATOM 3571 C C . SER A 1 456 ? 15.550 18.291 -16.693 1.00 76.88 456 SER A C 1
ATOM 3573 O O . SER A 1 456 ? 15.471 19.344 -17.334 1.00 76.88 456 SER A O 1
ATOM 3575 N N . PRO A 1 457 ? 14.750 17.242 -16.957 1.00 87.81 457 PRO A N 1
ATOM 3576 C CA . PRO A 1 457 ? 13.794 17.241 -18.061 1.00 87.81 457 PRO A CA 1
ATOM 3577 C C . PRO A 1 457 ? 12.663 18.258 -17.859 1.00 87.81 457 PRO A C 1
ATOM 3579 O O . PRO A 1 457 ? 12.028 18.308 -16.806 1.00 87.81 457 PRO A O 1
ATOM 3582 N N . GLU A 1 458 ? 12.341 19.030 -18.899 1.00 88.88 458 GLU A N 1
ATOM 3583 C CA . GLU A 1 458 ? 11.176 19.914 -18.891 1.00 88.88 458 GLU A CA 1
ATOM 3584 C C . GLU A 1 458 ? 9.920 19.108 -19.253 1.00 88.88 458 GLU A C 1
ATOM 3586 O O . GLU A 1 458 ? 9.682 18.814 -20.426 1.00 88.88 458 GLU A O 1
ATOM 3591 N N . ILE A 1 459 ? 9.101 18.755 -18.256 1.00 88.19 459 ILE A N 1
ATOM 3592 C CA . ILE A 1 459 ? 7.843 18.018 -18.453 1.00 88.19 459 ILE A CA 1
ATOM 3593 C C . ILE A 1 459 ? 6.645 18.958 -18.275 1.00 88.19 459 ILE A C 1
ATOM 3595 O O . ILE A 1 459 ? 6.329 19.397 -17.171 1.00 88.19 459 ILE A O 1
ATOM 3599 N N . LYS A 1 460 ? 5.924 19.226 -19.367 1.00 90.56 460 LYS A N 1
ATOM 3600 C CA . LYS A 1 460 ? 4.666 19.986 -19.369 1.00 90.56 460 LYS A CA 1
ATOM 3601 C C . LYS A 1 460 ? 3.478 19.030 -19.413 1.00 90.56 460 LYS A C 1
ATOM 3603 O O . LYS A 1 460 ? 3.333 18.245 -20.348 1.00 90.56 460 LYS A O 1
ATOM 3608 N N . VAL A 1 461 ? 2.603 19.120 -18.411 1.00 88.69 461 VAL A N 1
ATOM 3609 C CA . VAL A 1 461 ? 1.404 18.278 -18.278 1.00 88.69 461 VAL A CA 1
ATOM 3610 C C . VAL A 1 461 ? 0.153 19.105 -18.566 1.00 88.69 461 VAL A C 1
ATOM 3612 O O . VAL A 1 461 ? -0.093 20.120 -17.919 1.00 88.69 461 VAL A O 1
ATOM 3615 N N . SER A 1 462 ? -0.673 18.652 -19.506 1.00 90.06 462 SER A N 1
ATOM 3616 C CA . SER A 1 462 ? -1.974 19.255 -19.829 1.00 90.06 462 SER A CA 1
ATOM 3617 C C . SER A 1 462 ? -3.102 18.222 -19.741 1.00 90.06 462 SER A C 1
ATOM 3619 O O . SER A 1 462 ? -2.844 17.020 -19.674 1.00 90.06 462 SER A O 1
ATOM 3621 N N . VAL A 1 463 ? -4.365 18.669 -19.722 1.00 88.69 463 VAL A N 1
ATOM 3622 C CA . VAL A 1 463 ? -5.539 17.782 -19.571 1.00 88.69 463 VAL A CA 1
ATOM 3623 C C . VAL A 1 463 ? -6.601 18.060 -20.651 1.00 88.69 463 VAL A C 1
ATOM 3625 O O . VAL A 1 463 ? -7.619 18.698 -20.374 1.00 88.69 463 VAL A O 1
ATOM 3628 N N . PRO A 1 464 ? -6.400 17.601 -21.903 1.00 86.62 464 PRO A N 1
ATOM 3629 C CA . PRO A 1 464 ? -7.423 17.675 -22.949 1.00 86.62 464 PRO A CA 1
ATOM 3630 C C . PRO A 1 464 ? -8.761 17.029 -22.544 1.00 86.62 464 PRO A C 1
ATOM 3632 O O . PRO A 1 464 ? -8.787 16.005 -21.854 1.00 86.62 464 PRO A O 1
ATOM 3635 N N . LYS A 1 465 ? -9.886 17.596 -23.011 1.00 83.12 465 LYS A N 1
ATOM 3636 C CA . LYS A 1 465 ? -11.259 17.195 -22.635 1.00 83.12 465 LYS A CA 1
ATOM 3637 C C . LYS A 1 465 ? -11.504 15.691 -22.820 1.00 83.12 465 LYS A C 1
ATOM 3639 O O . LYS A 1 465 ? -11.682 15.206 -23.936 1.00 83.12 465 LYS A O 1
ATOM 3644 N N . GLY A 1 466 ? -11.611 14.972 -21.703 1.00 78.31 466 GLY A N 1
ATOM 3645 C CA . GLY A 1 466 ? -11.868 13.531 -21.688 1.00 78.31 466 GLY A CA 1
ATOM 3646 C C . GLY A 1 466 ? -10.627 12.657 -21.898 1.00 78.31 466 GLY A C 1
ATOM 3647 O O . GLY A 1 466 ? -10.788 11.514 -22.310 1.00 78.31 466 GLY A O 1
ATOM 3648 N N . SER A 1 467 ? -9.425 13.173 -21.634 1.00 85.81 467 SER A N 1
ATOM 3649 C CA . SER A 1 467 ? -8.183 12.403 -21.448 1.00 85.81 467 SER A CA 1
ATOM 3650 C C . SER A 1 467 ? -7.761 12.404 -19.968 1.00 85.81 467 SER A C 1
ATOM 3652 O O . SER A 1 467 ? -8.315 13.166 -19.176 1.00 85.81 467 SER A O 1
ATOM 3654 N N . LEU A 1 468 ? -6.790 11.566 -19.589 1.00 82.88 468 LEU A N 1
ATOM 3655 C CA . LEU A 1 468 ? -6.143 11.630 -18.271 1.00 82.88 468 LEU A CA 1
ATOM 3656 C C . LEU A 1 468 ? -5.080 12.742 -18.249 1.00 82.88 468 LEU A C 1
ATOM 3658 O O . LEU A 1 468 ? -5.033 13.552 -17.315 1.00 82.88 468 LEU A O 1
ATOM 3662 N N . CYS A 1 469 ? -4.254 12.776 -19.299 1.00 87.69 469 CYS A N 1
ATOM 3663 C CA . CYS A 1 469 ? -3.292 13.833 -19.589 1.00 87.69 469 CYS A CA 1
ATOM 3664 C C . CYS A 1 469 ? -2.800 13.794 -21.046 1.00 87.69 469 CYS A C 1
ATOM 3666 O O . CYS A 1 469 ? -2.926 12.786 -21.746 1.00 87.69 469 CYS A O 1
ATOM 3668 N N . SER A 1 470 ? -2.184 14.900 -21.465 1.00 91.69 470 SER A N 1
ATOM 3669 C CA . SER A 1 470 ? -1.198 14.938 -22.544 1.00 91.69 470 SER A CA 1
ATOM 3670 C C . SER A 1 470 ? 0.110 15.488 -21.978 1.00 91.69 470 SER A C 1
ATOM 3672 O O . SER A 1 470 ? 0.109 16.562 -21.366 1.00 91.69 470 SER A O 1
ATOM 3674 N N . LEU A 1 471 ? 1.192 14.733 -22.145 1.00 91.38 471 LEU A N 1
ATOM 3675 C CA . LEU A 1 471 ? 2.543 15.051 -21.686 1.00 91.38 471 LEU A CA 1
ATOM 3676 C C . LEU A 1 471 ? 3.375 15.570 -22.857 1.00 91.38 471 LEU A C 1
ATOM 3678 O O . LEU A 1 471 ? 3.391 14.932 -23.906 1.00 91.38 471 LEU A O 1
ATOM 3682 N N . ASN A 1 472 ? 4.089 16.674 -22.646 1.00 90.94 472 ASN A N 1
ATOM 3683 C CA . ASN A 1 472 ? 5.063 17.218 -23.586 1.00 90.94 472 ASN A CA 1
ATOM 3684 C C . ASN A 1 472 ? 6.404 17.382 -22.854 1.00 90.94 472 ASN A C 1
ATOM 3686 O O . ASN A 1 472 ? 6.523 18.216 -21.956 1.00 90.94 472 ASN A O 1
ATOM 3690 N N . LEU A 1 473 ? 7.387 16.566 -23.220 1.00 93.06 473 LEU A N 1
ATOM 3691 C CA . LEU A 1 473 ? 8.744 16.531 -22.669 1.00 93.06 473 LEU A CA 1
ATOM 3692 C C . LEU A 1 473 ? 9.727 17.260 -23.596 1.00 93.06 473 LEU A C 1
ATOM 3694 O O . LEU A 1 473 ? 9.677 17.046 -24.808 1.00 93.06 473 LEU A O 1
ATOM 3698 N N . ASN A 1 474 ? 10.702 17.971 -23.024 1.00 93.75 474 ASN A N 1
ATOM 3699 C CA . ASN A 1 474 ? 11.989 18.258 -23.671 1.00 93.75 474 ASN A CA 1
ATOM 3700 C C . ASN A 1 474 ? 13.159 17.913 -22.731 1.00 93.75 474 ASN A C 1
ATOM 3702 O O . ASN A 1 474 ? 13.106 18.222 -21.542 1.00 93.75 474 ASN A O 1
ATOM 3706 N N . VAL A 1 475 ? 14.229 17.311 -23.255 1.00 94.94 475 VAL A N 1
ATOM 3707 C CA . VAL A 1 475 ? 15.470 17.025 -22.510 1.00 94.94 475 VAL A CA 1
ATOM 3708 C C . VAL A 1 475 ? 16.682 17.016 -23.450 1.00 94.94 475 VAL A C 1
ATOM 3710 O O . VAL A 1 475 ? 16.562 16.638 -24.614 1.00 94.94 475 VAL A O 1
ATOM 3713 N N . ASN A 1 476 ? 17.854 17.419 -22.958 1.00 95.25 476 ASN A N 1
ATOM 3714 C CA . ASN A 1 476 ? 19.116 17.350 -23.699 1.00 95.25 476 ASN A CA 1
ATOM 3715 C C . ASN A 1 476 ? 19.932 16.136 -23.228 1.00 95.25 476 ASN A C 1
ATOM 3717 O O . ASN A 1 476 ? 20.119 15.946 -22.031 1.00 95.25 476 ASN A O 1
ATOM 3721 N N . VAL A 1 477 ? 20.421 15.323 -24.165 1.00 93.31 477 VAL A N 1
ATOM 3722 C CA . VAL A 1 477 ? 21.097 14.041 -23.916 1.00 93.31 477 VAL A CA 1
ATOM 3723 C C . VAL A 1 477 ? 22.496 14.060 -24.535 1.00 93.31 477 VAL A C 1
ATOM 3725 O O . VAL A 1 477 ? 22.658 14.371 -25.715 1.00 93.31 477 VAL A O 1
ATOM 3728 N N . GLY A 1 478 ? 23.513 13.681 -23.758 1.00 91.19 478 GLY A N 1
ATOM 3729 C CA . GLY A 1 478 ? 24.921 13.645 -24.182 1.00 91.19 478 GLY A CA 1
ATOM 3730 C C . GLY A 1 478 ? 25.293 12.483 -25.118 1.00 91.19 478 GLY A C 1
ATOM 3731 O O . GLY A 1 478 ? 26.230 11.747 -24.831 1.00 91.19 478 GLY A O 1
ATOM 3732 N N . LEU A 1 479 ? 24.557 12.280 -26.213 1.00 90.31 479 LEU A N 1
ATOM 3733 C CA . LEU A 1 479 ? 24.848 11.300 -27.270 1.00 90.31 479 LEU A CA 1
ATOM 3734 C C . LEU A 1 479 ? 24.347 11.810 -28.636 1.00 90.31 479 LEU A C 1
ATOM 3736 O O . LEU A 1 479 ? 23.363 12.551 -28.663 1.00 90.31 479 LEU A O 1
ATOM 3740 N N . PRO A 1 480 ? 24.945 11.394 -29.769 1.00 90.75 480 PRO A N 1
ATOM 3741 C CA . PRO A 1 480 ? 24.479 11.788 -31.101 1.00 90.75 480 PRO A CA 1
ATOM 3742 C C . PRO A 1 480 ? 23.116 11.148 -31.461 1.00 90.75 480 PRO A C 1
ATOM 3744 O O . PRO A 1 480 ? 22.811 10.063 -30.947 1.00 90.75 480 PRO A O 1
ATOM 3747 N N . PRO A 1 481 ? 22.321 11.752 -32.373 1.00 90.38 481 PRO A N 1
ATOM 3748 C CA . PRO A 1 481 ? 20.935 11.347 -32.631 1.00 90.38 481 PRO A CA 1
ATOM 3749 C C . PRO A 1 481 ? 20.713 9.865 -32.934 1.00 90.38 481 PRO A C 1
ATOM 3751 O O . PRO A 1 481 ? 19.837 9.260 -32.323 1.00 90.38 481 PRO A O 1
ATOM 3754 N N . ASP A 1 482 ? 21.532 9.236 -33.783 1.00 87.44 482 ASP A N 1
ATOM 3755 C CA . ASP A 1 482 ? 21.419 7.798 -34.075 1.00 87.44 482 ASP A CA 1
ATOM 3756 C C . ASP A 1 482 ? 21.567 6.908 -32.834 1.00 87.44 482 ASP A C 1
ATOM 3758 O O . ASP A 1 482 ? 20.893 5.884 -32.723 1.00 87.44 482 ASP A O 1
ATOM 3762 N N . ALA A 1 483 ? 22.431 7.274 -31.883 1.00 88.50 483 ALA A N 1
ATOM 3763 C CA . ALA A 1 483 ? 22.626 6.490 -30.666 1.00 88.50 483 ALA A CA 1
ATOM 3764 C C . ALA A 1 483 ? 21.407 6.601 -29.738 1.00 88.50 483 ALA A C 1
ATOM 3766 O O . ALA A 1 483 ? 20.926 5.588 -29.233 1.00 88.50 483 ALA A O 1
ATOM 3767 N N . VAL A 1 484 ? 20.859 7.808 -29.575 1.00 91.19 484 VAL A N 1
ATOM 3768 C CA . VAL A 1 484 ? 19.648 8.042 -28.773 1.00 91.19 484 VAL A CA 1
ATOM 3769 C C . VAL A 1 484 ? 18.413 7.422 -29.434 1.00 91.19 484 VAL A C 1
ATOM 3771 O O . VAL A 1 484 ? 17.622 6.765 -28.761 1.00 91.19 484 VAL A O 1
ATOM 3774 N N . TYR A 1 485 ? 18.281 7.540 -30.756 1.00 90.31 485 TYR A N 1
ATOM 3775 C CA . TYR A 1 485 ? 17.214 6.920 -31.542 1.00 90.31 485 TYR A CA 1
ATOM 3776 C C . TYR A 1 485 ? 17.228 5.388 -31.414 1.00 90.31 485 TYR A C 1
ATOM 3778 O O . TYR A 1 485 ? 16.189 4.781 -31.148 1.00 90.31 485 TYR A O 1
ATOM 3786 N N . ASN A 1 486 ? 18.401 4.750 -31.507 1.00 87.69 486 ASN A N 1
ATOM 3787 C CA . ASN A 1 486 ? 18.546 3.303 -31.295 1.00 87.69 486 ASN A CA 1
ATOM 3788 C C . ASN A 1 486 ? 18.202 2.853 -29.861 1.00 87.69 486 ASN A C 1
ATOM 3790 O O . ASN A 1 486 ? 17.851 1.690 -29.667 1.00 87.69 486 ASN A O 1
ATOM 3794 N N . ILE A 1 487 ? 18.269 3.750 -28.868 1.00 87.81 487 ILE A N 1
ATOM 3795 C CA . ILE A 1 487 ? 17.801 3.482 -27.501 1.00 87.81 487 ILE A CA 1
ATOM 3796 C C . ILE A 1 487 ? 16.274 3.600 -27.429 1.00 87.81 487 ILE A C 1
ATOM 3798 O O . ILE A 1 487 ? 15.615 2.640 -27.042 1.00 87.81 487 ILE A O 1
ATOM 3802 N N . VAL A 1 488 ? 15.687 4.738 -27.824 1.00 89.38 488 VAL A N 1
ATOM 3803 C CA . VAL A 1 488 ? 14.236 4.979 -27.648 1.00 89.38 488 VAL A CA 1
ATOM 3804 C C . VAL A 1 488 ? 13.346 4.157 -28.588 1.00 89.38 488 VAL A C 1
ATOM 3806 O O . VAL A 1 488 ? 12.158 3.997 -28.316 1.00 89.38 488 VAL A O 1
ATOM 3809 N N . THR A 1 489 ? 13.890 3.604 -29.676 1.00 87.44 489 THR A N 1
ATOM 3810 C CA . THR A 1 489 ? 13.154 2.696 -30.579 1.00 87.44 489 THR A CA 1
ATOM 3811 C C . THR A 1 489 ? 13.194 1.221 -30.170 1.00 87.44 489 THR A C 1
ATOM 3813 O O . THR A 1 489 ? 12.521 0.406 -30.811 1.00 87.44 489 THR A O 1
ATOM 3816 N N . ASP A 1 490 ? 13.934 0.876 -29.110 1.00 83.12 490 ASP A N 1
ATOM 3817 C CA . ASP A 1 490 ? 14.181 -0.496 -28.671 1.00 83.12 490 ASP A CA 1
ATOM 3818 C C . ASP A 1 490 ? 13.466 -0.863 -27.349 1.00 83.12 490 ASP A C 1
ATOM 3820 O O . ASP A 1 490 ? 14.021 -0.666 -26.266 1.00 83.12 490 ASP A O 1
ATOM 3824 N N . PRO A 1 491 ? 12.260 -1.465 -27.401 1.00 76.88 491 PRO A N 1
ATOM 3825 C CA . PRO A 1 491 ? 11.504 -1.856 -26.205 1.00 76.88 491 PRO A CA 1
ATOM 3826 C C . PRO A 1 491 ? 12.133 -3.016 -25.407 1.00 76.88 491 PRO A C 1
ATOM 3828 O O . PRO A 1 491 ? 11.679 -3.315 -24.302 1.00 76.88 491 PRO A O 1
ATOM 3831 N N . ASP A 1 492 ? 13.168 -3.681 -25.935 1.00 76.94 492 ASP A N 1
ATOM 3832 C CA . ASP A 1 492 ? 13.937 -4.685 -25.193 1.00 76.94 492 ASP A CA 1
ATOM 3833 C C . ASP A 1 492 ? 15.022 -4.066 -24.288 1.00 76.94 492 ASP A C 1
ATOM 3835 O O . ASP A 1 492 ? 15.561 -4.774 -23.433 1.00 76.94 492 ASP A O 1
ATOM 3839 N N . ASN A 1 493 ? 15.333 -2.764 -24.405 1.00 80.38 493 ASN A N 1
ATOM 3840 C CA . ASN A 1 493 ? 16.354 -2.113 -23.580 1.00 80.38 493 ASN A CA 1
ATOM 3841 C C . ASN A 1 493 ? 15.907 -1.972 -22.114 1.00 80.38 493 ASN A C 1
ATOM 3843 O O . ASN A 1 493 ? 15.388 -0.937 -21.692 1.00 80.38 493 ASN A O 1
ATOM 3847 N N . LYS A 1 494 ? 16.180 -3.003 -21.307 1.00 76.56 494 LYS A N 1
ATOM 3848 C CA . LYS A 1 494 ? 15.856 -3.063 -19.872 1.00 76.56 494 LYS A CA 1
ATOM 3849 C C . LYS A 1 494 ? 16.538 -2.002 -19.006 1.00 76.56 494 LYS A C 1
ATOM 3851 O O . LYS A 1 494 ? 16.134 -1.839 -17.860 1.00 76.56 494 LYS A O 1
ATOM 3856 N N . ARG A 1 495 ? 17.550 -1.286 -19.510 1.00 79.19 495 ARG A N 1
ATOM 3857 C CA . ARG A 1 495 ? 18.187 -0.185 -18.767 1.00 79.19 495 ARG A CA 1
ATOM 3858 C C . ARG A 1 495 ? 17.322 1.073 -18.768 1.00 79.19 495 ARG A C 1
ATOM 3860 O O . ARG A 1 495 ? 17.355 1.802 -17.787 1.00 79.19 495 ARG A O 1
ATOM 3867 N N . VAL A 1 496 ? 16.524 1.261 -19.824 1.00 82.31 496 VAL A N 1
ATOM 3868 C CA . VAL A 1 496 ? 15.646 2.423 -20.037 1.00 82.31 496 VAL A CA 1
ATOM 3869 C C . VAL A 1 496 ? 14.172 2.039 -19.873 1.00 82.31 496 VAL A C 1
ATOM 3871 O O . VAL A 1 496 ? 13.468 2.576 -19.024 1.00 82.31 496 VAL A O 1
ATOM 3874 N N . PHE A 1 497 ? 13.696 1.025 -20.595 1.00 82.19 497 PHE A N 1
ATOM 3875 C CA . PHE A 1 497 ? 12.308 0.560 -20.529 1.00 82.19 497 PHE A CA 1
ATOM 3876 C C . PHE A 1 497 ? 12.077 -0.484 -19.423 1.00 82.19 497 PHE A C 1
ATOM 3878 O O . PHE A 1 497 ? 11.518 -1.556 -19.663 1.00 82.19 497 PHE A O 1
ATOM 3885 N N . LYS A 1 498 ? 12.467 -0.164 -18.181 1.00 79.88 498 LYS A N 1
ATOM 3886 C CA . LYS A 1 498 ? 12.276 -1.040 -17.003 1.00 79.88 498 LYS A CA 1
ATOM 3887 C C . LYS A 1 498 ? 10.818 -1.467 -16.797 1.00 79.88 498 LYS A C 1
ATOM 3889 O O . LYS A 1 498 ? 10.557 -2.582 -16.362 1.00 79.88 498 LYS A O 1
ATOM 3894 N N . ASN A 1 499 ? 9.871 -0.608 -17.180 1.00 71.31 499 ASN A N 1
ATOM 3895 C CA . ASN A 1 499 ? 8.430 -0.862 -17.087 1.00 71.31 499 ASN A CA 1
ATOM 3896 C C . ASN A 1 499 ? 7.880 -1.809 -18.176 1.00 71.31 499 ASN A C 1
ATOM 3898 O O . ASN A 1 499 ? 6.676 -2.044 -18.219 1.00 71.31 499 ASN A O 1
ATOM 3902 N N . ILE A 1 500 ? 8.711 -2.373 -19.060 1.00 77.81 500 ILE A N 1
ATOM 3903 C CA . ILE A 1 500 ? 8.307 -3.447 -19.981 1.00 77.81 500 ILE A CA 1
ATOM 3904 C C . ILE A 1 500 ? 8.785 -4.779 -19.397 1.00 77.81 500 ILE A C 1
ATOM 3906 O O . ILE A 1 500 ? 9.991 -5.013 -19.299 1.00 77.81 500 ILE A O 1
ATOM 3910 N N . LYS A 1 501 ? 7.862 -5.695 -19.075 1.00 76.44 501 LYS A N 1
ATOM 3911 C CA . LYS A 1 501 ? 8.201 -7.072 -18.672 1.00 76.44 501 LYS A CA 1
ATOM 3912 C C . LYS A 1 501 ? 8.817 -7.815 -19.855 1.00 76.44 501 LYS A C 1
ATOM 3914 O O . LYS A 1 501 ? 9.970 -8.238 -19.797 1.00 76.44 501 LYS A O 1
ATOM 3919 N N . GLU A 1 502 ? 8.099 -7.878 -20.972 1.00 81.38 502 GLU A N 1
ATOM 3920 C CA . GLU A 1 502 ? 8.530 -8.576 -22.188 1.00 81.38 502 GLU A CA 1
ATOM 3921 C C . GLU A 1 502 ? 7.838 -8.041 -23.448 1.00 81.38 502 GLU A C 1
ATOM 3923 O O . GLU A 1 502 ? 6.704 -7.559 -23.397 1.00 81.38 502 GLU A O 1
ATOM 3928 N N . VAL A 1 503 ? 8.520 -8.155 -24.589 1.00 82.25 503 VAL A N 1
ATOM 3929 C CA . VAL A 1 503 ? 7.920 -7.983 -25.916 1.00 82.25 503 VAL A CA 1
ATOM 3930 C C . VAL A 1 503 ? 7.340 -9.333 -26.335 1.00 82.25 503 VAL A C 1
ATOM 3932 O O . VAL A 1 503 ? 8.083 -10.280 -26.584 1.00 82.25 503 VAL A O 1
ATOM 3935 N N . ILE A 1 504 ? 6.012 -9.420 -26.400 1.00 83.06 504 ILE A N 1
ATOM 3936 C CA . ILE A 1 504 ? 5.266 -10.640 -26.735 1.00 83.06 504 ILE A CA 1
ATOM 3937 C C . ILE A 1 504 ? 5.364 -10.913 -28.243 1.00 83.06 504 ILE A C 1
ATOM 3939 O O . ILE A 1 504 ? 5.570 -12.050 -28.667 1.00 83.06 504 ILE A O 1
ATOM 3943 N N . SER A 1 505 ? 5.227 -9.871 -29.070 1.00 86.94 505 SER A N 1
ATOM 3944 C CA . SER A 1 505 ? 5.347 -9.973 -30.526 1.00 86.94 505 SER A CA 1
ATOM 3945 C C . SER A 1 505 ? 5.885 -8.669 -31.135 1.00 86.94 505 SER A C 1
ATOM 3947 O O . SER A 1 505 ? 5.560 -7.576 -30.677 1.00 86.94 505 SER A O 1
ATOM 3949 N N . ARG A 1 506 ? 6.728 -8.774 -32.173 1.00 86.81 506 ARG A N 1
ATOM 3950 C CA . ARG A 1 506 ? 7.180 -7.643 -33.006 1.00 86.81 506 ARG A CA 1
ATOM 3951 C C . ARG A 1 506 ? 7.147 -8.059 -34.474 1.00 86.81 506 ARG A C 1
ATOM 3953 O O . ARG A 1 506 ? 7.973 -8.860 -34.918 1.00 86.81 506 ARG A O 1
ATOM 3960 N N . LYS A 1 507 ? 6.214 -7.500 -35.239 1.00 87.56 507 LYS A N 1
ATOM 3961 C CA . LYS A 1 507 ? 5.948 -7.833 -36.642 1.00 87.56 507 LYS A CA 1
ATOM 3962 C C . LYS A 1 507 ? 6.106 -6.581 -37.503 1.00 87.56 507 LYS A C 1
ATOM 3964 O O . LYS A 1 507 ? 5.324 -5.644 -37.410 1.00 87.56 507 LYS A O 1
ATOM 3969 N N . VAL A 1 508 ? 7.133 -6.563 -38.350 1.00 89.38 508 VAL A N 1
ATOM 3970 C CA . VAL A 1 508 ? 7.314 -5.490 -39.341 1.00 89.38 508 VAL A CA 1
ATOM 3971 C C . VAL A 1 508 ? 6.241 -5.652 -40.421 1.00 89.38 508 VAL A C 1
ATOM 3973 O O . VAL A 1 508 ? 6.131 -6.726 -41.012 1.00 89.38 508 VAL A O 1
ATOM 3976 N N . LEU A 1 509 ? 5.439 -4.610 -40.636 1.00 87.44 509 LEU A N 1
ATOM 3977 C CA . LEU A 1 509 ? 4.400 -4.539 -41.668 1.00 87.44 509 LEU A CA 1
ATOM 3978 C C . LEU A 1 509 ? 4.912 -3.867 -42.945 1.00 87.44 509 LEU A C 1
ATOM 3980 O O . LEU A 1 509 ? 4.530 -4.262 -44.042 1.00 87.44 509 LEU A O 1
ATOM 3984 N N . VAL A 1 510 ? 5.777 -2.862 -42.790 1.00 88.38 510 VAL A N 1
ATOM 3985 C CA . VAL A 1 510 ? 6.393 -2.084 -43.874 1.00 88.38 510 VAL A CA 1
ATOM 3986 C C . VAL A 1 510 ? 7.872 -1.886 -43.542 1.00 88.38 510 VAL A C 1
ATOM 3988 O O . VAL A 1 510 ? 8.198 -1.585 -42.395 1.00 88.38 510 VAL A O 1
ATOM 3991 N N . ASP A 1 511 ? 8.755 -2.049 -44.528 1.00 87.44 511 ASP A N 1
ATOM 3992 C CA . ASP A 1 511 ? 10.195 -1.768 -44.432 1.00 87.44 511 ASP A CA 1
ATOM 3993 C C . ASP A 1 511 ? 10.626 -1.034 -45.709 1.00 87.44 511 ASP A C 1
ATOM 3995 O O . ASP A 1 511 ? 10.879 -1.646 -46.743 1.00 87.44 511 ASP A O 1
ATOM 3999 N N . GLU A 1 512 ? 10.654 0.295 -45.641 1.00 87.12 512 GLU A N 1
ATOM 4000 C CA . GLU A 1 512 ? 11.065 1.201 -46.724 1.00 87.12 512 GLU A CA 1
ATOM 4001 C C . GLU A 1 512 ? 12.579 1.502 -46.650 1.00 87.12 512 GLU A C 1
ATOM 4003 O O . GLU A 1 512 ? 13.089 2.389 -47.327 1.00 87.12 512 GLU A O 1
ATOM 4008 N N . GLY A 1 513 ? 13.325 0.750 -45.828 1.00 81.94 513 GLY A N 1
ATOM 4009 C CA . GLY A 1 513 ? 14.759 0.924 -45.603 1.00 81.94 513 GLY A CA 1
ATOM 4010 C C . GLY A 1 513 ? 15.035 1.841 -44.414 1.00 81.94 513 GLY A C 1
ATOM 4011 O O . GLY A 1 513 ? 15.351 1.354 -43.324 1.00 81.94 513 GLY A O 1
ATOM 4012 N N . SER A 1 514 ? 14.901 3.151 -44.610 1.00 78.38 514 SER A N 1
ATOM 4013 C CA . SER A 1 514 ? 15.020 4.172 -43.557 1.00 78.38 514 SER A CA 1
ATOM 4014 C C . SER A 1 514 ? 13.826 4.178 -42.599 1.00 78.38 514 SER A C 1
ATOM 4016 O O . SER A 1 514 ? 13.999 4.407 -41.400 1.00 78.38 514 SER A O 1
ATOM 4018 N N . ARG A 1 515 ? 12.633 3.859 -43.111 1.00 88.06 515 ARG A N 1
ATOM 4019 C CA . ARG A 1 515 ? 11.375 3.813 -42.361 1.00 88.06 515 ARG A CA 1
ATOM 4020 C C . ARG A 1 515 ? 10.845 2.386 -42.187 1.00 88.06 515 ARG A C 1
ATOM 4022 O O . ARG A 1 515 ? 10.892 1.578 -43.114 1.00 88.06 515 ARG A O 1
ATOM 4029 N N . GLN A 1 516 ? 10.320 2.073 -41.002 1.00 88.19 516 GLN A N 1
ATOM 4030 C CA . GLN A 1 516 ? 9.619 0.821 -40.700 1.00 88.19 516 GLN A CA 1
ATOM 4031 C C . GLN A 1 516 ? 8.297 1.076 -39.976 1.00 88.19 516 GLN A C 1
ATOM 4033 O O . GLN A 1 516 ? 8.277 1.766 -38.962 1.00 88.19 516 GLN A O 1
ATOM 4038 N N . VAL A 1 517 ? 7.218 0.424 -40.416 1.00 89.44 517 VAL A N 1
ATOM 4039 C CA . VAL A 1 517 ? 5.968 0.339 -39.642 1.00 89.44 517 VAL A CA 1
ATOM 4040 C C . VAL A 1 517 ? 5.893 -1.034 -38.986 1.00 89.44 517 VAL A C 1
ATOM 4042 O O . VAL A 1 517 ? 6.031 -2.062 -39.653 1.00 89.44 517 VAL A O 1
ATOM 4045 N N . VAL A 1 518 ? 5.687 -1.056 -37.672 1.00 90.31 518 VAL A N 1
ATOM 4046 C CA . VAL A 1 518 ? 5.826 -2.241 -36.822 1.00 90.31 518 VAL A CA 1
ATOM 4047 C C . VAL A 1 518 ? 4.579 -2.422 -35.963 1.00 90.31 518 VAL A C 1
ATOM 4049 O O . VAL A 1 518 ? 4.206 -1.536 -35.206 1.00 90.31 518 VAL A O 1
ATOM 4052 N N . GLU A 1 519 ? 3.952 -3.588 -36.051 1.00 90.44 519 GLU A N 1
ATOM 4053 C CA . GLU A 1 519 ? 2.943 -4.057 -35.101 1.00 90.44 519 GLU A CA 1
ATOM 4054 C C . GLU A 1 519 ? 3.674 -4.683 -33.900 1.00 90.44 519 GLU A C 1
ATOM 4056 O O . GLU A 1 519 ? 4.513 -5.574 -34.073 1.00 90.44 519 GLU A O 1
ATOM 4061 N N . LEU A 1 520 ? 3.422 -4.162 -32.698 1.00 88.56 520 LEU A N 1
ATOM 4062 C CA . LEU A 1 520 ? 4.146 -4.490 -31.470 1.00 88.56 520 LEU A CA 1
ATOM 4063 C C . LEU A 1 520 ? 3.159 -4.814 -30.339 1.00 88.56 520 LEU A C 1
ATOM 4065 O O . LEU A 1 520 ? 2.355 -3.970 -29.933 1.00 88.56 520 LEU A O 1
ATOM 4069 N N . ASP A 1 521 ? 3.285 -6.025 -29.801 1.00 86.62 521 ASP A N 1
ATOM 4070 C CA . ASP A 1 521 ? 2.579 -6.492 -28.612 1.00 86.62 521 ASP A CA 1
ATOM 4071 C C . ASP A 1 521 ? 3.584 -6.631 -27.462 1.00 86.62 521 ASP A C 1
ATOM 4073 O O . ASP A 1 521 ? 4.584 -7.340 -27.592 1.00 86.62 521 ASP A O 1
ATOM 4077 N N . GLN A 1 522 ? 3.326 -6.002 -26.318 1.00 85.12 522 GLN A N 1
ATOM 4078 C CA . GLN A 1 522 ? 4.228 -6.047 -25.159 1.00 85.12 522 GLN A CA 1
ATOM 4079 C C . GLN A 1 522 ? 3.460 -6.104 -23.837 1.00 85.12 522 GLN A C 1
ATOM 4081 O O . GLN A 1 522 ? 2.403 -5.489 -23.704 1.00 85.12 522 GLN A O 1
ATOM 4086 N N . ALA A 1 523 ? 3.997 -6.813 -22.845 1.00 78.25 523 ALA A N 1
ATOM 4087 C CA . ALA A 1 523 ? 3.487 -6.784 -21.479 1.00 78.25 523 ALA A CA 1
ATOM 4088 C C . ALA A 1 523 ? 4.175 -5.647 -20.712 1.00 78.25 523 ALA A C 1
ATOM 4090 O O . ALA A 1 523 ? 5.367 -5.727 -20.405 1.00 78.25 523 ALA A O 1
ATOM 4091 N N . ALA A 1 524 ? 3.431 -4.589 -20.401 1.00 73.69 524 ALA A N 1
ATOM 4092 C CA . ALA A 1 524 ? 3.896 -3.507 -19.542 1.00 73.69 524 ALA A CA 1
ATOM 4093 C C . ALA A 1 524 ? 3.627 -3.853 -18.071 1.00 73.69 524 ALA A C 1
ATOM 4095 O O . ALA A 1 524 ? 2.546 -4.343 -17.741 1.00 73.69 524 ALA A O 1
ATOM 4096 N N . LEU A 1 525 ? 4.608 -3.608 -17.202 1.00 66.50 525 LEU A N 1
ATOM 4097 C CA . LEU A 1 525 ? 4.464 -3.685 -15.752 1.00 66.50 525 LEU A CA 1
ATOM 4098 C C . LEU A 1 525 ? 3.589 -2.531 -15.24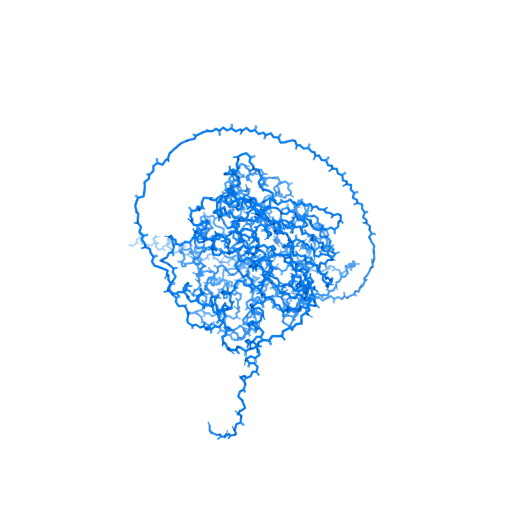9 1.00 66.50 525 LEU A C 1
ATOM 4100 O O . LEU A 1 525 ? 3.640 -1.411 -15.756 1.00 66.50 525 LEU A O 1
ATOM 4104 N N . TRP A 1 526 ? 2.798 -2.826 -14.227 1.00 54.75 526 TRP A N 1
ATOM 4105 C CA . TRP A 1 526 ? 1.856 -1.928 -13.571 1.00 54.75 526 TRP A CA 1
ATOM 4106 C C . TRP A 1 526 ? 1.989 -2.086 -12.057 1.00 54.75 526 TRP A C 1
ATOM 4108 O O . TRP A 1 526 ? 2.155 -3.202 -11.562 1.00 54.75 526 TRP A O 1
ATOM 4118 N N . ARG A 1 527 ? 1.923 -0.968 -11.328 1.00 50.25 527 ARG A N 1
ATOM 4119 C CA . ARG A 1 527 ? 1.979 -0.907 -9.863 1.00 50.25 527 ARG A CA 1
ATOM 4120 C C . ARG A 1 527 ? 1.074 0.229 -9.389 1.00 50.25 527 ARG A C 1
ATOM 4122 O O . ARG A 1 527 ? 1.274 1.374 -9.789 1.00 50.25 527 ARG A O 1
ATOM 4129 N N . PHE A 1 528 ? 0.066 -0.092 -8.584 1.00 35.88 528 PHE A N 1
ATOM 4130 C CA . PHE A 1 528 ? -0.980 0.839 -8.160 1.00 35.88 528 PHE A CA 1
ATOM 4131 C C . PHE A 1 528 ? -1.582 0.379 -6.839 1.00 35.88 528 PHE A C 1
ATOM 4133 O O . PHE A 1 528 ? -2.186 -0.693 -6.762 1.00 35.88 528 PHE A O 1
ATOM 4140 N N . LEU A 1 529 ? -1.442 1.210 -5.806 1.00 45.44 529 LEU A N 1
ATOM 4141 C CA . LEU A 1 529 ? -1.805 0.846 -4.439 1.00 45.44 529 LEU A CA 1
ATOM 4142 C C . LEU A 1 529 ? -1.211 -0.540 -4.096 1.00 45.44 529 LEU A C 1
ATOM 4144 O O . LEU A 1 529 ? -0.007 -0.717 -4.252 1.00 45.44 529 LEU A O 1
ATOM 4148 N N . TRP A 1 530 ? -2.005 -1.497 -3.613 1.00 28.75 530 TRP A N 1
ATOM 4149 C CA . TRP A 1 530 ? -1.561 -2.856 -3.243 1.00 28.75 530 TRP A CA 1
ATOM 4150 C C . TRP A 1 530 ? -1.524 -3.847 -4.428 1.00 28.75 530 TRP A C 1
ATOM 4152 O O . TRP A 1 530 ? -1.184 -5.012 -4.242 1.00 28.75 530 TRP A O 1
ATOM 4162 N N . TRP A 1 531 ? -1.848 -3.418 -5.655 1.00 28.75 531 TRP A N 1
ATOM 4163 C CA . TRP A 1 531 ? -1.758 -4.267 -6.849 1.00 28.75 531 TRP A CA 1
ATOM 4164 C C . TRP A 1 531 ? -0.445 -4.039 -7.602 1.00 28.75 531 TRP A C 1
ATOM 4166 O O . TRP A 1 531 ? -0.041 -2.902 -7.866 1.00 28.75 531 TRP A O 1
ATOM 4176 N N . SER A 1 532 ? 0.164 -5.128 -8.067 1.00 42.66 532 SER A N 1
ATOM 4177 C CA . SER A 1 532 ? 1.124 -5.094 -9.170 1.00 42.66 532 SER A CA 1
ATOM 4178 C C . SER A 1 532 ? 0.838 -6.222 -10.159 1.00 42.66 532 SER A C 1
ATOM 4180 O O . SER A 1 532 ? 0.235 -7.232 -9.800 1.00 42.66 532 SER A O 1
ATOM 4182 N N . GLY A 1 533 ? 1.242 -6.044 -11.414 1.00 43.41 533 GLY A N 1
ATOM 4183 C CA . GLY A 1 533 ? 1.078 -7.065 -12.444 1.00 43.41 533 GLY A CA 1
ATOM 4184 C C . GLY A 1 533 ? 1.396 -6.542 -13.836 1.00 43.41 533 GLY A C 1
ATOM 4185 O O . GLY A 1 533 ? 2.176 -5.602 -13.988 1.00 43.41 533 GLY A O 1
ATOM 4186 N N . THR A 1 534 ? 0.809 -7.157 -14.863 1.00 56.28 534 THR A N 1
ATOM 4187 C CA . THR A 1 534 ? 1.048 -6.781 -16.263 1.00 56.28 534 THR A CA 1
ATOM 4188 C C . THR A 1 534 ? -0.216 -6.460 -17.035 1.00 56.28 534 THR A C 1
ATOM 4190 O O . THR A 1 534 ? -1.254 -7.070 -16.813 1.00 56.28 534 THR A O 1
ATOM 4193 N N . PHE A 1 535 ? -0.116 -5.548 -17.999 1.00 66.12 535 PHE A N 1
ATOM 4194 C CA . PHE A 1 535 ? -1.157 -5.295 -18.994 1.00 66.12 535 PHE A CA 1
ATOM 4195 C C . PHE A 1 535 ? -0.570 -5.343 -20.408 1.00 66.12 535 PHE A C 1
ATOM 4197 O O . PHE A 1 535 ? 0.544 -4.878 -20.655 1.00 66.12 535 PHE A O 1
ATOM 4204 N N . SER A 1 536 ? -1.316 -5.931 -21.345 1.00 72.50 536 SER A N 1
ATOM 4205 C CA . SER A 1 536 ? -0.879 -6.067 -22.737 1.00 72.50 536 SER A CA 1
ATOM 4206 C C . SER A 1 536 ? -1.133 -4.776 -23.512 1.00 72.50 536 SER A C 1
ATOM 4208 O O . SER A 1 536 ? -2.276 -4.347 -23.678 1.00 72.50 536 SER A O 1
ATOM 4210 N N . VAL A 1 537 ? -0.063 -4.171 -24.017 1.00 78.44 537 VAL A N 1
ATOM 4211 C CA . VAL A 1 537 ? -0.095 -2.980 -24.867 1.00 78.44 537 VAL A CA 1
ATOM 4212 C C . VAL A 1 537 ? 0.088 -3.415 -26.320 1.00 78.44 537 VAL A C 1
ATOM 4214 O O . VAL A 1 537 ? 1.098 -4.022 -26.665 1.00 78.44 537 VAL A O 1
ATOM 4217 N N . HIS A 1 538 ? -0.900 -3.096 -27.156 1.00 87.88 538 HIS A N 1
ATOM 4218 C CA . HIS A 1 538 ? -0.940 -3.412 -28.586 1.00 87.88 538 HIS A CA 1
ATOM 4219 C C . HIS A 1 538 ? -0.839 -2.112 -29.397 1.00 87.88 538 HIS A C 1
ATOM 4221 O O . HIS A 1 538 ? -1.826 -1.369 -29.483 1.00 87.88 538 HIS A O 1
ATOM 4227 N N . VAL A 1 539 ? 0.331 -1.816 -29.970 1.00 90.06 539 VAL A N 1
ATOM 4228 C CA . VAL A 1 539 ? 0.609 -0.561 -30.697 1.00 90.06 539 VAL A CA 1
ATOM 4229 C C . VAL A 1 539 ? 1.155 -0.805 -32.105 1.00 90.06 539 VAL A C 1
ATOM 4231 O O . VAL A 1 539 ? 1.937 -1.722 -32.342 1.00 90.06 539 VAL A O 1
ATOM 4234 N N . LEU A 1 540 ? 0.765 0.060 -33.039 1.00 92.56 540 LEU A N 1
ATOM 4235 C CA . LEU A 1 540 ? 1.519 0.318 -34.260 1.00 92.56 540 LEU A CA 1
ATOM 4236 C C . LEU A 1 540 ? 2.597 1.350 -33.942 1.00 92.56 540 LEU A C 1
ATOM 4238 O O . LEU A 1 540 ? 2.319 2.346 -33.274 1.00 92.56 540 LEU A O 1
ATOM 4242 N N . VAL A 1 541 ? 3.806 1.116 -34.437 1.00 92.12 541 VAL A N 1
ATOM 4243 C CA . VAL A 1 541 ? 4.963 1.992 -34.276 1.00 92.12 541 VAL A CA 1
ATOM 4244 C C . VAL A 1 541 ? 5.532 2.310 -35.656 1.00 92.12 541 VAL A C 1
ATOM 4246 O O . VAL A 1 541 ? 6.009 1.415 -36.350 1.00 92.12 541 VAL A O 1
ATOM 4249 N N . ASP A 1 542 ? 5.461 3.574 -36.059 1.00 91.31 542 ASP A N 1
ATOM 4250 C CA . ASP A 1 542 ? 6.090 4.118 -37.265 1.00 91.31 542 ASP A CA 1
ATOM 4251 C C . ASP A 1 542 ? 7.460 4.686 -36.860 1.00 91.31 542 ASP A C 1
ATOM 4253 O O . ASP A 1 542 ? 7.542 5.648 -36.093 1.00 91.31 542 ASP A O 1
ATOM 4257 N N . GLN A 1 543 ? 8.529 4.015 -37.286 1.00 90.44 543 GLN A N 1
ATOM 4258 C CA . GLN A 1 543 ? 9.925 4.286 -36.941 1.00 90.44 543 GLN A CA 1
ATOM 4259 C C . GLN A 1 543 ? 10.618 4.868 -38.181 1.00 90.44 543 GLN A C 1
ATOM 4261 O O . GLN A 1 543 ? 10.913 4.110 -39.106 1.00 90.44 543 GLN A O 1
ATOM 4266 N N . ASN A 1 544 ? 10.889 6.176 -38.221 1.00 88.69 544 ASN A N 1
ATOM 4267 C CA . ASN A 1 544 ? 11.607 6.821 -39.322 1.00 88.69 544 ASN A CA 1
ATOM 4268 C C . ASN A 1 544 ? 13.015 7.264 -38.892 1.00 88.69 544 ASN A C 1
ATOM 4270 O O . ASN A 1 544 ? 13.182 8.077 -37.986 1.00 88.69 544 ASN A O 1
ATOM 4274 N N . ARG A 1 545 ? 14.043 6.738 -39.569 1.00 86.69 545 ARG A N 1
ATOM 4275 C CA . ARG A 1 545 ? 15.449 7.059 -39.286 1.00 86.69 545 ARG A CA 1
ATOM 4276 C C . ARG A 1 545 ? 15.968 8.298 -40.029 1.00 86.69 545 ARG A C 1
ATOM 4278 O O . ARG A 1 545 ? 17.008 8.811 -39.645 1.00 86.69 545 ARG A O 1
ATOM 4285 N N . GLU A 1 546 ? 15.266 8.800 -41.049 1.00 83.62 546 GLU A N 1
ATOM 4286 C CA . GLU A 1 546 ? 15.673 10.024 -41.773 1.00 83.62 546 GLU A CA 1
ATOM 4287 C C . GLU A 1 546 ? 15.401 11.317 -40.987 1.00 83.62 546 GLU A C 1
ATOM 4289 O O . GLU A 1 546 ? 16.147 12.282 -41.123 1.00 83.62 546 GLU A O 1
ATOM 4294 N N . ASP A 1 547 ? 14.352 11.340 -40.157 1.00 86.38 547 ASP A N 1
ATOM 4295 C CA . ASP A 1 547 ? 13.978 12.478 -39.297 1.00 86.38 547 ASP A CA 1
ATOM 4296 C C . ASP A 1 547 ? 14.101 12.167 -37.790 1.00 86.38 547 ASP A C 1
ATOM 4298 O O . ASP A 1 547 ? 13.643 12.949 -36.951 1.00 86.38 547 ASP A O 1
ATOM 4302 N N . HIS A 1 548 ? 14.672 10.998 -37.470 1.00 92.12 548 HIS A N 1
ATOM 4303 C CA . HIS A 1 548 ? 14.756 10.379 -36.143 1.00 92.12 548 HIS A CA 1
ATOM 4304 C C . HIS A 1 548 ? 13.441 10.446 -35.330 1.00 92.12 548 HIS A C 1
ATOM 4306 O O . HIS A 1 548 ? 13.468 10.579 -34.101 1.00 92.12 548 HIS A O 1
ATOM 4312 N N . THR A 1 549 ? 12.275 10.335 -35.988 1.00 93.00 549 THR A N 1
ATOM 4313 C CA . THR A 1 549 ? 10.968 10.240 -35.314 1.00 93.00 549 THR A CA 1
ATOM 4314 C C . THR A 1 549 ? 10.532 8.799 -35.065 1.00 93.00 549 THR A C 1
ATOM 4316 O O . THR A 1 549 ? 10.687 7.909 -35.902 1.00 93.00 549 THR A O 1
ATOM 4319 N N . MET A 1 550 ? 9.905 8.567 -33.911 1.00 93.31 550 MET A N 1
ATOM 4320 C CA . MET A 1 550 ? 9.186 7.325 -33.629 1.00 93.31 550 MET A CA 1
ATOM 4321 C C . MET A 1 550 ? 7.794 7.640 -33.090 1.00 93.31 550 MET A C 1
ATOM 4323 O O . MET A 1 550 ? 7.639 8.186 -31.998 1.00 93.31 550 MET A O 1
ATOM 4327 N N . LYS A 1 551 ? 6.771 7.307 -33.878 1.00 93.19 551 LYS A N 1
ATOM 4328 C CA . LYS A 1 551 ? 5.359 7.563 -33.575 1.00 93.19 551 LYS A CA 1
ATOM 4329 C C . LYS A 1 551 ? 4.691 6.252 -33.199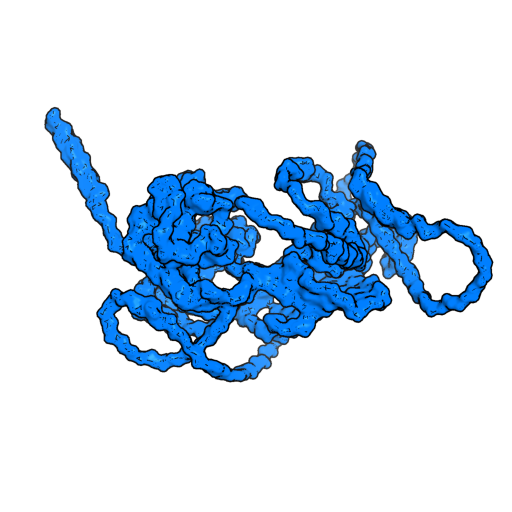 1.00 93.19 551 LYS A C 1
ATOM 4331 O O . LYS A 1 551 ? 4.714 5.312 -33.985 1.00 93.19 551 LYS A O 1
ATOM 4336 N N . PHE A 1 552 ? 4.072 6.184 -32.026 1.00 92.81 552 PHE A N 1
ATOM 4337 C CA . PHE A 1 552 ? 3.340 5.003 -31.569 1.00 92.81 552 PHE A CA 1
ATOM 4338 C C . PHE A 1 552 ? 1.851 5.303 -31.412 1.00 92.81 552 PHE A C 1
ATOM 4340 O O . PHE A 1 552 ? 1.459 6.403 -31.020 1.00 92.81 552 PHE A O 1
ATOM 4347 N N . LYS A 1 553 ? 1.004 4.315 -31.708 1.00 92.06 553 LYS A N 1
ATOM 4348 C CA . LYS A 1 553 ? -0.452 4.428 -31.600 1.00 92.06 553 LYS A CA 1
ATOM 4349 C C . LYS A 1 553 ? -1.110 3.089 -31.295 1.00 92.06 553 LYS A C 1
ATOM 4351 O O . LYS A 1 553 ? -0.877 2.097 -31.977 1.00 92.06 553 LYS A O 1
ATOM 4356 N N . GLN A 1 554 ? -1.971 3.080 -30.286 1.00 88.94 554 GLN A N 1
ATOM 4357 C CA . GLN A 1 554 ? -2.780 1.931 -29.889 1.00 88.94 554 GLN A CA 1
ATOM 4358 C C . GLN A 1 554 ? -3.650 1.403 -31.041 1.00 88.94 554 GLN A C 1
ATOM 4360 O O . GLN A 1 554 ? -4.365 2.172 -31.683 1.00 88.94 554 GLN A O 1
ATOM 4365 N N . VAL A 1 555 ? -3.626 0.084 -31.256 1.00 83.88 555 VAL A N 1
ATOM 4366 C CA . VAL A 1 555 ? -4.414 -0.603 -32.299 1.00 83.88 555 VAL A CA 1
ATOM 4367 C C . VAL A 1 555 ? -5.735 -1.130 -31.746 1.00 83.88 555 VAL A C 1
ATOM 4369 O O . VAL A 1 555 ? -6.794 -0.914 -32.327 1.00 83.88 555 VAL A O 1
ATOM 4372 N N . LYS A 1 556 ? -5.676 -1.828 -30.605 1.00 76.81 556 LYS A N 1
ATOM 4373 C CA . LYS A 1 556 ? -6.833 -2.466 -29.964 1.00 76.81 556 LYS A CA 1
ATOM 4374 C C . LYS A 1 556 ? -7.302 -1.611 -28.793 1.00 76.81 556 LYS A C 1
ATOM 4376 O O . LYS A 1 556 ? -6.565 -1.448 -27.822 1.00 76.81 556 LYS A O 1
ATOM 4381 N N . THR A 1 557 ? -8.513 -1.069 -28.876 1.00 64.56 557 THR A N 1
ATOM 4382 C CA . THR A 1 557 ? -9.176 -0.372 -27.762 1.00 64.56 557 THR A CA 1
ATOM 4383 C C . THR A 1 557 ? -9.481 -1.333 -26.612 1.00 64.56 557 THR A C 1
ATOM 4385 O O . THR A 1 557 ? -9.880 -2.469 -26.850 1.00 64.56 557 THR A O 1
ATOM 4388 N N . GLY A 1 558 ? -9.334 -0.864 -25.373 1.00 69.69 558 GLY A N 1
ATOM 4389 C CA . GLY A 1 558 ? -9.607 -1.624 -24.148 1.00 69.69 558 GLY A CA 1
ATOM 4390 C C . GLY A 1 558 ? -9.766 -0.655 -22.979 1.00 69.69 558 GLY A C 1
ATOM 4391 O O . GLY A 1 558 ? -10.478 0.336 -23.116 1.00 69.69 558 GLY A O 1
ATOM 4392 N N . PHE A 1 559 ? -9.033 -0.858 -21.877 1.00 63.81 559 PHE A N 1
ATOM 4393 C CA . PHE A 1 559 ? -8.909 0.145 -20.800 1.00 63.81 559 PHE A CA 1
ATOM 4394 C C . PHE A 1 559 ? -8.495 1.532 -21.329 1.00 63.81 559 PHE A C 1
ATOM 4396 O O . PHE A 1 559 ? -8.972 2.561 -20.850 1.00 63.81 559 PHE A O 1
ATOM 4403 N N . MET A 1 560 ? -7.652 1.556 -22.366 1.00 75.00 560 MET A N 1
ATOM 4404 C CA . MET A 1 560 ? -7.278 2.759 -23.107 1.00 75.00 560 MET A CA 1
ATOM 4405 C C . MET A 1 560 ? -8.130 2.929 -24.372 1.00 75.00 560 MET A C 1
ATOM 4407 O O . MET A 1 560 ? -8.367 1.966 -25.109 1.00 75.00 560 MET A O 1
ATOM 4411 N N . LYS A 1 561 ? -8.563 4.168 -24.631 1.00 82.50 561 LYS A N 1
ATOM 4412 C CA . LYS A 1 561 ? -9.274 4.605 -25.847 1.00 82.50 561 LYS A CA 1
ATOM 4413 C C . LYS A 1 561 ? -8.351 5.324 -26.831 1.00 82.50 561 LYS A C 1
ATOM 4415 O O . LYS A 1 561 ? -8.544 5.199 -28.038 1.00 82.50 561 LYS A O 1
ATOM 4420 N N . LYS A 1 562 ? -7.356 6.050 -26.322 1.00 87.81 562 LYS A N 1
ATOM 4421 C CA . LYS A 1 562 ? -6.138 6.377 -27.063 1.00 87.81 562 LYS A CA 1
ATOM 4422 C C . LYS A 1 562 ? -4.930 6.258 -26.148 1.00 87.81 562 LYS A C 1
ATOM 4424 O O . LYS A 1 562 ? -4.896 6.861 -25.078 1.00 87.81 562 LYS A O 1
ATOM 4429 N N . PHE A 1 563 ? -3.911 5.582 -26.644 1.00 89.19 563 PHE A N 1
ATOM 4430 C CA . PHE A 1 563 ? -2.538 5.713 -26.194 1.00 89.19 563 PHE A CA 1
ATOM 4431 C C . PHE A 1 563 ? -1.715 5.973 -27.458 1.00 89.19 563 PHE A C 1
ATOM 4433 O O . PHE A 1 563 ? -1.527 5.071 -28.276 1.00 89.19 563 PHE A O 1
ATOM 4440 N N . GLU A 1 564 ? -1.352 7.233 -27.690 1.00 92.94 564 GLU A N 1
ATOM 4441 C CA . GLU A 1 564 ? -0.630 7.665 -28.893 1.00 92.94 564 GLU A CA 1
ATOM 4442 C C . GLU A 1 564 ? 0.409 8.736 -28.551 1.00 92.94 564 GLU A C 1
ATOM 4444 O O . GLU A 1 564 ? 0.215 9.508 -27.613 1.00 92.94 564 GLU A O 1
ATOM 4449 N N . GLY A 1 565 ? 1.522 8.769 -29.281 1.00 92.88 565 GLY A N 1
ATOM 4450 C CA . GLY A 1 565 ? 2.609 9.706 -29.018 1.00 92.88 565 GLY A CA 1
ATOM 4451 C C . GLY A 1 565 ? 3.711 9.691 -30.073 1.00 92.88 565 GLY A C 1
ATOM 4452 O O . GLY A 1 565 ? 3.726 8.844 -30.967 1.00 92.88 565 GLY A O 1
ATOM 4453 N N . CYS A 1 566 ? 4.625 10.651 -29.969 1.00 95.00 566 CYS A N 1
ATOM 4454 C CA . CYS A 1 566 ? 5.747 10.858 -30.874 1.00 95.00 566 CYS A CA 1
ATOM 4455 C C . CYS A 1 566 ? 7.010 11.177 -30.074 1.00 95.00 566 CYS A C 1
ATOM 4457 O O . CYS A 1 566 ? 7.067 12.198 -29.392 1.00 95.00 566 CYS A O 1
ATOM 4459 N N . TRP A 1 567 ? 8.031 10.336 -30.210 1.00 94.75 567 TRP A N 1
ATOM 4460 C CA . TRP A 1 567 ? 9.411 10.701 -29.910 1.00 94.75 567 TRP A CA 1
ATOM 4461 C C . TRP A 1 567 ? 10.017 11.420 -31.114 1.00 94.75 567 TRP A C 1
ATOM 4463 O O . TRP A 1 567 ? 9.781 11.018 -32.259 1.00 94.75 567 TRP A O 1
ATOM 4473 N N . LYS A 1 568 ? 10.838 12.436 -30.858 1.00 95.62 568 LYS A N 1
ATOM 4474 C CA . LYS A 1 568 ? 11.733 13.044 -31.847 1.00 95.62 568 LYS A CA 1
ATOM 4475 C C . LYS A 1 568 ? 13.111 13.244 -31.227 1.00 95.62 568 LYS A C 1
ATOM 4477 O O . LYS A 1 568 ? 13.217 13.607 -30.055 1.00 95.62 568 LYS A O 1
ATOM 4482 N N . VAL A 1 569 ? 14.152 13.024 -32.022 1.00 94.44 569 VAL A N 1
ATOM 4483 C CA . VAL A 1 569 ? 15.544 13.288 -31.652 1.00 94.44 569 VAL A CA 1
ATOM 4484 C C . VAL A 1 569 ? 16.118 14.291 -32.654 1.00 94.44 569 VAL A C 1
ATOM 4486 O O . VAL A 1 569 ? 16.061 14.067 -33.856 1.00 94.44 569 VAL A O 1
ATOM 4489 N N . GLU A 1 570 ? 16.632 15.419 -32.176 1.00 92.19 570 GLU A N 1
ATOM 4490 C CA . GLU A 1 570 ? 17.217 16.490 -32.994 1.00 92.19 570 GLU A CA 1
ATOM 4491 C C . GLU A 1 570 ? 18.707 16.651 -32.634 1.00 92.19 570 GLU A C 1
ATOM 4493 O O . GLU A 1 570 ? 19.054 16.515 -31.458 1.00 92.19 570 GLU A O 1
ATOM 4498 N N . PRO A 1 571 ? 19.614 16.941 -33.587 1.00 91.06 571 PRO A N 1
ATOM 4499 C CA . PRO A 1 571 ? 21.023 17.175 -33.273 1.00 91.06 571 PRO A CA 1
ATOM 4500 C C . PRO A 1 571 ? 21.205 18.421 -32.396 1.00 91.06 571 PRO A C 1
ATOM 4502 O O . PRO A 1 571 ? 20.596 19.461 -32.641 1.00 91.06 571 PRO A O 1
ATOM 4505 N N . LEU A 1 572 ? 22.090 18.320 -31.402 1.00 91.12 572 LEU A N 1
ATOM 4506 C CA . LEU A 1 572 ? 22.513 19.429 -30.548 1.00 91.12 572 LEU A CA 1
ATOM 4507 C C . LEU A 1 572 ? 24.030 19.613 -30.675 1.00 91.12 572 LEU A C 1
ATOM 4509 O O . LEU A 1 572 ? 24.798 18.721 -30.315 1.00 91.12 572 LEU A O 1
ATOM 4513 N N . PHE A 1 573 ? 24.465 20.764 -31.182 1.00 91.19 573 PHE A N 1
ATOM 4514 C CA . PHE A 1 573 ? 25.882 21.121 -31.275 1.00 91.19 573 PHE A CA 1
ATOM 4515 C C . PHE A 1 573 ? 26.349 21.677 -29.924 1.00 91.19 573 PHE A C 1
ATOM 4517 O O . PHE A 1 573 ? 25.887 22.727 -29.496 1.00 91.19 573 PHE A O 1
ATOM 4524 N N . VAL A 1 574 ? 27.212 20.943 -29.217 1.00 89.31 574 VAL A N 1
ATOM 4525 C CA . VAL A 1 574 ? 27.510 21.208 -27.793 1.00 89.31 574 VAL A CA 1
ATOM 4526 C C . VAL A 1 574 ? 28.614 22.250 -27.614 1.00 89.31 574 VAL A C 1
ATOM 4528 O O . VAL A 1 574 ? 28.611 23.005 -26.646 1.00 89.31 574 VAL A O 1
ATOM 4531 N N . ASP A 1 575 ? 29.554 22.296 -28.558 1.00 87.50 575 ASP A N 1
ATOM 4532 C CA . ASP A 1 575 ? 30.679 23.242 -28.566 1.00 87.50 575 ASP A CA 1
ATOM 4533 C C . ASP A 1 575 ? 30.459 24.402 -29.563 1.00 87.50 575 ASP A C 1
ATOM 4535 O O . ASP A 1 575 ? 31.417 24.974 -30.079 1.00 87.50 575 ASP A O 1
ATOM 4539 N N . ASP A 1 576 ? 29.203 24.735 -29.873 1.00 81.56 576 ASP A N 1
ATOM 4540 C CA . ASP A 1 576 ? 28.795 25.781 -30.828 1.00 81.56 576 ASP A CA 1
ATOM 4541 C C . ASP A 1 576 ? 29.420 27.161 -30.542 1.00 81.56 576 ASP A C 1
ATOM 4543 O O . ASP A 1 576 ? 29.850 27.854 -31.461 1.00 81.56 576 ASP A O 1
ATOM 4547 N N . LYS A 1 577 ? 29.586 27.518 -29.265 1.00 81.38 577 LYS A N 1
ATOM 4548 C CA . LYS A 1 577 ? 30.250 28.751 -28.806 1.00 81.38 577 LYS A CA 1
ATOM 4549 C C . LYS A 1 577 ? 31.688 28.906 -29.311 1.00 81.38 577 LYS A C 1
ATOM 4551 O O . LYS A 1 577 ? 32.160 30.035 -29.421 1.00 81.38 577 LYS A O 1
ATOM 4556 N N . SER A 1 578 ? 32.372 27.809 -29.656 1.00 78.31 578 SER A N 1
ATOM 4557 C CA . SER A 1 578 ? 33.712 27.862 -30.266 1.00 78.31 578 SER A CA 1
ATOM 4558 C C . SER A 1 578 ? 33.711 28.386 -31.711 1.00 78.31 578 SER A C 1
ATOM 4560 O O . SER A 1 578 ? 34.765 28.752 -32.221 1.00 78.31 578 SER A O 1
ATOM 4562 N N . CYS A 1 579 ? 32.538 28.482 -32.347 1.00 81.25 579 CYS A N 1
ATOM 4563 C CA . CYS A 1 579 ? 32.361 28.976 -33.714 1.00 81.25 579 CYS A CA 1
ATOM 4564 C C . CYS A 1 579 ? 32.130 30.492 -33.814 1.00 81.25 579 CYS A C 1
ATOM 4566 O O . CYS A 1 579 ? 32.071 31.021 -34.926 1.00 81.25 579 CYS A O 1
ATOM 4568 N N . SER A 1 580 ? 31.992 31.192 -32.681 1.00 78.62 580 SER A N 1
ATOM 4569 C CA . SER A 1 580 ? 31.692 32.629 -32.624 1.00 78.62 580 SER A CA 1
ATOM 4570 C C . SER A 1 580 ? 32.622 33.453 -33.539 1.00 78.62 580 SER A C 1
ATOM 4572 O O . SER A 1 580 ? 33.840 33.278 -33.469 1.00 78.62 580 SER A O 1
ATOM 4574 N N . PRO A 1 581 ? 32.095 34.346 -34.404 1.00 77.12 581 PRO A N 1
ATOM 4575 C CA . PRO A 1 581 ? 30.718 34.859 -34.442 1.00 77.12 581 PRO A CA 1
ATOM 4576 C C . PRO A 1 581 ? 29.723 34.030 -35.281 1.00 77.12 581 PRO A C 1
ATOM 4578 O O . PRO A 1 581 ? 28.584 34.455 -35.460 1.00 77.12 581 PRO A O 1
ATOM 4581 N N . PHE A 1 582 ? 30.121 32.881 -35.832 1.00 75.88 582 PHE A N 1
ATOM 4582 C CA . PHE A 1 582 ? 29.256 32.051 -36.671 1.00 75.88 582 PHE A CA 1
ATOM 4583 C C . PHE A 1 582 ? 28.453 31.049 -35.833 1.00 75.88 582 PHE A C 1
ATOM 4585 O O . PHE A 1 582 ? 29.014 30.274 -35.067 1.00 75.88 582 PHE A O 1
ATOM 4592 N N . GLU A 1 583 ? 27.133 31.024 -36.022 1.00 80.44 583 GLU A N 1
ATOM 4593 C CA . GLU A 1 583 ? 26.212 30.076 -35.382 1.00 80.44 583 GLU A CA 1
ATOM 4594 C C . GLU A 1 583 ? 25.862 28.956 -36.389 1.00 80.44 583 GLU A C 1
ATOM 4596 O O . GLU A 1 583 ? 25.079 29.192 -37.318 1.00 80.44 583 GLU A O 1
ATOM 4601 N N . PRO A 1 584 ? 26.471 27.755 -36.300 1.00 80.75 584 PRO A N 1
ATOM 4602 C CA . PRO A 1 584 ? 26.339 26.728 -37.331 1.00 80.75 584 PRO A CA 1
ATOM 4603 C C . PRO A 1 584 ? 24.977 26.026 -37.274 1.00 80.75 584 PRO A C 1
ATOM 4605 O O . PRO A 1 584 ? 24.620 25.405 -36.279 1.00 80.75 584 PRO A O 1
ATOM 4608 N N . LYS A 1 585 ? 24.228 26.079 -38.384 1.00 77.31 585 LYS A N 1
ATOM 4609 C CA . LYS A 1 585 ? 22.870 25.497 -38.503 1.00 77.31 585 LYS A CA 1
ATOM 4610 C C . LYS A 1 585 ? 22.826 24.165 -39.253 1.00 77.31 585 LYS A C 1
ATOM 4612 O O . LYS A 1 585 ? 21.765 23.557 -39.349 1.00 77.31 585 LYS A O 1
ATOM 4617 N N . THR A 1 586 ? 23.965 23.705 -39.765 1.00 80.06 586 THR A N 1
ATOM 4618 C CA . THR A 1 586 ? 24.119 22.394 -40.409 1.00 80.06 586 THR A CA 1
ATOM 4619 C C . THR A 1 586 ? 25.355 21.680 -39.869 1.00 80.06 586 THR A C 1
ATOM 4621 O O . THR A 1 586 ? 26.262 22.308 -39.310 1.00 80.06 586 THR A O 1
ATOM 4624 N N . TRP A 1 587 ? 25.391 20.357 -40.038 1.00 74.38 587 TRP A N 1
ATOM 4625 C CA . TRP A 1 587 ? 26.493 19.522 -39.566 1.00 74.38 587 TRP A CA 1
ATOM 4626 C C . TRP A 1 587 ? 27.830 19.904 -40.222 1.00 74.38 587 TRP A C 1
ATOM 4628 O O . TRP A 1 587 ? 28.854 19.941 -39.546 1.00 74.38 587 TRP A O 1
ATOM 4638 N N . GLU A 1 588 ? 27.823 20.263 -41.507 1.00 79.50 588 GLU A N 1
ATOM 4639 C CA . GLU A 1 588 ? 29.020 20.628 -42.276 1.00 79.50 588 GLU A CA 1
ATOM 4640 C C . GLU A 1 588 ? 29.647 21.917 -41.734 1.00 79.50 588 GLU A C 1
ATOM 4642 O O . GLU A 1 588 ? 30.863 21.991 -41.557 1.00 79.50 588 GLU A O 1
ATOM 4647 N N . GLY A 1 589 ? 28.814 22.916 -41.416 1.00 82.62 589 GLY A N 1
ATOM 4648 C CA . GLY A 1 589 ? 29.262 24.165 -40.800 1.00 82.62 589 GLY A CA 1
ATOM 4649 C C . GLY A 1 589 ? 29.859 23.937 -39.411 1.00 82.62 589 GLY A C 1
ATOM 4650 O O . GLY A 1 589 ? 30.923 24.474 -39.101 1.00 82.62 589 GLY A O 1
ATOM 4651 N N . TYR A 1 590 ? 29.227 23.086 -38.596 1.00 86.06 590 TYR A N 1
ATOM 4652 C CA . TYR A 1 590 ? 29.731 22.744 -37.264 1.00 86.06 590 TYR A CA 1
ATOM 4653 C C . TYR A 1 590 ? 31.045 21.947 -37.322 1.00 86.06 590 TYR A C 1
ATOM 4655 O O . TYR A 1 590 ? 31.996 22.253 -36.599 1.00 86.06 590 TYR A O 1
ATOM 4663 N N . TYR A 1 591 ? 31.143 20.970 -38.228 1.00 83.38 591 TYR A N 1
ATOM 4664 C CA . TYR A 1 591 ? 32.357 20.184 -38.448 1.00 83.38 591 TYR A CA 1
ATOM 4665 C C . TYR A 1 591 ? 33.511 21.058 -38.962 1.00 83.38 591 TYR A C 1
ATOM 4667 O O . TYR A 1 591 ? 34.629 20.954 -38.458 1.00 83.38 591 TYR A O 1
ATOM 4675 N N . SER A 1 592 ? 33.243 21.951 -39.923 1.00 83.50 592 SER A N 1
ATOM 4676 C CA . SER A 1 592 ? 34.251 22.861 -40.481 1.00 83.50 592 SER A CA 1
ATOM 4677 C C . SER A 1 592 ? 34.740 23.896 -39.467 1.00 83.50 592 SER A C 1
ATOM 4679 O O . SER A 1 592 ? 35.925 24.213 -39.470 1.00 83.50 592 SER A O 1
ATOM 4681 N N . CYS A 1 593 ? 33.858 24.411 -38.604 1.00 85.88 593 CYS A N 1
ATOM 4682 C CA . CYS A 1 593 ? 34.241 25.276 -37.487 1.00 85.88 593 CYS A CA 1
ATOM 4683 C C . CYS A 1 593 ? 35.154 24.534 -36.499 1.00 85.88 593 CYS A C 1
ATOM 4685 O O . CYS A 1 593 ? 36.270 24.963 -36.220 1.00 85.88 593 CYS A O 1
ATOM 4687 N N . THR A 1 594 ? 34.686 23.399 -35.975 1.00 84.38 594 THR A N 1
ATOM 4688 C CA . THR A 1 594 ? 35.311 22.729 -34.821 1.00 84.38 594 THR A CA 1
ATOM 4689 C C . THR A 1 594 ? 36.529 21.873 -35.185 1.00 84.38 594 THR A C 1
ATOM 4691 O O . THR A 1 594 ? 36.968 21.047 -34.384 1.00 84.38 594 THR A O 1
ATOM 4694 N N . GLY A 1 595 ? 37.056 21.995 -36.410 1.00 80.19 595 GLY A N 1
ATOM 4695 C CA . GLY A 1 595 ? 38.132 21.137 -36.922 1.00 80.19 595 GLY A CA 1
ATOM 4696 C C . GLY A 1 595 ? 37.777 19.643 -36.905 1.00 80.19 595 GLY A C 1
ATOM 4697 O O . GLY A 1 595 ? 38.659 18.797 -36.770 1.00 80.19 595 GLY A O 1
ATOM 4698 N N . GLY A 1 596 ? 36.483 19.315 -36.967 1.00 78.69 596 GLY A N 1
ATOM 4699 C CA . GLY A 1 596 ? 35.952 17.961 -36.815 1.00 78.69 596 GLY A CA 1
ATOM 4700 C C . GLY A 1 596 ? 35.964 17.387 -35.392 1.00 78.69 596 GLY A C 1
ATOM 4701 O O . GLY A 1 596 ? 35.700 16.194 -35.238 1.00 78.69 596 GLY A O 1
ATOM 4702 N N . LYS A 1 597 ? 36.259 18.195 -34.362 1.00 81.19 597 LYS A N 1
ATOM 4703 C CA . LYS A 1 597 ? 36.310 17.772 -32.948 1.00 81.19 597 LYS A CA 1
ATOM 4704 C C . LYS A 1 597 ? 35.054 18.085 -32.125 1.00 81.19 597 LYS A C 1
ATOM 4706 O O . LYS A 1 597 ? 34.974 17.646 -30.982 1.00 81.19 597 LYS A O 1
ATOM 4711 N N . GLY A 1 598 ? 34.092 18.829 -32.670 1.00 86.69 598 GLY A N 1
ATOM 4712 C CA . GLY A 1 598 ? 32.892 19.248 -31.945 1.00 86.69 598 GLY A CA 1
ATOM 4713 C C . GLY A 1 598 ? 32.021 18.083 -31.468 1.00 86.69 598 GLY A C 1
ATOM 4714 O O . GLY A 1 598 ? 31.730 17.151 -32.230 1.00 86.69 598 GLY A O 1
ATOM 4715 N N . ARG A 1 599 ? 31.579 18.142 -30.209 1.00 90.56 599 ARG A N 1
ATOM 4716 C CA . ARG A 1 599 ? 30.695 17.147 -29.598 1.00 90.56 599 ARG A CA 1
ATOM 4717 C C . ARG A 1 599 ? 29.250 17.366 -30.044 1.00 90.56 599 ARG A C 1
ATOM 4719 O O . ARG A 1 599 ? 28.713 18.473 -30.000 1.00 90.56 599 ARG A O 1
ATOM 4726 N N . ILE A 1 600 ? 28.608 16.280 -30.454 1.00 90.38 600 ILE A N 1
ATOM 4727 C CA . ILE A 1 600 ? 27.213 16.241 -30.885 1.00 90.38 600 ILE A CA 1
ATOM 4728 C C . ILE A 1 600 ? 26.421 15.480 -29.824 1.00 90.38 600 ILE A C 1
ATOM 4730 O O . ILE A 1 600 ? 26.633 14.286 -29.594 1.00 90.38 600 ILE A O 1
ATOM 4734 N N . GLY A 1 601 ? 25.516 16.202 -29.171 1.00 91.69 601 GLY A N 1
ATOM 4735 C CA . GLY A 1 601 ? 24.459 15.654 -28.335 1.00 91.69 601 GLY A CA 1
ATOM 4736 C C . GLY A 1 601 ? 23.148 15.546 -29.111 1.00 91.69 601 GLY A C 1
ATOM 4737 O O . GLY A 1 601 ? 23.091 15.750 -30.328 1.00 91.69 601 GLY A O 1
ATOM 4738 N N . SER A 1 602 ? 22.074 15.277 -28.378 1.00 94.19 602 SER A N 1
ATOM 4739 C CA . SER A 1 602 ? 20.714 15.235 -28.903 1.00 94.19 602 SER A CA 1
ATOM 4740 C C . SER A 1 602 ? 19.780 16.058 -28.036 1.00 94.19 602 SER A C 1
ATOM 4742 O O . SER A 1 602 ? 19.791 15.927 -26.814 1.00 94.19 602 SER A O 1
ATOM 4744 N N . LYS A 1 603 ? 18.900 16.828 -28.663 1.00 95.00 603 LYS A N 1
ATOM 4745 C CA . LYS A 1 603 ? 17.684 17.326 -28.029 1.00 95.00 603 LYS A CA 1
ATOM 4746 C C . LYS A 1 603 ? 16.576 16.306 -28.286 1.00 95.00 603 LYS A C 1
ATOM 4748 O O . LYS A 1 603 ? 16.287 15.977 -29.433 1.00 95.00 603 LYS A O 1
ATOM 4753 N N . VAL A 1 604 ? 15.974 15.784 -27.226 1.00 96.06 604 VAL A N 1
ATOM 4754 C CA . VAL A 1 604 ? 14.912 14.774 -27.284 1.00 96.06 604 VAL A CA 1
ATOM 4755 C C . VAL A 1 604 ? 13.601 15.407 -26.850 1.00 96.06 604 VAL A C 1
ATOM 4757 O O . VAL A 1 604 ? 13.546 16.078 -25.817 1.00 96.06 604 VAL A O 1
ATOM 4760 N N . SER A 1 605 ? 12.535 15.149 -27.601 1.00 94.75 605 SER A N 1
ATOM 4761 C CA . SER A 1 605 ? 11.172 15.450 -27.173 1.00 94.75 605 SER A CA 1
ATOM 4762 C C . SER A 1 605 ? 10.268 14.223 -27.245 1.00 94.75 605 SER A C 1
ATOM 4764 O O . SER A 1 605 ? 10.469 13.317 -28.059 1.00 94.75 605 SER A O 1
ATOM 4766 N N . LEU A 1 606 ? 9.271 14.201 -26.360 1.00 94.50 606 LEU A N 1
ATOM 4767 C CA . LEU A 1 606 ? 8.180 13.230 -26.355 1.00 94.50 606 LEU A CA 1
ATOM 4768 C C . LEU A 1 606 ? 6.859 13.979 -26.184 1.00 94.50 606 LEU A C 1
ATOM 4770 O O . LEU A 1 606 ? 6.629 14.606 -25.151 1.00 94.50 606 LEU A O 1
ATOM 4774 N N . GLU A 1 607 ? 5.980 13.858 -27.171 1.00 93.38 607 GLU A N 1
ATOM 4775 C CA . GLU A 1 607 ? 4.559 14.186 -27.042 1.00 93.38 607 GLU A CA 1
ATOM 4776 C C . GLU A 1 607 ? 3.782 12.886 -26.800 1.00 93.38 607 GLU A C 1
ATOM 4778 O O . GLU A 1 607 ? 3.943 11.927 -27.555 1.00 93.38 607 GLU A O 1
ATOM 4783 N N . GLN A 1 608 ? 2.949 12.814 -25.761 1.00 93.38 608 GLN A N 1
ATOM 4784 C CA . GLN A 1 608 ? 2.226 11.588 -25.402 1.00 93.38 608 GLN A CA 1
ATOM 4785 C C . GLN A 1 608 ? 0.819 11.882 -24.864 1.00 93.38 608 GLN A C 1
ATOM 4787 O O . GLN A 1 608 ? 0.660 12.489 -23.806 1.00 93.38 608 GLN A O 1
ATOM 4792 N N . LEU A 1 609 ? -0.208 11.389 -25.561 1.00 91.81 609 LEU A N 1
ATOM 4793 C CA . LEU A 1 609 ? -1.617 11.504 -25.186 1.00 91.81 609 LEU A CA 1
ATOM 4794 C C . LEU A 1 609 ? -2.128 10.202 -24.556 1.00 91.81 609 LEU A C 1
ATOM 4796 O O . LEU A 1 609 ? -2.102 9.133 -25.173 1.00 91.81 609 LEU A O 1
ATOM 4800 N N . ILE A 1 610 ? -2.658 10.315 -23.337 1.00 88.50 610 ILE A N 1
ATOM 4801 C CA . ILE A 1 610 ? -3.132 9.191 -22.526 1.00 88.50 610 ILE A CA 1
ATOM 4802 C C . ILE A 1 610 ? -4.616 9.413 -22.226 1.00 88.50 610 ILE A C 1
ATOM 4804 O O . ILE A 1 610 ? -5.010 10.196 -21.360 1.00 88.50 610 ILE A O 1
ATOM 4808 N N . GLN A 1 611 ? -5.466 8.727 -22.992 1.00 87.69 611 GLN A N 1
ATOM 4809 C CA . GLN A 1 611 ? -6.922 8.788 -22.904 1.00 87.69 611 GLN A CA 1
ATOM 4810 C C . GLN A 1 611 ? -7.499 7.403 -22.551 1.00 87.69 611 GLN A C 1
ATOM 4812 O O . GLN A 1 611 ? -7.601 6.546 -23.437 1.00 87.69 611 GLN A O 1
ATOM 4817 N N . PRO A 1 612 ? -7.911 7.167 -21.292 1.00 78.88 612 PRO A N 1
ATOM 4818 C CA . PRO A 1 612 ? -8.634 5.953 -20.922 1.00 78.88 612 PRO A CA 1
ATOM 4819 C C . PRO A 1 612 ? -10.034 5.919 -21.562 1.00 78.88 612 PRO A C 1
ATOM 4821 O O . PRO A 1 612 ? -10.539 6.938 -22.044 1.00 78.88 612 PRO A O 1
ATOM 4824 N N . ALA A 1 613 ? -10.667 4.745 -21.593 1.00 76.56 613 ALA A N 1
ATOM 4825 C CA . ALA A 1 613 ? -12.023 4.579 -22.126 1.00 76.56 613 ALA A CA 1
ATOM 4826 C C . ALA A 1 613 ? -13.078 5.325 -21.293 1.00 76.56 613 ALA A C 1
ATOM 4828 O O . ALA A 1 613 ? -13.947 5.996 -21.855 1.00 76.56 613 ALA A O 1
ATOM 4829 N N . LEU A 1 614 ? -12.926 5.274 -19.968 1.00 71.88 614 LEU A N 1
ATOM 4830 C CA . LEU A 1 614 ? -13.603 6.116 -18.989 1.00 71.88 614 LEU A CA 1
ATOM 4831 C C . LEU A 1 614 ? -12.528 6.927 -18.254 1.00 71.88 614 LEU A C 1
ATOM 4833 O O . LEU A 1 614 ? -11.544 6.356 -17.791 1.00 71.88 614 LEU A O 1
ATOM 4837 N N . VAL A 1 615 ? -12.682 8.250 -18.158 1.00 69.25 615 VAL A N 1
ATOM 4838 C CA . VAL A 1 615 ? -11.784 9.067 -17.323 1.00 69.25 615 VAL A CA 1
ATOM 4839 C C . VAL A 1 615 ? -12.274 8.970 -15.880 1.00 69.25 615 VAL A C 1
ATOM 4841 O O . VAL A 1 615 ? -13.417 9.362 -15.638 1.00 69.25 615 VAL A O 1
ATOM 4844 N N . PRO A 1 616 ? -11.458 8.476 -14.932 1.00 62.97 616 PRO A N 1
ATOM 4845 C CA . PRO A 1 616 ? -11.886 8.351 -13.546 1.00 62.97 616 PRO A CA 1
ATOM 4846 C C . PRO A 1 616 ? -12.102 9.736 -12.912 1.00 62.97 616 PRO A C 1
ATOM 4848 O O . PRO A 1 616 ? -11.434 10.708 -13.296 1.00 62.97 616 PRO A O 1
ATOM 4851 N N . PRO A 1 617 ? -13.021 9.865 -11.943 1.00 55.22 617 PRO A N 1
ATOM 4852 C CA . PRO A 1 617 ? -13.291 11.144 -11.300 1.00 55.22 617 PRO A CA 1
ATOM 4853 C C . PRO A 1 617 ? -12.054 11.666 -10.545 1.00 55.22 617 PRO A C 1
ATOM 4855 O O . PRO A 1 617 ? -11.196 10.886 -10.119 1.00 55.22 617 PRO A O 1
ATOM 4858 N N . PRO A 1 618 ? -11.920 12.988 -10.352 1.00 51.50 618 PRO A N 1
ATOM 4859 C CA . PRO A 1 618 ? -11.056 13.528 -9.308 1.00 51.50 618 PRO A CA 1
ATOM 4860 C C . PRO A 1 618 ? -11.446 12.951 -7.932 1.00 51.50 618 PRO A C 1
ATOM 4862 O O . PRO A 1 618 ? -12.641 12.801 -7.679 1.00 51.50 618 PRO A O 1
ATOM 4865 N N . PRO A 1 619 ? -10.490 12.638 -7.037 1.00 40.66 619 PRO A N 1
ATOM 4866 C CA . PRO A 1 619 ? -9.047 12.867 -7.156 1.00 40.66 619 PRO A CA 1
ATOM 4867 C C . PRO A 1 619 ? -8.279 11.770 -7.921 1.00 40.66 619 PRO A C 1
ATOM 4869 O O . PRO A 1 619 ? -7.103 11.962 -8.229 1.00 40.66 619 PRO A O 1
ATOM 4872 N N . PHE A 1 620 ? -8.896 10.638 -8.278 1.00 50.06 620 PHE A N 1
ATOM 4873 C CA . PHE A 1 620 ? -8.200 9.503 -8.907 1.00 50.06 620 PHE A CA 1
ATOM 4874 C C . PHE A 1 620 ? -7.534 9.859 -10.250 1.00 50.06 620 PHE A C 1
ATOM 4876 O O . PHE A 1 620 ? -6.413 9.424 -10.517 1.00 50.06 620 PHE A O 1
ATOM 4883 N N . SER A 1 621 ? -8.147 10.718 -11.075 1.00 60.97 621 SER A N 1
ATOM 4884 C CA . SER A 1 621 ? -7.507 11.245 -12.300 1.00 60.97 621 SER A CA 1
ATOM 4885 C C . SER A 1 621 ? -6.419 12.303 -12.063 1.00 60.97 621 SER A C 1
ATOM 4887 O O . SER A 1 621 ? -5.723 12.682 -13.007 1.00 60.97 621 SER A O 1
ATOM 4889 N N . TRP A 1 622 ? -6.224 12.773 -10.828 1.00 67.62 622 TRP A N 1
ATOM 4890 C CA . TRP A 1 622 ? -5.033 13.534 -10.430 1.00 67.62 622 TRP A CA 1
ATOM 4891 C C . TRP A 1 622 ? -3.915 12.578 -9.999 1.00 67.62 622 TRP A C 1
ATOM 4893 O O . TRP A 1 622 ? -2.786 12.715 -10.463 1.00 67.62 622 TRP A O 1
ATOM 4903 N N . TYR A 1 623 ? -4.246 11.556 -9.206 1.00 54.88 623 TYR A N 1
ATOM 4904 C CA . TYR A 1 623 ? -3.310 10.519 -8.760 1.00 54.88 623 TYR A CA 1
ATOM 4905 C C . TYR A 1 623 ? -2.693 9.734 -9.929 1.00 54.88 623 TYR A C 1
ATOM 4907 O O . TYR A 1 623 ? -1.472 9.697 -10.082 1.00 54.88 623 TYR A O 1
ATOM 4915 N N . LEU A 1 624 ? -3.525 9.192 -10.825 1.00 61.19 624 LEU A N 1
ATOM 4916 C CA . LEU A 1 624 ? -3.065 8.454 -12.008 1.00 61.19 624 LEU A CA 1
ATOM 4917 C C . LEU A 1 624 ? -2.232 9.335 -12.953 1.00 61.19 624 LEU A C 1
ATOM 4919 O O . LEU A 1 624 ? -1.260 8.864 -13.540 1.00 61.19 624 LEU A O 1
ATOM 4923 N N . ARG A 1 625 ? -2.553 10.632 -13.064 1.00 76.88 625 ARG A N 1
ATOM 4924 C CA . ARG A 1 625 ? -1.731 11.613 -13.791 1.00 76.88 625 ARG A CA 1
ATOM 4925 C C . ARG A 1 625 ? -0.366 11.807 -13.122 1.00 76.88 625 ARG A C 1
ATOM 4927 O O . ARG A 1 625 ? 0.635 11.872 -13.830 1.00 76.88 625 ARG A O 1
ATOM 4934 N N . GLY A 1 626 ? -0.320 11.863 -11.791 1.00 68.75 626 GLY A N 1
ATOM 4935 C CA . GLY A 1 626 ? 0.914 11.918 -11.002 1.00 68.75 626 GLY A CA 1
ATOM 4936 C C . GLY A 1 626 ? 1.814 10.706 -11.242 1.00 68.75 626 GLY A C 1
ATOM 4937 O O . GLY A 1 626 ? 2.967 10.887 -11.627 1.00 68.75 626 GLY A O 1
ATOM 4938 N N . ILE A 1 627 ? 1.269 9.484 -11.131 1.00 67.69 627 ILE A N 1
ATOM 4939 C CA . ILE A 1 627 ? 1.977 8.238 -11.489 1.00 67.69 627 ILE A CA 1
ATOM 4940 C C . ILE A 1 627 ? 2.511 8.325 -12.918 1.00 67.69 627 ILE A C 1
ATOM 4942 O O . ILE A 1 627 ? 3.696 8.096 -13.145 1.00 67.69 627 ILE A O 1
ATOM 4946 N N . THR A 1 628 ? 1.660 8.690 -13.879 1.00 74.19 628 THR A N 1
ATOM 4947 C CA . THR A 1 628 ? 2.039 8.747 -15.299 1.00 74.19 628 THR A CA 1
ATOM 4948 C C . THR A 1 628 ? 3.191 9.732 -15.531 1.00 74.19 628 THR A C 1
ATOM 4950 O O . THR A 1 628 ? 4.146 9.406 -16.227 1.00 74.19 628 THR A O 1
ATOM 4953 N N . THR A 1 629 ? 3.149 10.901 -14.884 1.00 76.12 629 THR A N 1
ATOM 4954 C CA . THR A 1 629 ? 4.198 11.930 -14.977 1.00 76.12 629 THR A CA 1
ATOM 4955 C C . THR A 1 629 ? 5.523 11.426 -14.390 1.00 76.12 629 THR A C 1
ATOM 4957 O O . THR A 1 629 ? 6.528 11.439 -15.096 1.00 76.12 629 THR A O 1
ATOM 4960 N N . ARG A 1 630 ? 5.512 10.878 -13.162 1.00 76.50 630 ARG A N 1
ATOM 4961 C CA . ARG A 1 630 ? 6.693 10.259 -12.516 1.00 76.50 630 ARG A CA 1
ATOM 4962 C C . ARG A 1 630 ? 7.256 9.078 -13.316 1.00 76.50 630 ARG A C 1
ATOM 4964 O O . ARG A 1 630 ? 8.464 8.856 -13.340 1.00 76.50 630 ARG A O 1
ATOM 4971 N N . THR A 1 631 ? 6.392 8.313 -13.984 1.00 78.19 631 THR A N 1
ATOM 4972 C CA . THR A 1 631 ? 6.792 7.182 -14.838 1.00 78.19 631 THR A CA 1
ATOM 4973 C C . THR A 1 631 ? 7.569 7.670 -16.061 1.00 78.19 631 THR A C 1
ATOM 4975 O O . THR A 1 631 ? 8.618 7.111 -16.382 1.00 78.19 631 THR A O 1
ATOM 4978 N N . THR A 1 632 ? 7.098 8.738 -16.712 1.00 85.69 632 THR A N 1
ATOM 4979 C CA . THR A 1 632 ? 7.801 9.382 -17.832 1.00 85.69 632 THR A CA 1
ATOM 4980 C C . THR A 1 632 ? 9.095 10.061 -17.375 1.00 85.69 632 THR A C 1
ATOM 4982 O O . THR A 1 632 ? 10.106 9.953 -18.057 1.00 85.69 632 THR A O 1
ATOM 4985 N N . GLU A 1 633 ? 9.108 10.695 -16.204 1.00 85.50 633 GLU A N 1
ATOM 4986 C CA . GLU A 1 633 ? 10.311 11.278 -15.592 1.00 85.50 633 GLU A CA 1
ATOM 4987 C C . GLU A 1 633 ? 11.389 10.215 -15.311 1.00 85.50 633 GLU A C 1
ATOM 4989 O O . GLU A 1 633 ? 12.536 10.362 -15.730 1.00 85.50 633 GLU A O 1
ATOM 4994 N N . THR A 1 634 ? 11.003 9.088 -14.703 1.00 81.75 634 THR A N 1
ATOM 4995 C CA . THR A 1 634 ? 11.903 7.951 -14.427 1.00 81.75 634 THR A CA 1
ATOM 4996 C C . THR A 1 634 ? 12.503 7.383 -15.716 1.00 81.75 634 THR A C 1
ATOM 4998 O O . THR A 1 634 ? 13.711 7.177 -15.791 1.00 81.75 634 THR A O 1
ATOM 5001 N N . LEU A 1 635 ? 11.680 7.200 -16.757 1.00 88.00 635 LEU A N 1
ATOM 5002 C CA . LEU A 1 635 ? 12.113 6.732 -18.079 1.00 88.00 635 LEU A CA 1
ATOM 5003 C C . LEU A 1 635 ? 13.191 7.637 -18.709 1.00 88.00 635 LEU A C 1
ATOM 5005 O O . LEU A 1 635 ? 14.067 7.152 -19.424 1.00 88.00 635 LEU A O 1
ATOM 5009 N N . ILE A 1 636 ? 13.140 8.944 -18.443 1.00 90.69 636 ILE A N 1
ATOM 5010 C CA . ILE A 1 636 ? 14.108 9.913 -18.966 1.00 90.69 636 ILE A CA 1
ATOM 5011 C C . ILE A 1 636 ? 15.372 9.990 -18.114 1.00 90.69 636 ILE A C 1
ATOM 5013 O O . ILE A 1 636 ? 16.465 10.051 -18.673 1.00 90.69 636 ILE A O 1
ATOM 5017 N N . ASN A 1 637 ? 15.260 9.889 -16.791 1.00 87.94 637 ASN A N 1
ATOM 5018 C CA . ASN A 1 637 ? 16.430 9.760 -15.922 1.00 87.94 637 ASN A CA 1
ATOM 5019 C C . ASN A 1 637 ? 17.222 8.477 -16.250 1.00 87.94 637 ASN A C 1
ATOM 5021 O O . ASN A 1 637 ? 18.451 8.501 -16.298 1.00 87.94 637 ASN A O 1
ATOM 5025 N N . ASP A 1 638 ? 16.528 7.389 -16.590 1.00 87.56 638 ASP A N 1
ATOM 5026 C CA . ASP A 1 638 ? 17.145 6.147 -17.063 1.00 87.56 638 ASP A CA 1
ATOM 5027 C C . ASP A 1 638 ? 17.793 6.280 -18.456 1.00 87.56 638 ASP A C 1
ATOM 5029 O O . ASP A 1 638 ? 18.875 5.735 -18.689 1.00 87.56 638 ASP A O 1
ATOM 5033 N N . LEU A 1 639 ? 17.189 7.049 -19.373 1.00 90.94 639 LEU A N 1
ATOM 5034 C CA . LEU A 1 639 ? 17.794 7.398 -20.668 1.00 90.94 639 LEU A CA 1
ATOM 5035 C C . LEU A 1 639 ? 19.086 8.218 -20.495 1.00 90.94 639 LEU A C 1
ATOM 5037 O O . LEU A 1 639 ? 20.081 7.942 -21.169 1.00 90.94 639 LEU A O 1
ATOM 5041 N N . LEU A 1 640 ? 19.091 9.198 -19.586 1.00 90.81 640 LEU A N 1
ATOM 5042 C CA . LEU A 1 640 ? 20.269 10.009 -19.259 1.00 90.81 640 LEU A CA 1
ATOM 5043 C C . LEU A 1 640 ? 21.378 9.162 -18.614 1.00 90.81 640 LEU A C 1
ATOM 5045 O O . LEU A 1 640 ? 22.539 9.259 -19.019 1.00 90.81 640 LEU A O 1
ATOM 5049 N N . ALA A 1 641 ? 21.027 8.276 -17.678 1.00 87.00 641 ALA A N 1
ATOM 5050 C CA . ALA A 1 641 ? 21.971 7.355 -17.048 1.00 87.00 641 ALA A CA 1
ATOM 5051 C C . ALA A 1 641 ? 22.614 6.396 -18.067 1.00 87.00 641 ALA A C 1
ATOM 5053 O O . ALA A 1 641 ? 23.834 6.213 -18.065 1.00 87.00 641 ALA A O 1
ATOM 5054 N N . GLU A 1 642 ? 21.831 5.832 -18.993 1.00 87.81 642 GLU A N 1
ATOM 5055 C CA . GLU A 1 642 ? 22.364 4.981 -20.062 1.00 87.81 642 GLU A CA 1
ATOM 5056 C C . GLU A 1 642 ? 23.245 5.777 -21.045 1.00 87.81 642 GLU A C 1
ATOM 5058 O O . GLU A 1 642 ? 24.292 5.285 -21.472 1.00 87.81 642 GLU A O 1
ATOM 5063 N N . ALA A 1 643 ? 22.907 7.037 -21.337 1.00 89.38 643 ALA A N 1
ATOM 5064 C CA . ALA A 1 643 ? 23.746 7.925 -22.144 1.00 89.38 643 ALA A CA 1
ATOM 5065 C C . ALA A 1 643 ? 25.085 8.276 -21.462 1.00 89.38 643 ALA A C 1
ATOM 5067 O O . ALA A 1 643 ? 26.135 8.278 -22.111 1.00 89.38 643 ALA A O 1
ATOM 5068 N N . ALA A 1 644 ? 25.091 8.527 -20.149 1.00 86.31 644 ALA A N 1
ATOM 5069 C CA . ALA A 1 644 ? 26.314 8.707 -19.361 1.00 86.31 644 ALA A CA 1
ATOM 5070 C C . ALA A 1 644 ? 27.169 7.423 -19.317 1.00 86.31 644 ALA A C 1
ATOM 5072 O O . ALA A 1 644 ? 28.393 7.480 -19.478 1.00 86.31 644 ALA A O 1
ATOM 5073 N N . ARG A 1 645 ? 26.530 6.251 -19.193 1.00 87.25 645 ARG A N 1
ATOM 5074 C CA . ARG A 1 645 ? 27.203 4.944 -19.234 1.00 87.25 645 ARG A CA 1
ATOM 5075 C C . ARG A 1 645 ? 27.840 4.656 -20.598 1.00 87.25 645 ARG A C 1
ATOM 5077 O O . ARG A 1 645 ? 28.955 4.149 -20.645 1.00 87.25 645 ARG A O 1
ATOM 5084 N N . ILE A 1 646 ? 27.171 4.989 -21.706 1.00 84.31 646 ILE A N 1
ATOM 5085 C CA . ILE A 1 646 ? 27.706 4.799 -23.068 1.00 84.31 646 ILE A CA 1
ATOM 5086 C C . ILE A 1 646 ? 28.874 5.758 -23.356 1.00 84.31 646 ILE A C 1
ATOM 5088 O O . ILE A 1 646 ? 29.841 5.350 -23.999 1.00 84.31 646 ILE A O 1
ATOM 5092 N N . ARG A 1 647 ? 28.843 6.993 -22.828 1.00 84.56 647 ARG A N 1
ATOM 5093 C CA . ARG A 1 647 ? 30.002 7.911 -22.838 1.00 84.56 647 ARG A CA 1
ATOM 5094 C C . ARG A 1 647 ? 31.204 7.378 -22.042 1.00 84.56 647 ARG A C 1
ATOM 5096 O O . ARG A 1 647 ? 32.341 7.689 -22.390 1.00 84.56 647 ARG A O 1
ATOM 5103 N N . GLY A 1 648 ? 30.962 6.559 -21.014 1.00 70.38 648 GLY A N 1
ATOM 5104 C CA . GLY A 1 648 ? 31.994 6.015 -20.122 1.00 70.38 648 GLY A CA 1
ATOM 5105 C C . GLY A 1 648 ? 32.285 6.891 -18.899 1.00 70.38 648 GLY A C 1
ATOM 5106 O O . GLY A 1 648 ? 33.415 6.917 -18.430 1.00 70.38 648 GLY A O 1
ATOM 5107 N N . VAL A 1 649 ? 31.283 7.624 -18.398 1.00 56.72 649 VAL A N 1
ATOM 5108 C CA . VAL A 1 649 ? 31.421 8.570 -17.265 1.00 56.72 649 VAL A CA 1
ATOM 5109 C C . VAL A 1 649 ? 31.355 7.870 -15.889 1.00 56.72 649 VAL A C 1
ATOM 5111 O O . VAL A 1 649 ? 31.611 8.488 -14.865 1.00 56.72 649 VAL A O 1
ATOM 5114 N N . TYR A 1 650 ? 31.056 6.567 -15.850 1.00 42.38 650 TYR A N 1
ATOM 5115 C CA . TYR A 1 650 ? 30.950 5.758 -14.628 1.00 42.38 650 TYR A CA 1
ATOM 5116 C C . TYR A 1 650 ? 31.808 4.488 -14.738 1.00 42.38 650 TYR A C 1
ATOM 5118 O O . TYR A 1 650 ? 31.337 3.488 -15.273 1.00 42.38 650 TYR A O 1
ATOM 5126 N N . ASP A 1 651 ? 33.052 4.527 -14.242 1.00 38.12 651 ASP A N 1
ATOM 5127 C CA . ASP A 1 651 ? 33.917 3.329 -14.147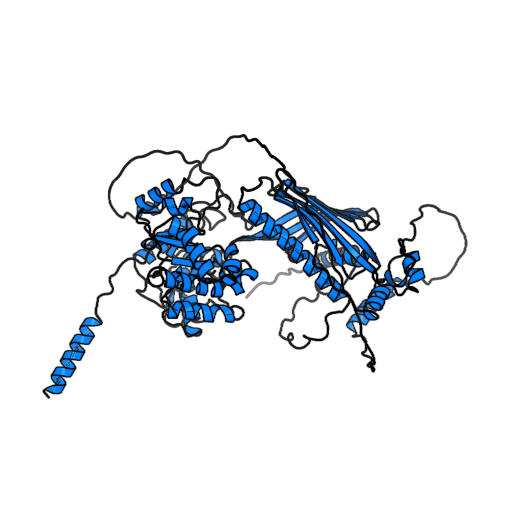 1.00 38.12 651 ASP A CA 1
ATOM 5128 C C . ASP A 1 651 ? 35.080 3.460 -13.118 1.00 38.12 651 ASP A C 1
ATOM 5130 O O . ASP A 1 651 ? 36.120 2.819 -13.266 1.00 38.12 651 ASP A O 1
ATOM 5134 N N . SER A 1 652 ? 34.944 4.295 -12.068 1.00 33.50 652 SER A N 1
ATOM 5135 C CA . SER A 1 652 ? 36.051 4.594 -11.123 1.00 33.50 652 SER A CA 1
ATOM 5136 C C . SER A 1 652 ? 35.788 4.421 -9.615 1.00 33.50 652 SER A C 1
ATOM 5138 O O . SER A 1 652 ? 36.762 4.392 -8.870 1.00 33.50 652 SER A O 1
ATOM 5140 N N . GLU A 1 653 ? 34.542 4.285 -9.133 1.00 31.62 653 GLU A N 1
ATOM 5141 C CA . GLU A 1 653 ? 34.248 4.310 -7.675 1.00 31.62 653 GLU A CA 1
ATOM 5142 C C . GLU A 1 653 ? 33.410 3.141 -7.111 1.00 31.62 653 GLU A C 1
ATOM 5144 O O . GLU A 1 653 ? 32.990 3.193 -5.959 1.00 31.62 653 GLU A O 1
ATOM 5149 N N . ASN A 1 654 ? 33.164 2.054 -7.858 1.00 29.91 654 ASN A N 1
ATOM 5150 C CA . ASN A 1 654 ? 32.439 0.898 -7.285 1.00 29.91 654 ASN A CA 1
ATOM 5151 C C . ASN A 1 654 ? 32.914 -0.493 -7.747 1.00 29.91 654 ASN A C 1
ATOM 5153 O O . ASN A 1 654 ? 32.193 -1.485 -7.661 1.00 29.91 654 ASN A O 1
ATOM 5157 N N . SER A 1 655 ? 34.164 -0.599 -8.196 1.00 29.39 655 SER A N 1
ATOM 5158 C CA . SER A 1 655 ? 34.806 -1.852 -8.619 1.00 29.39 655 SER A CA 1
ATOM 5159 C C . SER A 1 655 ? 35.268 -2.741 -7.448 1.00 29.39 655 SER A C 1
ATOM 5161 O O . SER A 1 655 ? 36.361 -3.299 -7.489 1.00 29.39 655 SER A O 1
ATOM 5163 N N . ASN A 1 656 ? 34.455 -2.887 -6.390 1.00 32.06 656 ASN A N 1
ATOM 5164 C CA . ASN A 1 656 ? 34.777 -3.780 -5.265 1.00 32.06 656 ASN A CA 1
ATOM 5165 C C . ASN A 1 656 ? 33.564 -4.274 -4.441 1.00 32.06 656 ASN A C 1
ATOM 5167 O O . ASN A 1 656 ? 33.648 -4.396 -3.217 1.00 32.06 656 ASN A O 1
ATOM 5171 N N . LYS A 1 657 ? 32.423 -4.566 -5.091 1.00 32.84 657 LYS A N 1
ATOM 5172 C CA . LYS A 1 657 ? 31.274 -5.230 -4.437 1.00 32.84 657 LYS A CA 1
ATOM 5173 C C . LYS A 1 657 ? 30.291 -5.921 -5.399 1.00 32.84 657 LYS A C 1
ATOM 5175 O O . LYS A 1 657 ? 29.097 -5.678 -5.333 1.00 32.84 657 LYS A O 1
ATOM 5180 N N . ASP A 1 658 ? 30.791 -6.809 -6.263 1.00 28.02 658 ASP A N 1
ATOM 5181 C CA . ASP A 1 658 ? 29.960 -7.880 -6.847 1.00 28.02 658 ASP A CA 1
ATOM 5182 C C . ASP A 1 658 ? 30.822 -9.022 -7.417 1.00 28.02 658 ASP A C 1
ATOM 5184 O O . ASP A 1 658 ? 31.337 -8.965 -8.5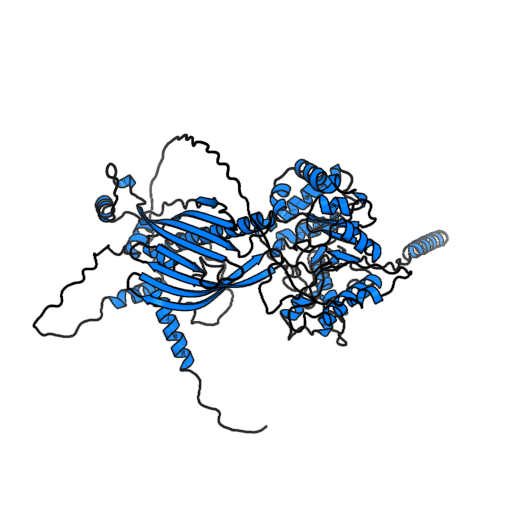34 1.00 28.02 658 ASP A O 1
ATOM 5188 N N . LEU A 1 659 ? 31.027 -10.066 -6.609 1.00 30.61 659 LEU A N 1
ATOM 5189 C CA . LEU A 1 659 ? 31.738 -11.289 -7.002 1.00 30.61 659 LEU A CA 1
ATOM 5190 C C . LEU A 1 659 ? 31.233 -12.481 -6.164 1.00 30.61 659 LEU A C 1
ATOM 5192 O O . LEU A 1 659 ? 31.975 -13.115 -5.418 1.00 30.61 659 LEU A O 1
ATOM 5196 N N . GLY A 1 660 ? 29.926 -12.751 -6.262 1.00 25.47 660 GLY A N 1
ATOM 5197 C CA . GLY A 1 660 ? 29.222 -13.742 -5.442 1.00 25.47 660 GLY A CA 1
ATOM 5198 C C . GLY A 1 660 ? 28.077 -14.443 -6.178 1.00 25.47 660 GLY A C 1
ATOM 5199 O O . GLY A 1 660 ? 26.933 -14.037 -6.069 1.00 25.47 660 GLY A O 1
ATOM 5200 N N . MET A 1 661 ? 28.409 -15.524 -6.889 1.00 24.59 661 MET A N 1
ATOM 5201 C CA . MET A 1 661 ? 27.503 -16.589 -7.361 1.00 24.59 661 MET A CA 1
ATOM 5202 C C . MET A 1 661 ? 26.197 -16.202 -8.095 1.00 24.59 661 MET A C 1
ATOM 5204 O O . MET A 1 661 ? 25.134 -16.059 -7.505 1.00 24.59 661 MET A O 1
ATOM 5208 N N . SER A 1 662 ? 26.194 -16.405 -9.414 1.00 26.02 662 SER A N 1
ATOM 5209 C CA . SER A 1 662 ? 25.632 -17.664 -9.943 1.00 26.02 662 SER A CA 1
ATOM 5210 C C . SER A 1 662 ? 26.146 -17.956 -11.359 1.00 26.02 662 SER A C 1
ATOM 5212 O O . SER A 1 662 ? 26.390 -17.049 -12.151 1.00 26.02 662 SER A O 1
ATOM 5214 N N . GLN A 1 663 ? 26.361 -19.236 -11.679 1.00 31.56 663 GLN A N 1
ATOM 5215 C CA . GLN A 1 663 ? 26.717 -19.685 -13.029 1.00 31.56 663 GLN A CA 1
ATOM 5216 C C . GLN A 1 663 ? 25.484 -20.306 -13.693 1.00 31.56 663 GLN A C 1
ATOM 5218 O O . GLN A 1 663 ? 25.038 -21.375 -13.285 1.00 31.56 663 GLN A O 1
ATOM 5223 N N . GLY A 1 664 ? 24.952 -19.669 -14.738 1.00 29.86 664 GLY A N 1
ATOM 5224 C CA . GLY A 1 664 ? 23.842 -20.223 -15.514 1.00 29.86 664 GLY A CA 1
ATOM 5225 C C . GLY A 1 664 ? 23.474 -19.382 -16.738 1.00 29.86 664 GLY A C 1
ATOM 5226 O O . GLY A 1 664 ? 23.420 -18.163 -16.667 1.00 29.86 664 GLY A O 1
ATOM 5227 N N . ILE A 1 665 ? 23.168 -20.058 -17.853 1.00 28.52 665 ILE A N 1
ATOM 5228 C CA . ILE A 1 665 ? 22.556 -19.493 -19.076 1.00 28.52 665 ILE A CA 1
ATOM 5229 C C . ILE A 1 665 ? 23.414 -18.445 -19.826 1.00 28.52 665 ILE A C 1
ATOM 5231 O O . ILE A 1 665 ? 23.037 -17.286 -20.004 1.00 28.52 665 ILE A O 1
ATOM 5235 N N . SER A 1 666 ? 24.534 -18.887 -20.404 1.00 40.34 666 SER A N 1
ATOM 5236 C CA . SER A 1 666 ? 25.234 -18.132 -21.453 1.00 40.34 666 SER A CA 1
ATOM 5237 C C . SER A 1 666 ? 24.491 -18.222 -22.799 1.00 40.34 666 SER A C 1
ATOM 5239 O O . SER A 1 666 ? 24.738 -19.143 -23.575 1.00 40.34 666 SER A O 1
ATOM 5241 N N . ASP A 1 667 ? 23.583 -17.280 -23.075 1.00 38.53 667 ASP A N 1
ATOM 5242 C CA . ASP A 1 667 ? 23.049 -17.030 -24.437 1.00 38.53 667 ASP A CA 1
ATOM 5243 C C . ASP A 1 667 ? 22.311 -15.674 -24.562 1.00 38.53 667 ASP A C 1
ATOM 5245 O O . ASP A 1 667 ? 22.286 -15.078 -25.639 1.00 38.53 667 ASP A O 1
ATOM 5249 N N . LYS A 1 668 ? 21.728 -15.145 -23.469 1.00 39.09 668 LYS A N 1
ATOM 5250 C CA . LYS A 1 668 ? 21.071 -13.817 -23.462 1.00 39.09 668 LYS A CA 1
ATOM 5251 C C . LYS A 1 668 ? 22.077 -12.666 -23.570 1.00 39.09 668 LYS A C 1
ATOM 5253 O O . LYS A 1 668 ? 21.949 -11.825 -24.457 1.00 39.09 668 LYS A O 1
ATOM 5258 N N . ASP A 1 669 ? 23.108 -12.679 -22.726 1.00 39.94 669 ASP A N 1
ATOM 5259 C CA . ASP A 1 669 ? 24.090 -11.596 -22.582 1.00 39.94 669 ASP A CA 1
ATOM 5260 C C . ASP A 1 669 ? 24.803 -11.174 -23.873 1.00 39.94 669 ASP A C 1
ATOM 5262 O O . ASP A 1 669 ? 25.313 -10.060 -23.939 1.00 39.94 669 ASP A O 1
ATOM 5266 N N . ASP A 1 670 ? 24.928 -12.036 -24.883 1.00 45.62 670 ASP A N 1
ATOM 5267 C CA . ASP A 1 670 ? 25.587 -11.686 -26.154 1.00 45.62 670 ASP A CA 1
ATOM 5268 C C . ASP A 1 670 ? 24.649 -11.005 -27.165 1.00 45.62 670 ASP A C 1
ATOM 5270 O O . ASP A 1 670 ? 25.124 -10.362 -28.101 1.00 45.62 670 ASP A O 1
ATOM 5274 N N . VAL A 1 671 ? 23.329 -11.077 -26.971 1.00 51.16 671 VAL A N 1
ATOM 5275 C CA . VAL A 1 671 ? 22.353 -10.403 -27.843 1.00 51.16 671 VAL A CA 1
ATOM 5276 C C . VAL A 1 671 ? 22.233 -8.920 -27.494 1.00 51.16 671 VAL A C 1
ATOM 5278 O O . VAL A 1 671 ? 22.166 -8.077 -28.388 1.00 51.16 671 VAL A O 1
ATOM 5281 N N . ASP A 1 672 ? 22.265 -8.592 -26.205 1.00 42.66 672 ASP A N 1
ATOM 5282 C CA . ASP A 1 672 ? 21.996 -7.237 -25.708 1.00 42.66 672 ASP A CA 1
ATOM 5283 C C . ASP A 1 672 ? 23.249 -6.326 -25.740 1.00 42.66 672 ASP A C 1
ATOM 5285 O O . ASP A 1 672 ? 23.220 -5.189 -25.275 1.00 42.66 672 ASP A O 1
ATOM 5289 N N . LYS A 1 673 ? 24.347 -6.807 -26.348 1.00 45.34 673 LYS A N 1
ATOM 5290 C CA . LYS A 1 673 ? 25.602 -6.069 -26.614 1.00 45.34 673 LYS A CA 1
ATOM 5291 C C . LYS A 1 673 ? 25.656 -5.391 -27.994 1.00 45.34 673 LYS A C 1
ATOM 5293 O O . LYS A 1 673 ? 26.625 -4.696 -28.287 1.00 45.34 673 LYS A O 1
ATOM 5298 N N . LEU A 1 674 ? 24.669 -5.620 -28.863 1.00 51.91 674 LEU A N 1
ATOM 5299 C CA . LEU A 1 674 ? 24.617 -5.062 -30.221 1.00 51.91 674 LEU A CA 1
ATOM 5300 C C . LEU A 1 674 ? 23.835 -3.741 -30.241 1.00 51.91 674 LEU A C 1
ATOM 5302 O O . LEU A 1 674 ? 22.686 -3.708 -29.815 1.00 51.91 674 LEU A O 1
ATOM 5306 N N . CYS A 1 675 ? 24.406 -2.666 -30.788 1.00 44.53 675 CYS A N 1
ATOM 5307 C CA . CYS A 1 675 ? 23.734 -1.360 -30.809 1.00 44.53 675 CYS A CA 1
ATOM 5308 C C . CYS A 1 675 ? 22.540 -1.302 -31.784 1.00 44.53 675 CYS A C 1
ATOM 5310 O O . CYS A 1 675 ? 21.520 -0.690 -31.471 1.00 44.53 675 CYS A O 1
ATOM 5312 N N . ASP A 1 676 ? 22.634 -1.948 -32.953 1.00 56.56 676 ASP A N 1
ATOM 5313 C CA . ASP A 1 676 ? 21.582 -1.881 -33.976 1.00 56.56 676 ASP A CA 1
ATOM 5314 C C . ASP A 1 676 ? 20.382 -2.792 -33.650 1.00 56.56 676 ASP A C 1
ATOM 5316 O O . ASP A 1 676 ? 20.509 -3.985 -33.344 1.00 56.56 676 ASP A O 1
ATOM 5320 N N . ILE A 1 677 ? 19.182 -2.215 -33.735 1.00 56.94 677 ILE A N 1
ATOM 5321 C CA . ILE A 1 677 ? 17.916 -2.900 -33.461 1.00 56.94 677 ILE A CA 1
ATOM 5322 C C . ILE A 1 677 ? 17.554 -3.938 -34.538 1.00 56.94 677 ILE A C 1
ATOM 5324 O O . ILE A 1 677 ? 17.139 -5.053 -34.201 1.00 56.94 677 ILE A O 1
ATOM 5328 N N . LYS A 1 678 ? 17.741 -3.639 -35.834 1.00 63.81 678 LYS A N 1
ATOM 5329 C CA . LYS A 1 678 ? 17.445 -4.584 -36.927 1.00 63.81 678 LYS A CA 1
ATOM 5330 C C . LYS A 1 678 ? 18.329 -5.833 -36.802 1.00 63.81 678 LYS A C 1
ATOM 5332 O O . LYS A 1 678 ? 17.845 -6.948 -37.026 1.00 63.81 678 LYS A O 1
ATOM 5337 N N . GLU A 1 679 ? 19.580 -5.676 -36.368 1.00 62.91 679 GLU A N 1
ATOM 5338 C CA . GLU A 1 679 ? 20.514 -6.777 -36.120 1.00 62.91 679 GLU A CA 1
ATOM 5339 C C . GLU A 1 679 ? 20.149 -7.641 -34.920 1.00 62.91 679 GLU A C 1
ATOM 5341 O O . GLU A 1 679 ? 20.127 -8.868 -35.059 1.00 62.91 679 GLU A O 1
ATOM 5346 N N . ARG A 1 680 ? 19.798 -7.043 -33.774 1.00 64.69 680 ARG A N 1
ATOM 5347 C CA . ARG A 1 680 ? 19.337 -7.800 -32.598 1.00 64.69 680 ARG A CA 1
ATOM 5348 C C . ARG A 1 680 ? 18.119 -8.652 -32.928 1.00 64.69 680 ARG A C 1
ATOM 5350 O O . ARG A 1 680 ? 18.131 -9.861 -32.685 1.00 64.69 680 ARG A O 1
ATOM 5357 N N . TRP A 1 681 ? 17.124 -8.090 -33.613 1.00 61.00 681 TRP A N 1
ATOM 5358 C CA . TRP A 1 681 ? 15.966 -8.857 -34.080 1.00 61.00 681 TRP A CA 1
ATOM 5359 C C . TRP A 1 681 ? 16.308 -9.866 -35.190 1.00 61.00 681 TRP A C 1
ATOM 5361 O O . TRP A 1 681 ? 15.644 -10.899 -35.308 1.00 61.00 681 TRP A O 1
ATOM 5371 N N . ALA A 1 682 ? 17.343 -9.645 -36.006 1.00 65.62 682 ALA A N 1
ATOM 5372 C CA . ALA A 1 682 ? 17.847 -10.649 -36.950 1.00 65.62 682 ALA A CA 1
ATOM 5373 C C . ALA A 1 682 ? 18.645 -11.779 -36.267 1.00 65.62 682 ALA A C 1
ATOM 5375 O O . ALA A 1 682 ? 18.662 -12.904 -36.770 1.00 65.62 682 ALA A O 1
ATOM 5376 N N . LEU A 1 683 ? 19.302 -11.524 -35.132 1.00 60.78 683 LEU A N 1
ATOM 5377 C CA . LEU A 1 683 ? 19.991 -12.535 -34.327 1.00 60.78 683 LEU A CA 1
ATOM 5378 C C . LEU A 1 683 ? 18.994 -13.358 -33.498 1.00 60.78 683 LEU A C 1
ATOM 5380 O O . LEU A 1 683 ? 18.988 -14.582 -33.624 1.00 60.78 683 LEU A O 1
ATOM 5384 N N . ARG A 1 684 ? 18.062 -12.714 -32.776 1.00 62.84 684 ARG A N 1
ATOM 5385 C CA . ARG A 1 684 ? 16.971 -13.388 -32.041 1.00 62.84 684 ARG A CA 1
ATOM 5386 C C . ARG A 1 684 ? 16.179 -14.333 -32.968 1.00 62.84 684 ARG A C 1
ATOM 5388 O O . ARG A 1 684 ? 16.037 -15.517 -32.663 1.00 62.84 684 ARG A O 1
ATOM 5395 N N . ARG A 1 685 ? 15.801 -13.886 -34.180 1.00 61.03 685 ARG A N 1
ATOM 5396 C CA . ARG A 1 685 ? 15.145 -14.734 -35.210 1.00 61.03 685 ARG A CA 1
ATOM 5397 C C . ARG A 1 685 ? 15.999 -15.909 -35.721 1.00 61.03 685 ARG A C 1
ATOM 5399 O O . ARG A 1 685 ? 15.430 -16.902 -36.175 1.00 61.03 685 ARG A O 1
ATOM 5406 N N . ARG A 1 686 ? 17.335 -15.831 -35.670 1.00 61.94 686 ARG A N 1
ATOM 5407 C CA . ARG A 1 686 ? 18.239 -16.949 -36.014 1.00 61.94 686 ARG A CA 1
ATOM 5408 C C . ARG A 1 686 ? 18.379 -17.945 -34.859 1.00 61.94 686 ARG A C 1
ATOM 5410 O O . ARG A 1 686 ? 18.374 -19.149 -35.114 1.00 61.94 686 ARG A O 1
ATOM 5417 N N . ASN A 1 687 ? 18.426 -17.469 -33.616 1.00 58.84 687 ASN A N 1
ATOM 5418 C CA . ASN A 1 687 ? 18.563 -18.322 -32.433 1.00 58.84 687 ASN A CA 1
ATOM 5419 C C . ASN A 1 687 ? 17.285 -19.140 -32.165 1.00 58.84 687 ASN A C 1
ATOM 5421 O O . ASN A 1 687 ? 17.373 -20.356 -32.007 1.00 58.84 687 ASN A O 1
ATOM 5425 N N . VAL A 1 688 ? 16.090 -18.541 -32.269 1.00 51.84 688 VAL A N 1
ATOM 5426 C CA . VAL A 1 688 ? 14.809 -19.278 -32.148 1.00 51.84 688 VAL A CA 1
ATOM 5427 C C . VAL A 1 688 ? 14.708 -20.413 -33.184 1.00 51.84 688 VAL A C 1
ATOM 5429 O O . VAL A 1 688 ? 14.370 -21.549 -32.842 1.00 51.84 688 VAL A O 1
ATOM 5432 N N . LYS A 1 689 ? 15.107 -20.149 -34.439 1.00 50.22 689 LYS A N 1
ATOM 5433 C CA . LYS A 1 689 ? 15.172 -21.161 -35.513 1.00 50.22 689 LYS A CA 1
ATOM 5434 C C . LYS A 1 689 ? 16.241 -22.244 -35.289 1.00 50.22 689 LYS A C 1
ATOM 5436 O O . LYS A 1 689 ? 16.144 -23.307 -35.900 1.00 50.22 689 LYS A O 1
ATOM 5441 N N . ARG A 1 690 ? 17.247 -22.009 -34.435 1.00 47.19 690 ARG A N 1
ATOM 5442 C CA . ARG A 1 690 ? 18.218 -23.031 -34.003 1.00 47.19 690 ARG A CA 1
ATOM 5443 C C . ARG A 1 690 ? 17.643 -23.938 -32.918 1.00 47.19 690 ARG A C 1
ATOM 5445 O O . ARG A 1 690 ? 17.813 -25.148 -33.030 1.00 47.19 690 ARG A O 1
ATOM 5452 N N . CYS A 1 691 ? 16.922 -23.398 -31.934 1.00 40.38 691 CYS A N 1
ATOM 5453 C CA . CYS A 1 691 ? 16.276 -24.211 -30.895 1.00 40.38 691 CYS A CA 1
ATOM 5454 C C . CYS A 1 691 ? 15.246 -25.183 -31.493 1.00 40.38 691 CYS A C 1
ATOM 5456 O O . CYS A 1 691 ? 15.271 -26.368 -31.182 1.00 40.38 691 CYS A O 1
ATOM 5458 N N . HIS A 1 692 ? 14.440 -24.734 -32.463 1.00 40.16 692 HIS A N 1
ATOM 5459 C CA . HIS A 1 692 ? 13.497 -25.599 -33.196 1.00 40.16 692 HIS A CA 1
ATOM 5460 C C . HIS A 1 692 ? 14.164 -26.692 -34.068 1.00 40.16 692 HIS A C 1
ATOM 5462 O O . HIS A 1 692 ? 13.468 -27.533 -34.627 1.00 40.16 692 HIS A O 1
ATOM 5468 N N . ARG A 1 693 ? 15.500 -26.706 -34.197 1.00 41.03 693 ARG A N 1
ATOM 5469 C CA . ARG A 1 693 ? 16.275 -27.779 -34.852 1.00 41.03 693 ARG A CA 1
ATOM 5470 C C . ARG A 1 693 ? 17.027 -28.684 -33.861 1.00 41.03 693 ARG A C 1
ATOM 5472 O O . ARG A 1 693 ? 17.838 -29.497 -34.292 1.00 41.03 693 ARG A O 1
ATOM 5479 N N . ARG A 1 694 ? 16.786 -28.549 -32.551 1.00 35.81 694 ARG A N 1
ATOM 5480 C CA . ARG A 1 694 ? 17.390 -29.371 -31.486 1.00 35.81 694 ARG A CA 1
ATOM 5481 C C . ARG A 1 694 ? 16.322 -30.036 -30.608 1.00 35.81 694 ARG A C 1
ATOM 5483 O O . ARG A 1 694 ? 16.270 -29.816 -29.405 1.00 35.81 694 ARG A O 1
ATOM 5490 N N . LEU A 1 695 ? 15.504 -30.885 -31.226 1.00 30.75 695 LEU A N 1
ATOM 5491 C CA . LEU A 1 695 ? 14.718 -31.914 -30.540 1.00 30.75 695 LEU A CA 1
ATOM 5492 C C . LEU A 1 695 ? 15.254 -33.287 -30.981 1.00 30.75 695 LEU A C 1
ATOM 5494 O O . LEU A 1 695 ? 15.280 -33.539 -32.188 1.00 30.75 695 LEU A O 1
ATOM 5498 N N . PRO A 1 696 ? 15.728 -34.157 -30.068 1.00 35.19 696 PRO A N 1
ATOM 5499 C CA . PRO A 1 696 ? 16.224 -35.477 -30.445 1.00 35.19 696 PRO A CA 1
ATOM 5500 C C . PRO A 1 696 ? 15.086 -36.416 -30.860 1.00 35.19 696 PRO A C 1
ATOM 5502 O O . PRO A 1 696 ? 14.187 -36.706 -30.073 1.00 35.19 696 PRO A O 1
ATOM 5505 N N . LEU A 1 697 ? 15.172 -36.964 -32.071 1.00 36.50 697 LEU A N 1
ATOM 5506 C CA . LEU A 1 697 ? 14.481 -38.204 -32.417 1.00 36.50 697 LEU A CA 1
ATOM 5507 C C . LEU A 1 697 ? 15.217 -39.364 -31.736 1.00 36.50 697 LEU A C 1
ATOM 5509 O O . LEU A 1 697 ? 16.228 -39.819 -32.262 1.00 36.50 697 LEU A O 1
ATOM 5513 N N . ASN A 1 698 ? 14.741 -39.795 -30.564 1.00 30.98 698 ASN A N 1
ATOM 5514 C CA . ASN A 1 698 ? 14.962 -41.141 -30.020 1.00 30.98 698 ASN A CA 1
ATOM 5515 C C . ASN A 1 698 ? 14.097 -41.386 -28.768 1.00 30.98 698 ASN A C 1
ATOM 5517 O O . ASN A 1 698 ? 14.484 -41.044 -27.655 1.00 30.98 698 ASN A O 1
ATOM 5521 N N . MET A 1 699 ? 12.953 -42.049 -28.952 1.00 30.78 699 MET A N 1
ATOM 5522 C CA . MET A 1 699 ? 12.341 -42.888 -27.917 1.00 30.78 699 MET A CA 1
ATOM 5523 C C . MET A 1 699 ? 12.460 -44.340 -28.385 1.00 30.78 699 MET A C 1
ATOM 5525 O O . MET A 1 699 ? 11.658 -44.810 -29.189 1.00 30.78 699 MET A O 1
ATOM 5529 N N . GLY A 1 700 ? 13.509 -45.021 -27.924 1.00 27.39 700 GLY A N 1
ATOM 5530 C CA . GLY A 1 700 ? 13.656 -46.470 -28.052 1.00 27.39 700 GLY A CA 1
ATOM 5531 C C . GLY A 1 700 ? 13.087 -47.160 -26.814 1.00 27.39 700 GLY A C 1
ATOM 5532 O O . GLY A 1 700 ? 13.258 -46.662 -25.703 1.00 27.39 700 GLY A O 1
ATOM 5533 N N . LEU A 1 701 ? 12.401 -48.287 -27.002 1.00 33.81 701 LEU A N 1
ATOM 5534 C CA . LEU A 1 701 ? 11.825 -49.063 -25.902 1.00 33.81 701 LEU A CA 1
ATOM 5535 C C . LEU A 1 701 ? 12.912 -49.765 -25.075 1.00 33.81 701 LEU A C 1
ATOM 5537 O O . LEU A 1 701 ? 13.793 -50.410 -25.639 1.00 33.81 701 LEU A O 1
ATOM 5541 N N . SER A 1 702 ? 12.765 -49.744 -23.751 1.00 25.41 702 SER A N 1
ATOM 5542 C CA . SER A 1 702 ? 13.162 -50.853 -22.876 1.00 25.41 702 SER A CA 1
ATOM 5543 C C . SER A 1 702 ? 12.326 -50.823 -21.593 1.00 25.41 702 SER A C 1
ATOM 5545 O O . SER A 1 702 ? 11.812 -49.773 -21.208 1.00 25.41 702 SER A O 1
ATOM 5547 N N . SER A 1 703 ? 12.169 -51.978 -20.953 1.00 27.86 703 SER A N 1
ATOM 5548 C CA . SER A 1 703 ? 11.311 -52.214 -19.788 1.00 27.86 703 SER A CA 1
ATOM 5549 C C . SER A 1 703 ? 12.100 -52.779 -18.607 1.00 27.86 703 SER A C 1
ATOM 5551 O O . SER A 1 703 ? 13.089 -53.471 -18.836 1.00 27.86 703 SER A O 1
ATOM 5553 N N . SER A 1 704 ? 11.559 -52.606 -17.393 1.00 29.59 704 SER A N 1
ATOM 5554 C CA . SER A 1 704 ? 11.993 -53.263 -16.141 1.00 29.59 704 SER A CA 1
ATOM 5555 C C . SER A 1 704 ? 13.373 -52.802 -15.622 1.00 29.59 704 SER A C 1
ATOM 5557 O O . SER A 1 704 ? 14.304 -52.609 -16.395 1.00 29.59 704 SER A O 1
ATOM 5559 N N . PHE A 1 705 ? 13.586 -52.585 -14.323 1.00 32.75 705 PHE A N 1
ATOM 5560 C CA . PHE A 1 705 ? 12.860 -53.025 -13.121 1.00 32.75 705 PHE A CA 1
ATOM 5561 C C . PHE A 1 705 ? 12.613 -51.868 -12.140 1.00 32.75 705 PHE A C 1
ATOM 5563 O O . PHE A 1 705 ? 13.373 -50.878 -12.211 1.00 32.75 705 PHE A O 1
#

InterPro domains:
  IPR000490 Glycoside hydrolase family 17 [PF00332] (29-319)
  IPR000490 Glycoside hydrolase family 17 [PS00587] (259-272)
  IPR003863 Domain of unknown function DUF220 [PF02713] (532-603)
  IPR017853 Glycoside hydrolase superfamily [SSF51445] (29-319)
  IPR023393 START-like domain superfamily [G3DSA:3.30.530.20] (473-579)

Radius of gyration: 32.89 Å; chains: 1; bounding box: 89×91×133 Å